Protein 9CX8 (pdb70)

Foldseek 3Di:
DVQVVVCVVVVHPDDDDDDADPQDDPQAFGWDQDPVGIKTKHWDFAQCQVQQVVLQQVLVVVVVVLVLAAEWHWDDWAADVNGHIMTMTHDDRWAADDPQQLVVLQSLLCQQCDQVPDDPHDQWWFAPGWYADVPHIWHRPTDNDQLVCCVVTQVVVLVVLCCVPPVDPLSVVLCVLLSVVSVVLCPPHDFGWGKAQDQVASVQKTADPVHIYGHPGRIITHGSLLRCLNCPPRDRRPPSNNVSNCVSVPQDPSSVLVSLVSNLSVLSVCCSVPNDVSVVSNSVSSVVNND/DVQVVCCVVVVHPDDFDFADDADDLFWGKDWDQDPVGIKIKTWHFDQCQLVQVVLQQVLQVVQVVLVLAAEWHWDDWAADVNGTIMTITHDDDWGFDDPQLLVLLQSLLCQQCCCVPHPHPDQWWFADGWHAPRPRIWHRPTDNDQLVCCLPTQVVVLVVLCCVPVVDPLSVVLSVLVNVVSVVLCVPDDFGWGKAQDQVASNQKTADPVHIYGGPGRIITHGSLLNCLNCPPVDRRDPSSNVSNCVSVPQDPSSVLVSLVSNLSVLSSCCSSPHDVSVVSNSVSSVVSSD

B-factor: mean 30.64, std 12.66, range [12.82, 116.52]

Structure (mmCIF, N/CA/C/O backbone):
data_9CX8
#
_entry.id   9CX8
#
_cell.length_a   52.351
_cell.length_b   111.528
_cell.length_c   132.600
_cell.angle_alpha   90.00
_cell.angle_beta   90.00
_cell.angle_gamma   90.00
#
_symmetry.space_group_name_H-M   'P 21 21 21'
#
loop_
_entity.id
_entity.type
_entity.pdbx_description
1 polymer Fructosamine-3-kinase
2 non-polymer 'SULFATE ION'
3 non-polymer 1,2-ETHANEDIOL
4 water water
#
loop_
_atom_site.group_PDB
_atom_site.id
_atom_site.type_symbol
_atom_site.label_atom_id
_atom_site.label_alt_id
_atom_site.label_comp_id
_atom_site.label_asym_id
_atom_site.label_entity_id
_atom_site.label_seq_id
_atom_site.pdbx_PDB_ins_code
_atom_site.Cartn_x
_atom_site.Cartn_y
_atom_site.Cartn_z
_atom_site.occupancy
_atom_site.B_iso_or_equiv
_atom_site.auth_seq_id
_atom_site.auth_comp_id
_atom_site.auth_asym_id
_atom_site.auth_atom_id
_atom_site.pdbx_PDB_model_num
ATOM 1 N N . ALA A 1 1 ? -5.257 53.304 90.164 1.00 58.04 0 ALA A N 1
ATOM 2 C CA . ALA A 1 1 ? -4.253 52.475 89.522 1.00 56.24 0 ALA A CA 1
ATOM 3 C C . ALA A 1 1 ? -3.675 53.051 88.236 1.00 55.08 0 ALA A C 1
ATOM 4 O O . ALA A 1 1 ? -4.377 53.252 87.241 1.00 39.78 0 ALA A O 1
ATOM 6 N N . MET A 1 2 ? -2.366 53.284 88.227 1.00 51.69 1 MET A N 1
ATOM 7 C CA . MET A 1 2 ? -1.795 53.963 87.069 1.00 49.91 1 MET A CA 1
ATOM 8 C C . MET A 1 2 ? -1.825 53.054 85.822 1.00 38.49 1 MET A C 1
ATOM 9 O O . MET A 1 2 ? -2.058 53.533 84.699 1.00 44.53 1 MET A O 1
ATOM 14 N N . GLU A 1 3 ? -1.687 51.737 85.996 1.00 38.52 2 GLU A N 1
ATOM 15 C CA . GLU A 1 3 ? -1.825 50.807 84.868 1.00 33.56 2 GLU A CA 1
ATOM 16 C C . GLU A 1 3 ? -3.243 50.788 84.297 1.00 40.48 2 GLU A C 1
ATOM 17 O O . GLU A 1 3 ? -3.437 50.581 83.090 1.00 33.65 2 GLU A O 1
ATOM 23 N N . GLN A 1 4 ? -4.257 50.936 85.157 1.00 40.06 3 GLN A N 1
ATOM 24 C CA . GLN A 1 4 ? -5.623 51.038 84.661 1.00 39.74 3 GLN A CA 1
ATOM 25 C C . GLN A 1 4 ? -5.814 52.335 83.873 1.00 29.91 3 GLN A C 1
ATOM 26 O O . GLN A 1 4 ? -6.466 52.341 82.821 1.00 32.65 3 GLN A O 1
ATOM 32 N N . LEU A 1 5 ? -5.261 53.439 84.366 1.00 30.62 4 LEU A N 1
ATOM 33 C CA . LEU A 1 5 ? -5.309 54.681 83.613 1.00 35.17 4 LEU A CA 1
ATOM 34 C C . LEU A 1 5 ? -4.637 54.550 82.246 1.00 32.85 4 LEU A C 1
ATOM 35 O O . LEU A 1 5 ? -5.183 55.004 81.228 1.00 29.71 4 LEU A O 1
ATOM 40 N N . LEU A 1 6 ? -3.459 53.931 82.200 1.00 30.88 5 LEU A N 1
ATOM 41 C CA . LEU A 1 6 ? -2.789 53.779 80.911 1.00 27.24 5 LEU A CA 1
ATOM 42 C C . LEU A 1 6 ? -3.618 52.897 79.988 1.00 27.94 5 LEU A C 1
ATOM 43 O O . LEU A 1 6 ? -3.756 53.190 78.799 1.00 29.82 5 LEU A O 1
ATOM 48 N N . ARG A 1 7 ? -4.171 51.783 80.517 1.00 27.01 6 ARG A N 1
ATOM 49 C CA . ARG A 1 7 ? -4.985 50.925 79.635 1.00 32.79 6 ARG A CA 1
ATOM 50 C C . ARG A 1 7 ? -6.176 51.694 79.067 1.00 34.18 6 ARG A C 1
ATOM 51 O O . ARG A 1 7 ? -6.498 51.581 77.878 1.00 33.69 6 ARG A O 1
ATOM 59 N N . ALA A 1 8 ? -6.817 52.519 79.897 1.00 28.47 7 ALA A N 1
ATOM 60 C CA . ALA A 1 8 ? -7.960 53.296 79.423 1.00 27.06 7 ALA A CA 1
ATOM 61 C C . ALA A 1 8 ? -7.531 54.344 78.398 1.00 34.92 7 ALA A C 1
ATOM 62 O O . ALA A 1 8 ? -8.164 54.507 77.341 1.00 29.97 7 ALA A O 1
ATOM 64 N N . GLU A 1 9 ? -6.460 55.095 78.710 1.00 28.73 8 GLU A N 1
ATOM 65 C CA . GLU A 1 9 ? -6.074 56.196 77.815 1.00 31.05 8 GLU A CA 1
ATOM 66 C C . GLU A 1 9 ? -5.515 55.669 76.497 1.00 30.53 8 GLU A C 1
ATOM 67 O O . GLU A 1 9 ? -5.703 56.303 75.446 1.00 37.07 8 GLU A O 1
ATOM 73 N N . LEU A 1 10 ? -4.870 54.512 76.517 1.00 31.30 9 LEU A N 1
ATOM 74 C CA . LEU A 1 10 ? -4.317 53.934 75.308 1.00 31.01 9 LEU A CA 1
ATOM 75 C C . LEU A 1 10 ? -5.271 52.947 74.670 1.00 48.36 9 LEU A C 1
ATOM 76 O O . LEU A 1 10 ? -4.931 52.369 73.626 1.00 43.86 9 LEU A O 1
ATOM 81 N N . ARG A 1 11 ? -6.423 52.713 75.298 1.00 36.01 10 ARG A N 1
ATOM 82 C CA . ARG A 1 11 ? -7.403 51.726 74.829 1.00 41.53 10 ARG A CA 1
ATOM 83 C C . ARG A 1 11 ? -6.735 50.391 74.523 1.00 43.84 10 ARG A C 1
ATOM 84 O O . ARG A 1 11 ? -6.700 49.926 73.383 1.00 56.22 10 ARG A O 1
ATOM 92 N N . THR A 1 12 ? -6.183 49.780 75.563 1.00 43.93 11 THR A N 1
ATOM 93 C CA . THR A 1 12 ? -5.545 48.494 75.386 1.00 43.73 11 THR A CA 1
ATOM 94 C C . THR A 1 12 ? -5.925 47.552 76.506 1.00 43.39 11 THR A C 1
ATOM 95 O O . THR A 1 12 ? -6.064 47.955 77.671 1.00 40.88 11 THR A O 1
ATOM 99 N N . ALA A 1 13 ? -6.089 46.277 76.142 1.00 48.79 12 ALA A N 1
ATOM 100 C CA . ALA A 1 13 ? -6.369 45.257 77.140 1.00 45.54 12 ALA A CA 1
ATOM 101 C C . ALA A 1 13 ? -5.095 44.815 77.853 1.00 55.02 12 ALA A C 1
ATOM 102 O O . ALA A 1 13 ? -5.084 44.659 79.079 1.00 61.95 12 ALA A O 1
ATOM 104 N N . THR A 1 14 ? -4.006 44.643 77.114 1.00 48.74 13 THR A N 1
ATOM 105 C CA . THR A 1 14 ? -2.729 44.238 77.679 1.00 56.98 13 THR A CA 1
ATOM 106 C C . THR A 1 14 ? -1.853 45.459 77.966 1.00 44.81 13 THR A C 1
ATOM 107 O O . THR A 1 14 ? -1.883 46.466 77.253 1.00 45.16 13 THR A O 1
ATOM 111 N N . LEU A 1 15 ? -1.085 45.351 79.037 1.00 45.69 14 LEU A N 1
ATOM 112 C CA . LEU A 1 15 ? -0.128 46.364 79.440 1.00 36.00 14 LEU A CA 1
ATOM 113 C C . LEU A 1 15 ? 0.952 45.617 80.216 1.00 44.35 14 LEU A C 1
ATOM 114 O O . LEU A 1 15 ? 0.999 45.628 81.454 1.00 47.17 14 LEU A O 1
ATOM 119 N N . ARG A 1 16 ? 1.831 44.967 79.464 1.00 37.27 15 ARG A N 1
ATOM 120 C CA . ARG A 1 16 ? 2.833 44.078 80.028 1.00 43.49 15 ARG A CA 1
ATOM 121 C C . ARG A 1 16 ? 4.147 44.829 80.091 1.00 37.11 15 ARG A C 1
ATOM 122 O O . ARG A 1 16 ? 4.773 45.062 79.050 1.00 35.47 15 ARG A O 1
ATOM 130 N N . ALA A 1 17 ? 4.570 45.165 81.305 1.00 35.86 16 ALA A N 1
ATOM 131 C CA . ALA A 1 17 ? 5.846 45.831 81.521 1.00 40.54 16 ALA A CA 1
ATOM 132 C C . ALA A 1 17 ? 6.999 44.927 81.099 1.00 50.11 16 ALA A C 1
ATOM 133 O O . ALA A 1 17 ? 7.002 43.724 81.380 1.00 46.48 16 ALA A O 1
ATOM 135 N N . PHE A 1 18 ? 7.995 45.513 80.437 1.00 31.54 17 PHE A N 1
ATOM 136 C CA . PHE A 1 18 ? 9.167 44.759 80.019 1.00 33.34 17 PHE A CA 1
ATOM 137 C C . PHE A 1 18 ? 10.371 45.683 79.977 1.00 47.73 17 PHE A C 1
ATOM 138 O O . PHE A 1 18 ? 10.236 46.908 80.069 1.00 34.54 17 PHE A O 1
ATOM 146 N N . GLY A 1 19 ? 11.561 45.078 79.875 1.00 35.92 18 GLY A N 1
ATOM 147 C CA . GLY A 1 19 ? 12.753 45.790 79.446 1.00 51.81 18 GLY A CA 1
ATOM 148 C C . GLY A 1 19 ? 13.669 46.259 80.577 1.00 47.90 18 GLY A C 1
ATOM 149 O O . GLY A 1 19 ? 13.303 46.325 81.755 1.00 44.14 18 GLY A O 1
ATOM 150 N N . GLY A 1 20 ? 14.892 46.645 80.151 1.00 61.12 19 GLY A N 1
ATOM 151 C CA . GLY A 1 20 ? 15.994 46.979 81.035 1.00 63.11 19 GLY A CA 1
ATOM 152 C C . GLY A 1 20 ? 15.910 48.399 81.555 1.00 66.42 19 GLY A C 1
ATOM 153 O O . GLY A 1 20 ? 15.063 49.212 81.138 1.00 65.80 19 GLY A O 1
ATOM 154 N N . PRO A 1 21 ? 16.817 48.728 82.486 1.00 62.60 20 PRO A N 1
ATOM 155 C CA . PRO A 1 21 ? 16.653 49.979 83.247 1.00 54.95 20 PRO A CA 1
ATOM 156 C C . PRO A 1 21 ? 16.971 51.246 82.458 1.00 60.99 20 PRO A C 1
ATOM 157 O O . PRO A 1 21 ? 16.441 52.308 82.805 1.00 54.38 20 PRO A O 1
ATOM 161 N N . GLY A 1 22 ? 17.822 51.182 81.429 1.00 43.72 21 GLY A N 1
ATOM 162 C CA . GLY A 1 22 ? 18.255 52.393 80.756 1.00 35.34 21 GLY A CA 1
ATOM 163 C C . GLY A 1 22 ? 19.504 53.015 81.359 1.00 44.15 21 GLY A C 1
ATOM 164 O O . GLY A 1 22 ? 20.196 52.458 82.223 1.00 34.97 21 GLY A O 1
ATOM 165 N N . ALA A 1 23 ? 19.774 54.242 80.892 1.00 31.59 22 ALA A N 1
ATOM 166 C CA . ALA A 1 23 ? 21.016 54.931 81.204 1.00 35.16 22 ALA A CA 1
ATOM 167 C C . ALA A 1 23 ? 21.102 55.373 82.664 1.00 30.20 22 ALA A C 1
ATOM 168 O O . ALA A 1 23 ? 22.205 55.564 83.167 1.00 33.28 22 ALA A O 1
ATOM 170 N N . GLY A 1 24 ? 19.975 55.560 83.338 1.00 28.99 23 GLY A N 1
ATOM 171 C CA . GLY A 1 24 ? 19.971 55.836 84.755 1.00 34.79 23 GLY A CA 1
ATOM 172 C C . GLY A 1 24 ? 19.960 57.314 85.073 1.00 38.32 23 GLY A C 1
ATOM 173 O O . GLY A 1 24 ? 19.439 58.140 84.312 1.00 29.86 23 GLY A O 1
ATOM 174 N N . CYS A 1 25 ? 20.590 57.646 86.190 1.00 31.85 24 CYS A N 1
ATOM 175 C CA . CYS A 1 25 ? 20.517 58.958 86.813 1.00 34.68 24 CYS A CA 1
ATOM 176 C C . CYS A 1 25 ? 21.909 59.568 86.775 1.00 37.35 24 CYS A C 1
ATOM 177 O O . CYS A 1 25 ? 22.845 59.030 87.379 1.00 31.22 24 CYS A O 1
ATOM 180 N N . ILE A 1 26 ? 22.026 60.692 86.060 1.00 34.51 25 ILE A N 1
ATOM 181 C CA . ILE A 1 26 ? 23.309 61.330 85.765 1.00 32.49 25 ILE A CA 1
ATOM 182 C C . ILE A 1 26 ? 24.072 61.631 87.051 1.00 39.90 25 ILE A C 1
ATOM 183 O O . ILE A 1 26 ? 25.292 61.444 87.127 1.00 42.99 25 ILE A O 1
ATOM 188 N N . SER A 1 27 ? 23.362 62.052 88.094 1.00 34.55 26 SER A N 1
ATOM 189 C CA . SER A 1 27 ? 24.021 62.451 89.325 1.00 32.16 26 SER A CA 1
ATOM 190 C C . SER A 1 27 ? 24.415 61.263 90.193 1.00 32.49 26 SER A C 1
ATOM 191 O O . SER A 1 27 ? 25.140 61.442 91.181 1.00 39.77 26 SER A O 1
ATOM 194 N N . GLU A 1 28 ? 23.965 60.062 89.870 1.00 32.96 27 GLU A N 1
ATOM 195 C CA . GLU A 1 28 ? 24.274 58.921 90.733 1.00 33.52 27 GLU A CA 1
ATOM 196 C C . GLU A 1 28 ? 25.437 58.090 90.228 1.00 39.73 27 GLU A C 1
ATOM 197 O O . GLU A 1 28 ? 26.160 57.510 91.036 1.00 33.19 27 GLU A O 1
ATOM 203 N N . GLY A 1 29 ? 25.635 58.019 88.931 1.00 30.64 28 GLY A N 1
ATOM 204 C CA . GLY A 1 29 ? 26.654 57.161 88.382 1.00 29.47 28 GLY A CA 1
ATOM 205 C C . GLY A 1 29 ? 26.105 56.421 87.187 1.00 33.27 28 GLY A C 1
ATOM 206 O O . GLY A 1 29 ? 24.988 56.672 86.733 1.00 34.98 28 GLY A O 1
ATOM 207 N N . ARG A 1 30 ? 26.901 55.493 86.648 1.00 27.74 29 ARG A N 1
ATOM 208 C CA . ARG A 1 30 ? 26.554 54.832 85.381 1.00 28.07 29 ARG A CA 1
ATOM 209 C C . ARG A 1 30 ? 26.922 53.364 85.434 1.00 26.82 29 ARG A C 1
ATOM 210 O O . ARG A 1 30 ? 27.966 53.013 85.986 1.00 27.88 29 ARG A O 1
ATOM 218 N N . ALA A 1 31 ? 26.046 52.515 84.898 1.00 29.59 30 ALA A N 1
ATOM 219 C CA . ALA A 1 31 ? 26.275 51.083 84.791 1.00 26.35 30 ALA A CA 1
ATOM 220 C C . ALA A 1 31 ? 26.892 50.730 83.455 1.00 23.65 30 ALA A C 1
ATOM 221 O O . ALA A 1 31 ? 26.564 51.328 82.415 1.00 28.05 30 ALA A O 1
ATOM 223 N N . TYR A 1 32 ? 27.735 49.699 83.481 1.00 24.92 31 TYR A N 1
ATOM 224 C CA . TYR A 1 32 ? 28.414 49.200 82.290 1.00 25.52 31 TYR A CA 1
ATOM 225 C C . TYR A 1 32 ? 28.387 47.692 82.279 1.00 26.38 31 TYR A C 1
ATOM 226 O O . TYR A 1 32 ? 28.654 47.060 83.301 1.00 26.58 31 TYR A O 1
ATOM 235 N N . ASP A 1 33 ? 28.165 47.112 81.101 1.00 26.44 32 ASP A N 1
ATOM 236 C CA . ASP A 1 33 ? 28.468 45.698 80.902 1.00 30.93 32 ASP A CA 1
ATOM 237 C C . ASP A 1 33 ? 29.976 45.494 80.697 1.00 29.20 32 ASP A C 1
ATOM 238 O O . ASP A 1 33 ? 30.631 46.307 80.032 1.00 28.43 32 ASP A O 1
ATOM 243 N N . THR A 1 34 ? 30.519 44.417 81.284 1.00 31.32 33 THR A N 1
ATOM 244 C CA . THR A 1 34 ? 31.940 44.085 81.166 1.00 33.03 33 THR A CA 1
ATOM 245 C C . THR A 1 34 ? 32.058 42.582 80.928 1.00 40.42 33 THR A C 1
ATOM 246 O O . THR A 1 34 ? 31.064 41.847 80.986 1.00 38.39 33 THR A O 1
ATOM 250 N N . ASP A 1 35 ? 33.304 42.112 80.743 1.00 38.02 34 ASP A N 1
ATOM 251 C CA . ASP A 1 35 ? 33.552 40.679 80.501 1.00 42.92 34 ASP A CA 1
ATOM 252 C C . ASP A 1 35 ? 33.069 39.801 81.658 1.00 45.27 34 ASP A C 1
ATOM 253 O O . ASP A 1 35 ? 32.730 38.629 81.449 1.00 54.76 34 ASP A O 1
ATOM 258 N N . ALA A 1 36 ? 33.058 40.333 82.883 1.00 44.21 35 ALA A N 1
ATOM 259 C CA . ALA A 1 36 ? 32.803 39.564 84.108 1.00 37.61 35 ALA A CA 1
ATOM 260 C C . ALA A 1 36 ? 31.444 39.847 84.737 1.00 46.21 35 ALA A C 1
ATOM 261 O O . ALA A 1 36 ? 31.164 39.330 85.826 1.00 56.55 35 ALA A O 1
ATOM 263 N N . GLY A 1 37 ? 30.605 40.652 84.095 1.00 36.79 36 GLY A N 1
ATOM 264 C CA . GLY A 1 37 ? 29.295 41.011 84.610 1.00 38.46 36 GLY A CA 1
ATOM 265 C C . GLY A 1 37 ? 29.146 42.523 84.672 1.00 33.77 36 GLY A C 1
ATOM 266 O O . GLY A 1 37 ? 30.081 43.274 84.394 1.00 33.53 36 GLY A O 1
ATOM 267 N N . PRO A 1 38 ? 27.964 42.999 84.994 1.00 36.27 37 PRO A N 1
ATOM 268 C CA . PRO A 1 38 ? 27.756 44.452 85.050 1.00 32.75 37 PRO A CA 1
ATOM 269 C C . PRO A 1 38 ? 28.343 45.094 86.299 1.00 30.19 37 PRO A C 1
ATOM 270 O O . PRO A 1 38 ? 28.386 44.505 87.393 1.00 28.52 37 PRO A O 1
ATOM 274 N N . VAL A 1 39 ? 28.749 46.353 86.139 1.00 25.93 38 VAL A N 1
ATOM 275 C CA . VAL A 1 39 ? 29.337 47.124 87.232 1.00 24.29 38 VAL A CA 1
ATOM 276 C C . VAL A 1 39 ? 28.630 48.468 87.261 1.00 25.22 38 VAL A C 1
ATOM 277 O O . VAL A 1 39 ? 28.075 48.929 86.264 1.00 28.02 38 VAL A O 1
ATOM 281 N N . PHE A 1 40 ? 28.702 49.118 88.391 1.00 24.57 39 PHE A N 1
ATOM 282 C CA . PHE A 1 40 ? 28.205 50.483 88.537 1.00 25.70 39 PHE A CA 1
ATOM 283 C C . PHE A 1 40 ? 29.357 51.362 88.967 1.00 24.39 39 PHE A C 1
ATOM 284 O O . PHE A 1 40 ? 30.110 50.994 89.872 1.00 23.14 39 PHE A O 1
ATOM 292 N N . VAL A 1 41 ? 29.500 52.538 88.350 1.00 22.69 40 VAL A N 1
ATOM 293 C CA . VAL A 1 41 ? 30.629 53.408 88.618 1.00 18.87 40 VAL A CA 1
ATOM 294 C C . VAL A 1 41 ? 30.119 54.751 89.104 1.00 27.27 40 VAL A C 1
ATOM 295 O O . VAL A 1 41 ? 29.328 55.404 88.405 1.00 25.15 40 VAL A O 1
ATOM 299 N N . LYS A 1 42 ? 30.629 55.204 90.243 1.00 23.87 41 LYS A N 1
ATOM 300 C CA . LYS A 1 42 ? 30.369 56.532 90.733 1.00 25.31 41 LYS A CA 1
ATOM 301 C C . LYS A 1 42 ? 31.623 57.351 90.535 1.00 27.56 41 LYS A C 1
ATOM 302 O O . LYS A 1 42 ? 32.715 56.844 90.751 1.00 24.93 41 LYS A O 1
ATOM 308 N N . VAL A 1 43 ? 31.459 58.618 90.186 1.00 27.90 42 VAL A N 1
ATOM 309 C CA . VAL A 1 43 ? 32.594 59.506 89.948 1.00 24.20 42 VAL A CA 1
ATOM 310 C C . VAL A 1 43 ? 32.414 60.745 90.807 1.00 31.29 42 VAL A C 1
ATOM 311 O O . VAL A 1 43 ? 31.318 61.321 90.834 1.00 32.19 42 VAL A O 1
ATOM 315 N N . ASN A 1 44 ? 33.472 61.170 91.490 1.00 25.36 43 ASN A N 1
ATOM 316 C CA . ASN A 1 44 ? 33.437 62.401 92.270 1.00 31.77 43 ASN A CA 1
ATOM 317 C C . ASN A 1 44 ? 34.775 63.092 92.061 1.00 34.63 43 ASN A C 1
ATOM 318 O O . ASN A 1 44 ? 35.805 62.561 92.465 1.00 29.19 43 ASN A O 1
ATOM 323 N N . ARG A 1 45 ? 34.786 64.251 91.377 1.00 34.21 44 ARG A N 1
ATOM 324 C CA . ARG A 1 45 ? 36.061 64.902 91.063 1.00 32.48 44 ARG A CA 1
ATOM 325 C C . ARG A 1 45 ? 36.573 65.811 92.184 1.00 37.75 44 ARG A C 1
ATOM 326 O O . ARG A 1 45 ? 37.597 66.472 92.012 1.00 35.66 44 ARG A O 1
ATOM 334 N N . ARG A 1 46 ? 35.939 65.800 93.346 1.00 36.70 45 ARG A N 1
ATOM 335 C CA . ARG A 1 46 ? 36.431 66.558 94.481 1.00 35.01 45 ARG A CA 1
ATOM 336 C C . ARG A 1 46 ? 37.571 65.850 95.201 1.00 32.99 45 ARG A C 1
ATOM 337 O O . ARG A 1 46 ? 37.686 64.621 95.198 1.00 35.89 45 ARG A O 1
ATOM 345 N N . THR A 1 47 ? 38.401 66.641 95.879 1.00 36.50 46 THR A N 1
ATOM 346 C CA . THR A 1 47 ? 39.600 66.084 96.499 1.00 45.62 46 THR A CA 1
ATOM 347 C C . THR A 1 47 ? 39.284 65.078 97.623 1.00 46.04 46 THR A C 1
ATOM 348 O O . THR A 1 47 ? 40.057 64.140 97.843 1.00 36.18 46 THR A O 1
ATOM 352 N N . GLN A 1 48 ? 38.162 65.222 98.327 1.00 37.66 47 GLN A N 1
ATOM 353 C CA . GLN A 1 48 ? 37.809 64.262 99.376 1.00 42.28 47 GLN A CA 1
ATOM 354 C C . GLN A 1 48 ? 37.059 63.022 98.840 1.00 42.84 47 GLN A C 1
ATOM 355 O O . GLN A 1 48 ? 36.574 62.192 99.635 1.00 34.18 47 GLN A O 1
ATOM 357 N N . ALA A 1 49 ? 36.993 62.851 97.515 1.00 29.55 48 ALA A N 1
ATOM 358 C CA . ALA A 1 49 ? 36.226 61.752 96.947 1.00 26.41 48 ALA A CA 1
ATOM 359 C C . ALA A 1 49 ? 36.761 60.385 97.401 1.00 32.90 48 ALA A C 1
ATOM 360 O O . ALA A 1 49 ? 35.975 59.473 97.688 1.00 28.85 48 ALA A O 1
ATOM 362 N N . ARG A 1 50 ? 38.088 60.200 97.442 1.00 29.00 49 ARG A N 1
ATOM 363 C CA . ARG A 1 50 ? 38.590 58.905 97.894 1.00 25.61 49 ARG A CA 1
ATOM 364 C C . ARG A 1 50 ? 38.093 58.600 99.298 1.00 25.69 49 ARG A C 1
ATOM 365 O O . ARG A 1 50 ? 37.623 57.483 99.554 1.00 29.09 49 ARG A O 1
ATOM 373 N N . GLN A 1 51 ? 38.121 59.607 100.188 1.00 32.81 50 GLN A N 1
ATOM 374 C CA . GLN A 1 51 ? 37.668 59.415 101.568 1.00 33.33 50 GLN A CA 1
ATOM 375 C C . GLN A 1 51 ? 36.191 59.043 101.610 1.00 33.93 50 GLN A C 1
ATOM 376 O O . GLN A 1 51 ? 35.805 58.133 102.367 1.00 30.13 50 GLN A O 1
ATOM 382 N N . MET A 1 52 ? 35.358 59.722 100.795 1.00 26.94 51 MET A N 1
ATOM 383 C CA . MET A 1 52 ? 33.957 59.327 100.662 1.00 30.05 51 MET A CA 1
ATOM 384 C C . MET A 1 52 ? 33.834 57.869 100.287 1.00 27.63 51 MET A C 1
ATOM 385 O O . MET A 1 52 ? 33.092 57.120 100.913 1.00 26.76 51 MET A O 1
ATOM 390 N N . PHE A 1 53 ? 34.515 57.459 99.208 1.00 25.17 52 PHE A N 1
ATOM 391 C CA . PHE A 1 53 ? 34.218 56.137 98.697 1.00 20.99 52 PHE A CA 1
ATOM 392 C C . PHE A 1 53 ? 34.778 55.052 99.600 1.00 23.42 52 PHE A C 1
ATOM 393 O O . PHE A 1 53 ? 34.208 53.950 99.664 1.00 22.42 52 PHE A O 1
ATOM 401 N N . GLU A 1 54 ? 35.913 55.330 100.238 1.00 22.12 53 GLU A N 1
ATOM 402 C CA . GLU A 1 54 ? 36.471 54.384 101.190 1.00 24.29 53 GLU A CA 1
ATOM 403 C C . GLU A 1 54 ? 35.495 54.192 102.347 1.00 24.47 53 GLU A C 1
ATOM 404 O O . GLU A 1 54 ? 35.354 53.072 102.853 1.00 25.75 53 GLU A O 1
ATOM 410 N N . GLY A 1 55 ? 34.771 55.267 102.721 1.00 22.50 54 GLY A N 1
ATOM 411 C CA . GLY A 1 55 ? 33.738 55.090 103.755 1.00 25.18 54 GLY A CA 1
ATOM 412 C C . GLY A 1 55 ? 32.629 54.175 103.289 1.00 25.82 54 GLY A C 1
ATOM 413 O O . GLY A 1 55 ? 32.141 53.302 104.048 1.00 25.06 54 GLY A O 1
ATOM 414 N N . GLU A 1 56 ? 32.244 54.311 102.015 1.00 23.89 55 GLU A N 1
ATOM 415 C CA . GLU A 1 56 ? 31.218 53.432 101.487 1.00 21.32 55 GLU A CA 1
ATOM 416 C C . GLU A 1 56 ? 31.739 52.010 101.386 1.00 25.66 55 GLU A C 1
ATOM 417 O O . GLU A 1 56 ? 30.995 51.058 101.656 1.00 22.42 55 GLU A O 1
ATOM 423 N N . VAL A 1 57 ? 33.005 51.833 100.975 1.00 20.91 56 VAL A N 1
ATOM 424 C CA . VAL A 1 57 ? 33.576 50.492 100.983 1.00 20.87 56 VAL A CA 1
ATOM 425 C C . VAL A 1 57 ? 33.507 49.900 102.393 1.00 19.45 56 VAL A C 1
ATOM 426 O O . VAL A 1 57 ? 33.078 48.734 102.567 1.00 23.40 56 VAL A O 1
ATOM 430 N N . ALA A 1 58 ? 33.933 50.690 103.390 1.00 23.53 57 ALA A N 1
ATOM 431 C CA . ALA A 1 58 ? 33.950 50.198 104.774 1.00 22.85 57 ALA A CA 1
ATOM 432 C C . ALA A 1 58 ? 32.532 49.811 105.197 1.00 25.68 57 ALA A C 1
ATOM 433 O O . ALA A 1 58 ? 32.300 48.749 105.829 1.00 23.28 57 ALA A O 1
ATOM 435 N N . SER A 1 59 ? 31.570 50.633 104.809 1.00 20.32 58 SER A N 1
ATOM 436 C CA . SER A 1 59 ? 30.164 50.335 105.133 1.00 21.70 58 SER A CA 1
ATOM 437 C C . SER A 1 59 ? 29.701 49.058 104.450 1.00 22.54 58 SER A C 1
ATOM 438 O O . SER A 1 59 ? 29.153 48.143 105.095 1.00 21.65 58 SER A O 1
ATOM 441 N N . LEU A 1 60 ? 29.966 48.915 103.119 1.00 18.95 59 LEU A N 1
ATOM 442 C CA . LEU A 1 60 ? 29.518 47.709 102.436 1.00 18.48 59 LEU A CA 1
ATOM 443 C C . LEU A 1 60 ? 30.188 46.470 103.023 1.00 21.24 59 LEU A C 1
ATOM 444 O O . LEU A 1 60 ? 29.542 45.422 103.200 1.00 21.55 59 LEU A O 1
ATOM 449 N N . GLU A 1 61 ? 31.456 46.605 103.436 1.00 22.68 60 GLU A N 1
ATOM 450 C CA . GLU A 1 61 ? 32.149 45.425 103.945 1.00 21.48 60 GLU A CA 1
ATOM 451 C C . GLU A 1 61 ? 31.567 45.019 105.293 1.00 22.70 60 GLU A C 1
ATOM 452 O O . GLU A 1 61 ? 31.420 43.812 105.590 1.00 24.04 60 GLU A O 1
ATOM 458 N N . ALA A 1 62 ? 31.262 46.022 106.114 1.00 23.69 61 ALA A N 1
ATOM 459 C CA . ALA A 1 62 ? 30.696 45.732 107.427 1.00 23.75 61 ALA A CA 1
ATOM 460 C C . ALA A 1 62 ? 29.360 45.031 107.279 1.00 27.11 61 ALA A C 1
ATOM 461 O O . ALA A 1 62 ? 29.076 44.017 107.961 1.00 22.01 61 ALA A O 1
ATOM 463 N N . LEU A 1 63 ? 28.531 45.525 106.353 1.00 22.37 62 LEU A N 1
ATOM 464 C CA . LEU A 1 63 ? 27.259 44.852 106.145 1.00 18.66 62 LEU A CA 1
ATOM 465 C C . LEU A 1 63 ? 27.473 43.449 105.578 1.00 19.94 62 LEU A C 1
ATOM 466 O O . LEU A 1 63 ? 26.785 42.486 105.970 1.00 22.19 62 LEU A O 1
ATOM 471 N N . ARG A 1 64 ? 28.413 43.307 104.602 1.00 19.98 63 ARG A N 1
ATOM 472 C CA . ARG A 1 64 ? 28.611 42.000 104.002 1.00 22.62 63 ARG A CA 1
ATOM 473 C C . ARG A 1 64 ? 29.068 41.009 105.047 1.00 21.71 63 ARG A C 1
ATOM 474 O O . ARG A 1 64 ? 28.732 39.807 104.952 1.00 25.05 63 ARG A O 1
ATOM 482 N N . SER A 1 65 ? 29.823 41.498 106.027 1.00 21.66 64 SER A N 1
ATOM 483 C CA . SER A 1 65 ? 30.408 40.571 107.008 1.00 24.77 64 SER A CA 1
ATOM 484 C C . SER A 1 65 ? 29.344 39.892 107.836 1.00 31.32 64 SER A C 1
ATOM 485 O O . SER A 1 65 ? 29.609 38.826 108.421 1.00 26.38 64 SER A O 1
ATOM 488 N N . THR A 1 66 ? 28.175 40.532 107.979 1.00 24.69 65 THR A N 1
ATOM 489 C CA . THR A 1 66 ? 27.148 39.905 108.800 1.00 20.31 65 THR A CA 1
ATOM 490 C C . THR A 1 66 ? 26.498 38.730 108.091 1.00 23.97 65 THR A C 1
ATOM 491 O O . THR A 1 66 ? 25.883 37.860 108.740 1.00 26.86 65 THR A O 1
ATOM 495 N N . GLY A 1 67 ? 26.621 38.651 106.761 1.00 21.93 66 GLY A N 1
ATOM 496 C CA . GLY A 1 67 ? 25.908 37.671 105.978 1.00 21.09 66 GLY A CA 1
ATOM 497 C C . GLY A 1 67 ? 24.388 37.773 105.984 1.00 22.21 66 GLY A C 1
ATOM 498 O O . GLY A 1 67 ? 23.714 36.858 105.501 1.00 24.18 66 GLY A O 1
ATOM 499 N N . LEU A 1 68 ? 23.820 38.878 106.524 1.00 20.73 67 LEU A N 1
ATOM 500 C CA . LEU A 1 68 ? 22.368 38.947 106.705 1.00 18.01 67 LEU A CA 1
ATOM 501 C C . LEU A 1 68 ? 21.621 39.679 105.614 1.00 19.89 67 LEU A C 1
ATOM 502 O O . LEU A 1 68 ? 20.395 39.517 105.501 1.00 20.86 67 LEU A O 1
ATOM 507 N N . VAL A 1 69 ? 22.316 40.550 104.850 1.00 21.04 68 VAL A N 1
ATOM 508 C CA . VAL A 1 69 ? 21.654 41.388 103.860 1.00 20.62 68 VAL A CA 1
ATOM 509 C C . VAL A 1 69 ? 22.504 41.373 102.599 1.00 21.94 68 VAL A C 1
ATOM 510 O O . VAL A 1 69 ? 23.735 41.274 102.668 1.00 27.58 68 VAL A O 1
ATOM 514 N N . ARG A 1 70 ? 21.854 41.509 101.463 1.00 21.37 69 ARG A N 1
ATOM 515 C CA . ARG A 1 70 ? 22.563 41.486 100.174 1.00 22.92 69 ARG A CA 1
ATOM 516 C C . ARG A 1 70 ? 22.890 42.917 99.753 1.00 24.38 69 ARG A C 1
ATOM 517 O O . ARG A 1 70 ? 21.983 43.757 99.701 1.00 21.29 69 ARG A O 1
ATOM 525 N N . VAL A 1 71 ? 24.180 43.203 99.552 1.00 21.44 70 VAL A N 1
ATOM 526 C CA . VAL A 1 71 ? 24.634 44.527 99.132 1.00 19.80 70 VAL A CA 1
ATOM 527 C C . VAL A 1 71 ? 25.578 44.308 97.962 1.00 20.20 70 VAL A C 1
ATOM 528 O O . VAL A 1 71 ? 26.193 43.240 97.830 1.00 25.11 70 VAL A O 1
ATOM 532 N N . PRO A 1 72 ? 25.736 45.301 97.117 1.00 22.66 71 PRO A N 1
ATOM 533 C CA . PRO A 1 72 ? 26.723 45.136 96.023 1.00 23.63 71 PRO A CA 1
ATOM 534 C C . PRO A 1 72 ? 28.151 44.999 96.561 1.00 24.84 71 PRO A C 1
ATOM 535 O O . PRO A 1 72 ? 28.552 45.625 97.543 1.00 24.79 71 PRO A O 1
ATOM 539 N N . ARG A 1 73 ? 28.912 44.129 95.915 1.00 24.59 72 ARG A N 1
ATOM 540 C CA . ARG A 1 73 ? 30.308 43.939 96.280 1.00 25.65 72 ARG A CA 1
ATOM 541 C C . ARG A 1 73 ? 31.148 45.116 95.816 1.00 28.75 72 ARG A C 1
ATOM 542 O O . ARG A 1 73 ? 31.129 45.438 94.625 1.00 26.84 72 ARG A O 1
ATOM 550 N N . PRO A 1 74 ? 31.909 45.761 96.690 1.00 24.43 73 PRO A N 1
ATOM 551 C CA . PRO A 1 74 ? 32.832 46.798 96.207 1.00 24.97 73 PRO A CA 1
ATOM 552 C C . PRO A 1 74 ? 33.985 46.160 95.418 1.00 27.83 73 PRO A C 1
ATOM 553 O O . PRO A 1 74 ? 34.464 45.070 95.762 1.00 25.91 73 PRO A O 1
ATOM 557 N N . MET A 1 75 ? 34.401 46.823 94.333 1.00 25.33 74 MET A N 1
ATOM 558 C CA . MET A 1 75 ? 35.441 46.258 93.457 1.00 21.93 74 MET A CA 1
ATOM 559 C C . MET A 1 75 ? 36.682 47.130 93.458 1.00 29.96 74 MET A C 1
ATOM 560 O O . MET A 1 75 ? 37.776 46.618 93.705 1.00 30.04 74 MET A O 1
ATOM 565 N N . LYS A 1 76 ? 36.561 48.416 93.148 1.00 25.43 75 LYS A N 1
ATOM 566 C CA . LYS A 1 76 ? 37.785 49.239 93.121 1.00 27.93 75 LYS A CA 1
ATOM 567 C C . LYS A 1 76 ? 37.507 50.699 93.366 1.00 24.82 75 LYS A C 1
ATOM 568 O O . LYS A 1 76 ? 36.495 51.225 92.931 1.00 25.50 75 LYS A O 1
ATOM 574 N N . VAL A 1 77 ? 38.453 51.369 94.018 1.00 22.87 76 VAL A N 1
ATOM 575 C CA . VAL A 1 77 ? 38.456 52.821 94.095 1.00 23.58 76 VAL A CA 1
ATOM 576 C C . VAL A 1 77 ? 39.659 53.283 93.292 1.00 30.60 76 VAL A C 1
ATOM 577 O O . VAL A 1 77 ? 40.770 52.820 93.543 1.00 26.50 76 VAL A O 1
ATOM 581 N N . ILE A 1 78 ? 39.434 54.191 92.342 1.00 24.90 77 ILE A N 1
ATOM 582 C CA . ILE A 1 78 ? 40.420 54.599 91.333 1.00 27.52 77 ILE A CA 1
ATOM 583 C C . ILE A 1 78 ? 40.698 56.082 91.494 1.00 30.71 77 ILE A C 1
ATOM 584 O O . ILE A 1 78 ? 39.765 56.888 91.491 1.00 29.18 77 ILE A O 1
ATOM 589 N N . ASP A 1 79 ? 41.971 56.464 91.603 1.00 26.53 78 ASP A N 1
ATOM 590 C CA . ASP A 1 79 ? 42.249 57.903 91.698 1.00 28.86 78 ASP A CA 1
ATOM 591 C C . ASP A 1 79 ? 42.288 58.526 90.301 1.00 30.11 78 ASP A C 1
ATOM 592 O O . ASP A 1 79 ? 42.842 57.938 89.377 1.00 31.70 78 ASP A O 1
ATOM 597 N N . LEU A 1 80 ? 41.664 59.678 90.152 1.00 30.66 79 LEU A N 1
ATOM 598 C CA . LEU A 1 80 ? 41.516 60.202 88.779 1.00 32.00 79 LEU A CA 1
ATOM 599 C C . LEU A 1 80 ? 42.510 61.311 88.480 1.00 34.32 79 LEU A C 1
ATOM 600 O O . LEU A 1 80 ? 42.723 62.178 89.306 1.00 36.50 79 LEU A O 1
ATOM 605 N N . PRO A 1 81 ? 43.082 61.328 87.271 1.00 33.22 80 PRO A N 1
ATOM 606 C CA . PRO A 1 81 ? 43.828 62.515 86.827 1.00 39.39 80 PRO A CA 1
ATOM 607 C C . PRO A 1 81 ? 42.922 63.737 86.895 1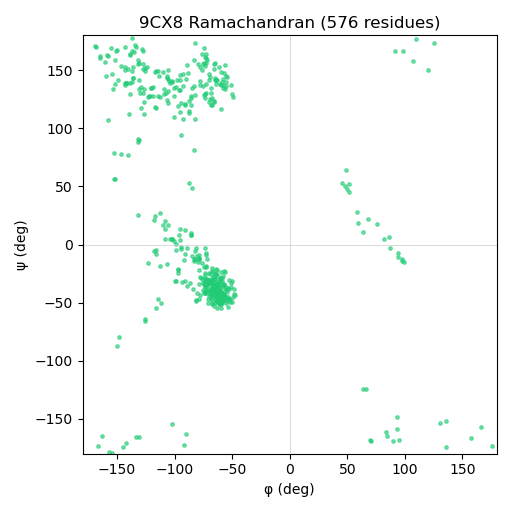.00 38.34 80 PRO A C 1
ATOM 608 O O . PRO A 1 81 ? 41.761 63.699 86.473 1.00 40.26 80 PRO A O 1
ATOM 612 N N . GLY A 1 82 ? 43.454 64.813 87.447 1.00 44.48 81 GLY A N 1
ATOM 613 C CA . GLY A 1 82 ? 42.704 66.032 87.598 1.00 41.44 81 GLY A CA 1
ATOM 614 C C . GLY A 1 82 ? 42.039 66.168 88.934 1.00 47.09 81 GLY A C 1
ATOM 615 O O . GLY A 1 82 ? 41.530 67.251 89.250 1.00 53.17 81 GLY A O 1
ATOM 616 N N . GLY A 1 83 ? 42.017 65.098 89.727 1.00 44.74 82 GLY A N 1
ATOM 617 C CA . GLY A 1 83 ? 41.419 65.172 91.036 1.00 37.13 82 GLY A CA 1
ATOM 618 C C . GLY A 1 83 ? 40.258 64.215 91.246 1.00 36.00 82 GLY A C 1
ATOM 619 O O . GLY A 1 83 ? 39.502 63.876 90.317 1.00 32.69 82 GLY A O 1
ATOM 620 N N . GLY A 1 84 ? 40.089 63.803 92.504 1.00 33.78 83 GLY A N 1
ATOM 621 C CA . GLY A 1 84 ? 38.942 62.982 92.815 1.00 32.84 83 GLY A CA 1
ATOM 622 C C . GLY A 1 84 ? 39.183 61.514 92.518 1.00 31.24 83 GLY A C 1
ATOM 623 O O . GLY A 1 84 ? 40.327 61.033 92.399 1.00 29.98 83 GLY A O 1
ATOM 624 N N . ALA A 1 85 ? 38.071 60.785 92.409 1.00 28.52 84 ALA A N 1
ATOM 625 C CA . ALA A 1 85 ? 38.150 59.334 92.340 1.00 21.94 84 ALA A CA 1
ATOM 626 C C . ALA A 1 85 ? 36.890 58.813 91.703 1.00 26.67 84 ALA A C 1
ATOM 627 O O . ALA A 1 85 ? 35.874 59.510 91.598 1.00 28.89 84 ALA A O 1
ATOM 629 N N . ALA A 1 86 ? 36.987 57.588 91.249 1.00 24.50 85 ALA A N 1
ATOM 630 C CA . ALA A 1 86 ? 35.855 56.782 90.844 1.00 22.71 85 ALA A CA 1
ATOM 631 C C . ALA A 1 86 ? 35.746 55.556 91.756 1.00 31.64 85 ALA A C 1
ATOM 632 O O . ALA A 1 86 ? 36.749 55.015 92.225 1.00 28.19 85 ALA A O 1
ATOM 634 N N . PHE A 1 87 ? 34.530 55.076 91.960 1.00 28.64 86 PHE A N 1
ATOM 635 C CA . PHE A 1 87 ? 34.306 53.874 92.757 1.00 23.45 86 PHE A CA 1
ATOM 636 C C . PHE A 1 87 ? 33.479 52.906 91.924 1.00 22.26 86 PHE A C 1
ATOM 637 O O . PHE A 1 87 ? 32.385 53.271 91.452 1.00 22.54 86 PHE A O 1
ATOM 645 N N . VAL A 1 88 ? 34.017 51.706 91.713 1.00 21.58 87 VAL A N 1
ATOM 646 C CA . VAL A 1 88 ? 33.377 50.652 90.937 1.00 16.72 87 VAL A CA 1
ATOM 647 C C . VAL A 1 88 ? 32.855 49.581 91.887 1.00 24.74 87 VAL A C 1
ATOM 648 O O . VAL A 1 88 ? 33.592 49.119 92.773 1.00 24.17 87 VAL A O 1
ATOM 652 N N . MET A 1 89 ? 31.605 49.180 91.674 1.00 22.14 88 MET A N 1
ATOM 653 C CA . MET A 1 89 ? 31.024 48.098 92.471 1.00 23.60 88 MET A CA 1
ATOM 654 C C . MET A 1 89 ? 30.206 47.189 91.571 1.00 29.32 88 MET A C 1
ATOM 655 O O . MET A 1 89 ? 29.844 47.535 90.447 1.00 25.23 88 MET A O 1
ATOM 660 N N . GLU A 1 90 ? 29.916 45.990 92.066 1.00 23.95 89 GLU A N 1
ATOM 661 C CA . GLU A 1 90 ? 29.028 45.097 91.330 1.00 26.37 89 GLU A CA 1
ATOM 662 C C . GLU A 1 90 ? 27.677 45.758 91.085 1.00 30.32 89 GLU A C 1
ATOM 663 O O . GLU A 1 90 ? 27.196 46.539 91.913 1.00 29.65 89 GLU A O 1
ATOM 669 N N . HIS A 1 91 ? 27.089 45.513 89.907 1.00 25.76 90 HIS A N 1
ATOM 670 C CA . HIS A 1 91 ? 25.758 46.024 89.610 1.00 24.77 90 HIS A CA 1
ATOM 671 C C . HIS A 1 91 ? 24.774 44.859 89.590 1.00 31.27 90 HIS A C 1
ATOM 672 O O . HIS A 1 91 ? 25.044 43.828 88.982 1.00 32.71 90 HIS A O 1
ATOM 679 N N . LEU A 1 92 ? 23.677 44.993 90.310 1.00 35.96 91 LEU A N 1
ATOM 680 C CA . LEU A 1 92 ? 22.654 43.958 90.322 1.00 40.08 91 LEU A CA 1
ATOM 681 C C . LEU A 1 92 ? 21.504 44.387 89.428 1.00 36.77 91 LEU A C 1
ATOM 682 O O . LEU A 1 92 ? 21.152 45.559 89.421 1.00 36.67 91 LEU A O 1
ATOM 687 N N . LYS A 1 93 ? 20.922 43.447 88.675 1.00 44.88 92 LYS A N 1
ATOM 688 C CA . LYS A 1 93 ? 19.624 43.682 88.032 1.00 44.07 92 LYS A CA 1
ATOM 689 C C . LYS A 1 93 ? 18.573 43.787 89.117 1.00 33.69 92 LYS A C 1
ATOM 690 O O . LYS A 1 93 ? 18.423 42.851 89.904 1.00 45.06 92 LYS A O 1
ATOM 692 N N . MET A 1 94 ? 17.885 44.907 89.205 1.00 32.15 93 MET A N 1
ATOM 693 C CA . MET A 1 94 ? 17.060 45.202 90.378 1.00 42.01 93 MET A CA 1
ATOM 694 C C . MET A 1 94 ? 15.751 45.875 89.984 1.00 38.03 93 MET A C 1
ATOM 695 O O . MET A 1 94 ? 15.704 46.666 89.036 1.00 38.68 93 MET A O 1
ATOM 700 N N . LYS A 1 95 ? 14.722 45.652 90.799 1.00 32.44 94 LYS A N 1
ATOM 701 C CA . LYS A 1 95 ? 13.413 46.295 90.673 1.00 36.93 94 LYS A CA 1
ATOM 702 C C . LYS A 1 95 ? 13.028 46.895 92.025 1.00 42.85 94 LYS A C 1
ATOM 703 O O . LYS A 1 95 ? 13.658 46.610 93.048 1.00 37.78 94 LYS A O 1
ATOM 705 N N . SER A 1 96 ? 11.981 47.726 92.033 1.00 35.20 95 SER A N 1
ATOM 706 C CA . SER A 1 96 ? 11.509 48.344 93.264 1.00 33.64 95 SER A CA 1
ATOM 707 C C . SER A 1 96 ? 11.187 47.296 94.319 1.00 31.44 95 SER A C 1
ATOM 708 O O . SER A 1 96 ? 10.712 46.201 94.017 1.00 34.48 95 SER A O 1
ATOM 711 N N . LEU A 1 97 ? 11.446 47.651 95.579 1.00 30.29 96 LEU A N 1
ATOM 712 C CA . LEU A 1 97 ? 11.081 46.748 96.658 1.00 31.65 96 LEU A CA 1
ATOM 713 C C . LEU A 1 97 ? 9.563 46.626 96.732 1.00 28.70 96 LEU A C 1
ATOM 714 O O . LEU A 1 97 ? 8.851 47.627 96.895 1.00 32.96 96 LEU A O 1
ATOM 719 N N . SER A 1 98 ? 9.082 45.401 96.610 1.00 29.22 97 SER A N 1
ATOM 720 C CA . SER A 1 98 ? 7.660 45.113 96.726 1.00 32.92 97 SER A CA 1
ATOM 721 C C . SER A 1 98 ? 7.473 43.724 97.313 1.00 35.76 97 SER A C 1
ATOM 722 O O . SER A 1 98 ? 7.238 43.570 98.522 1.00 32.45 97 SER A O 1
ATOM 725 N N . SER A 1 99 ? 7.608 42.685 96.491 1.00 31.51 98 SER A N 1
ATOM 726 C CA . SER A 1 99 ? 7.341 41.359 97.019 1.00 31.22 98 SER A CA 1
ATOM 727 C C . SER A 1 99 ? 8.317 40.966 98.118 1.00 34.08 98 SER A C 1
ATOM 728 O O . SER A 1 99 ? 7.981 40.104 98.953 1.00 33.15 98 SER A O 1
ATOM 731 N N . GLN A 1 100 ? 9.532 41.545 98.129 1.00 29.30 99 GLN A N 1
ATOM 732 C CA . GLN A 1 100 ? 10.537 41.145 99.116 1.00 28.30 99 GLN A CA 1
ATOM 733 C C . GLN A 1 100 ? 10.554 42.033 100.348 1.00 25.23 99 GLN A C 1
ATOM 734 O O . GLN A 1 100 ? 11.473 41.881 101.178 1.00 22.42 99 GLN A O 1
ATOM 740 N N . ALA A 1 101 ? 9.531 42.869 100.526 1.00 25.18 100 ALA A N 1
ATOM 741 C CA . ALA A 1 101 ? 9.545 43.842 101.634 1.00 28.54 100 ALA A CA 1
ATOM 742 C C . ALA A 1 101 ? 9.530 43.160 102.999 1.00 28.38 100 ALA A C 1
ATOM 743 O O . ALA A 1 101 ? 10.281 43.555 103.899 1.00 24.66 100 ALA A O 1
ATOM 745 N N . SER A 1 102 ? 8.643 42.187 103.210 1.00 24.52 101 SER A N 1
ATOM 746 C CA . SER A 1 102 ? 8.617 41.528 104.517 1.00 22.57 101 SER A CA 1
ATOM 747 C C . SER A 1 102 ? 9.940 40.821 104.791 1.00 23.20 101 SER A C 1
ATOM 748 O O . SER A 1 102 ? 10.468 40.897 105.905 1.00 25.29 101 SER A O 1
ATOM 751 N N . LYS A 1 103 ? 10.540 40.192 103.767 1.00 27.04 102 LYS A N 1
ATOM 752 C CA . LYS A 1 103 ? 11.843 39.572 103.957 1.00 24.63 102 LYS A CA 1
ATOM 753 C C . LYS A 1 103 ? 12.903 40.613 104.351 1.00 23.75 102 LYS A C 1
ATOM 754 O O . LYS A 1 103 ? 13.727 40.383 105.261 1.00 23.78 102 LYS A O 1
ATOM 760 N N . LEU A 1 104 ? 12.912 41.752 103.672 1.00 21.42 103 LEU A N 1
ATOM 761 C CA . LEU A 1 104 ? 13.894 42.764 104.072 1.00 18.71 103 LEU A CA 1
ATOM 762 C C . LEU A 1 104 ? 13.622 43.263 105.497 1.00 20.89 103 LEU A C 1
ATOM 763 O O . LEU A 1 104 ? 14.565 43.573 106.227 1.00 19.33 103 LEU A O 1
ATOM 768 N N . GLY A 1 105 ? 12.356 43.365 105.913 1.00 21.53 104 GLY A N 1
ATOM 769 C CA . GLY A 1 105 ? 12.109 43.752 107.321 1.00 20.95 104 GLY A CA 1
ATOM 770 C C . GLY A 1 105 ? 12.739 42.792 108.315 1.00 21.56 104 GLY A C 1
ATOM 771 O O . GLY A 1 105 ? 13.327 43.201 109.349 1.00 18.73 104 GLY A O 1
ATOM 772 N N . GLU A 1 106 ? 12.612 41.478 108.039 1.00 20.64 105 GLU A N 1
ATOM 773 C CA . GLU A 1 106 ? 13.310 40.473 108.840 1.00 24.68 105 GLU A CA 1
ATOM 774 C C . GLU A 1 106 ? 14.816 40.668 108.802 1.00 19.80 105 GLU A C 1
ATOM 775 O O . GLU A 1 106 ? 15.507 40.524 109.821 1.00 22.77 105 GLU A O 1
ATOM 781 N N . GLN A 1 107 ? 15.373 40.903 107.608 1.00 20.61 106 GLN A N 1
ATOM 782 C CA . GLN A 1 107 ? 16.834 40.991 107.528 1.00 18.39 106 GLN A CA 1
ATOM 783 C C . GLN A 1 107 ? 17.347 42.228 108.261 1.00 20.19 106 GLN A C 1
ATOM 784 O O . GLN A 1 107 ? 18.383 42.171 108.916 1.00 19.82 106 GLN A O 1
ATOM 790 N N . MET A 1 108 ? 16.637 43.338 108.158 1.00 19.00 107 MET A N 1
ATOM 791 C CA . MET A 1 108 ? 17.057 44.576 108.815 1.00 18.88 107 MET A CA 1
ATOM 792 C C . MET A 1 108 ? 16.975 44.429 110.337 1.00 17.31 107 MET A C 1
ATOM 793 O O . MET A 1 108 ? 17.863 44.915 111.061 1.00 17.74 107 MET A O 1
ATOM 798 N N . ALA A 1 109 ? 15.938 43.760 110.846 1.00 18.35 108 ALA A N 1
ATOM 799 C CA . ALA A 1 109 ? 15.928 43.501 112.291 1.00 18.06 108 ALA A CA 1
ATOM 800 C C . ALA A 1 109 ? 17.086 42.588 112.713 1.00 17.29 108 ALA A C 1
ATOM 801 O O . ALA A 1 109 ? 17.754 42.826 113.743 1.00 18.87 108 ALA A O 1
ATOM 803 N N . ASP A 1 110 ? 17.342 41.519 111.951 1.00 17.09 109 ASP A N 1
ATOM 804 C CA . ASP A 1 110 ? 18.483 40.678 112.289 1.00 18.59 109 ASP A CA 1
ATOM 805 C C . ASP A 1 110 ? 19.779 41.484 112.274 1.00 17.17 109 ASP A C 1
ATOM 806 O O . ASP A 1 110 ? 20.638 41.321 113.149 1.00 18.33 109 ASP A O 1
ATOM 811 N N . LEU A 1 111 ? 19.944 42.363 111.276 1.00 17.95 110 LEU A N 1
ATOM 812 C CA . LEU A 1 111 ? 21.139 43.203 111.209 1.00 16.51 110 LEU A CA 1
ATOM 813 C C . LEU A 1 111 ? 21.285 44.046 112.448 1.00 18.37 110 LEU A C 1
ATOM 814 O O . LEU A 1 111 ? 22.381 44.161 113.025 1.00 17.33 110 LEU A O 1
ATOM 819 N N . HIS A 1 112 ? 20.186 44.645 112.887 1.00 16.23 111 HIS A N 1
ATOM 820 C CA . HIS A 1 112 ? 20.264 45.487 114.074 1.00 15.92 111 HIS A CA 1
ATOM 821 C C . HIS A 1 112 ? 20.529 44.665 115.334 1.00 19.02 111 HIS A C 1
ATOM 822 O O . HIS A 1 112 ? 21.154 45.182 116.281 1.00 20.39 111 HIS A O 1
ATOM 829 N N . LEU A 1 113 ? 20.064 43.408 115.358 1.00 19.52 112 LEU A N 1
ATOM 830 C CA . LEU A 1 113 ? 20.388 42.557 116.515 1.00 19.77 112 LEU A CA 1
ATOM 831 C C . LEU A 1 113 ? 21.763 41.893 116.433 1.00 20.86 112 LEU A C 1
ATOM 832 O O . LEU A 1 113 ? 22.272 41.417 117.454 1.00 22.56 112 LEU A O 1
ATOM 837 N N . TYR A 1 114 ? 22.403 41.884 115.265 1.00 20.12 113 TYR A N 1
ATOM 838 C CA . TYR A 1 114 ? 23.652 41.141 115.078 1.00 19.19 113 TYR A CA 1
ATOM 839 C C . TYR A 1 114 ? 24.729 41.474 116.106 1.00 22.99 113 TYR A C 1
ATOM 840 O O . TYR A 1 114 ? 25.390 40.583 116.676 1.00 23.94 113 TYR A O 1
ATOM 849 N N . ASN A 1 115 ? 24.947 42.760 116.353 1.00 20.50 114 ASN A N 1
ATOM 850 C CA . ASN A 1 115 ? 26.045 43.156 117.225 1.00 23.06 114 ASN A CA 1
ATOM 851 C C . ASN A 1 115 ? 25.843 42.629 118.626 1.00 30.10 114 ASN A C 1
ATOM 852 O O . ASN A 1 115 ? 26.714 41.949 119.178 1.00 27.82 114 ASN A O 1
ATOM 857 N N . GLN A 1 116 ? 24.687 42.952 119.199 1.00 27.44 115 GLN A N 1
ATOM 858 C CA . GLN A 1 116 ? 24.338 42.555 120.568 1.00 34.77 115 GLN A CA 1
ATOM 859 C C . GLN A 1 116 ? 24.454 41.043 120.749 1.00 33.33 115 GLN A C 1
ATOM 860 O O . GLN A 1 116 ? 24.877 40.554 121.802 1.00 37.46 115 GLN A O 1
ATOM 866 N N . LYS A 1 117 ? 24.015 40.292 119.755 1.00 31.25 116 LYS A N 1
ATOM 867 C CA . LYS A 1 117 ? 23.812 38.861 119.877 1.00 33.80 116 LYS A CA 1
ATOM 868 C C . LYS A 1 117 ? 25.018 38.047 119.469 1.00 39.47 116 LYS A C 1
ATOM 869 O O . LYS A 1 117 ? 25.062 36.843 119.761 1.00 36.78 116 LYS A O 1
ATOM 875 N N . GLY A 1 118 ? 25.995 38.650 118.819 1.00 44.27 117 GLY A N 1
ATOM 876 C CA . GLY A 1 118 ? 27.134 37.920 118.294 1.00 45.25 117 GLY A CA 1
ATOM 877 C C . GLY A 1 118 ? 28.301 37.801 119.261 1.00 55.44 117 GLY A C 1
ATOM 878 O O . GLY A 1 118 ? 28.186 38.037 120.473 1.00 48.99 117 GLY A O 1
ATOM 879 N N . SER A 1 119 ? 29.459 37.464 118.676 1.00 49.50 118 SER A N 1
ATOM 880 C CA . SER A 1 119 ? 30.648 36.987 119.375 1.00 53.76 118 SER A CA 1
ATOM 881 C C . SER A 1 119 ? 31.693 38.062 119.653 1.00 68.39 118 SER A C 1
ATOM 882 O O . SER A 1 119 ? 32.523 37.871 120.558 1.00 62.23 118 SER A O 1
ATOM 885 N N . SER A 1 120 ? 31.688 39.175 118.902 1.00 53.92 119 SER A N 1
ATOM 886 C CA . SER A 1 120 ? 32.681 40.250 119.049 1.00 51.94 119 SER A CA 1
ATOM 887 C C . SER A 1 120 ? 31.921 41.575 119.127 1.00 51.78 119 SER A C 1
ATOM 888 O O . SER A 1 120 ? 31.665 42.253 118.125 1.00 51.78 119 SER A O 1
ATOM 891 N N . TYR A 1 121 ? 31.574 41.951 120.341 1.00 48.86 120 TYR A N 1
ATOM 892 C CA . TYR A 1 121 ? 30.559 42.963 120.575 1.00 36.70 120 TYR A CA 1
ATOM 893 C C . TYR A 1 121 ? 31.168 44.358 120.533 1.00 41.25 120 TYR A C 1
ATOM 894 O O . TYR A 1 121 ? 32.178 44.625 121.189 1.00 40.04 120 TYR A O 1
ATOM 903 N N . VAL A 1 122 ? 30.603 45.232 119.704 1.00 29.87 121 VAL A N 1
ATOM 904 C CA . VAL A 1 122 ? 31.003 46.640 119.692 1.00 24.98 121 VAL A CA 1
ATOM 905 C C . VAL A 1 122 ? 30.200 47.353 120.757 1.00 26.97 121 VAL A C 1
ATOM 906 O O . VAL A 1 122 ? 28.965 47.419 120.662 1.00 25.30 121 VAL A O 1
ATOM 910 N N . ASP A 1 123 ? 30.879 47.957 121.752 1.00 24.55 122 ASP A N 1
ATOM 911 C CA . ASP A 1 123 ? 30.131 48.472 122.892 1.00 21.88 122 ASP A CA 1
ATOM 912 C C . ASP A 1 123 ? 30.065 49.980 122.941 1.00 23.79 122 ASP A C 1
ATOM 913 O O . ASP A 1 123 ? 29.758 50.556 123.986 1.00 27.53 122 ASP A O 1
ATOM 918 N N . LYS A 1 124 ? 30.302 50.650 121.814 1.00 23.55 123 LYS A N 1
ATOM 919 C CA . LYS A 1 124 ? 30.142 52.067 121.727 1.00 22.58 123 LYS A CA 1
ATOM 920 C C . LYS A 1 124 ? 29.391 52.387 120.421 1.00 17.42 123 LYS A C 1
ATOM 921 O O . LYS A 1 124 ? 29.309 51.545 119.509 1.00 21.95 123 LYS A O 1
ATOM 927 N N . PHE A 1 125 ? 28.936 53.605 120.376 1.00 19.17 124 PHE A N 1
ATOM 928 C CA . PHE A 1 125 ? 28.262 54.168 119.199 1.00 19.38 124 PHE A CA 1
ATOM 929 C C . PHE A 1 125 ? 29.291 54.914 118.373 1.00 23.62 124 PHE A C 1
ATOM 930 O O . PHE A 1 125 ? 30.153 55.603 118.913 1.00 22.35 124 PHE A O 1
ATOM 938 N N . GLY A 1 126 ? 29.168 54.796 117.062 1.00 19.55 125 GLY A N 1
ATOM 939 C CA . GLY A 1 126 ? 30.183 55.393 116.187 1.00 21.82 125 GLY A CA 1
ATOM 940 C C . GLY A 1 126 ? 30.668 54.385 115.164 1.00 22.55 125 GLY A C 1
ATOM 941 O O . GLY A 1 126 ? 29.954 53.441 114.806 1.00 21.44 125 GLY A O 1
ATOM 942 N N . PHE A 1 127 ? 31.912 54.549 114.665 1.00 20.96 126 PHE A N 1
ATOM 943 C CA . PHE A 1 127 ? 32.385 53.687 113.607 1.00 20.29 126 PHE A CA 1
ATOM 944 C C . PHE A 1 127 ? 33.902 53.849 113.510 1.00 25.87 126 PHE A C 1
ATOM 945 O O . PHE A 1 127 ? 34.442 54.860 113.943 1.00 25.41 126 PHE A O 1
ATOM 953 N N . HIS A 1 128 ? 34.553 52.862 112.896 1.00 24.81 127 HIS A N 1
ATOM 954 C CA . HIS A 1 128 ? 36.018 52.865 112.841 1.00 30.44 127 HIS A CA 1
ATOM 955 C C . HIS A 1 128 ? 36.581 53.802 111.785 1.00 37.91 127 HIS A C 1
ATOM 956 O O . HIS A 1 128 ? 37.808 54.007 111.756 1.00 34.12 127 HIS A O 1
ATOM 963 N N . THR A 1 129 ? 35.740 54.364 110.916 1.00 30.26 128 THR A N 1
ATOM 964 C CA . THR A 1 129 ? 36.235 55.293 109.907 1.00 29.67 128 THR A CA 1
ATOM 965 C C . THR A 1 129 ? 35.143 56.309 109.587 1.00 32.72 128 THR A C 1
ATOM 966 O O . THR A 1 129 ? 33.975 56.151 109.966 1.00 29.18 128 THR A O 1
ATOM 970 N N . VAL A 1 130 ? 35.541 57.367 108.885 1.00 27.92 129 VAL A N 1
ATOM 971 C CA . VAL A 1 130 ? 34.588 58.374 108.417 1.00 27.65 129 VAL A CA 1
ATOM 972 C C . VAL A 1 130 ? 33.671 57.805 107.346 1.00 27.87 129 VAL A C 1
ATOM 973 O O . VAL A 1 130 ? 34.122 57.138 106.411 1.00 26.21 129 VAL A O 1
ATOM 977 N N . THR A 1 131 ? 32.364 58.074 107.470 1.00 26.97 130 THR A N 1
ATOM 978 C CA . THR A 1 131 ? 31.421 57.748 106.395 1.00 27.30 130 THR A CA 1
ATOM 979 C C . THR A 1 131 ? 30.724 59.052 106.061 1.00 38.45 130 THR A C 1
ATOM 980 O O . THR A 1 131 ? 30.707 59.973 106.877 1.00 36.42 130 THR A O 1
ATOM 984 N N . CYS A 1 132 ? 30.254 59.188 104.817 1.00 26.86 131 CYS A N 1
ATOM 985 C CA . CYS A 1 132 ? 29.596 60.426 104.416 1.00 28.72 131 CYS A CA 1
ATOM 986 C C . CYS A 1 132 ? 28.091 60.206 104.368 1.00 32.85 131 CYS A C 1
ATOM 987 O O . CYS A 1 132 ? 27.626 59.152 103.942 1.00 35.64 131 CYS A O 1
ATOM 990 N N . CYS A 1 133 ? 27.329 61.194 104.843 1.00 34.73 132 CYS A N 1
ATOM 991 C CA A CYS A 1 133 ? 25.892 61.221 104.625 0.39 36.16 132 CYS A CA 1
ATOM 992 C CA B CYS A 1 133 ? 25.888 61.233 104.630 0.61 36.16 132 CYS A CA 1
ATOM 993 C C . CYS A 1 133 ? 25.680 62.155 103.444 1.00 36.17 132 CYS A C 1
ATOM 994 O O . CYS A 1 133 ? 25.860 63.369 103.572 1.00 31.38 132 CYS A O 1
ATOM 999 N N . GLY A 1 134 ? 25.358 61.562 102.297 1.00 34.15 133 GLY A N 1
ATOM 1000 C CA . GLY A 1 134 ? 25.354 62.303 101.045 1.00 33.78 133 GLY A CA 1
ATOM 1001 C C . GLY A 1 134 ? 26.772 62.745 100.794 1.00 31.24 133 GLY A C 1
ATOM 1002 O O . GLY A 1 134 ? 27.717 61.947 100.815 1.00 33.14 133 GLY A O 1
ATOM 1003 N N . PHE A 1 135 ? 26.935 64.050 100.627 1.00 30.93 134 PHE A N 1
ATOM 1004 C CA . PHE A 1 135 ? 28.225 64.669 100.367 1.00 32.95 134 PHE A CA 1
ATOM 1005 C C . PHE A 1 135 ? 28.970 65.096 101.623 1.00 38.60 134 PHE A C 1
ATOM 1006 O O . PHE A 1 135 ? 30.143 65.463 101.500 1.00 41.40 134 PHE A O 1
ATOM 1014 N N . ILE A 1 136 ? 28.363 65.046 102.812 1.00 29.74 135 ILE A N 1
ATOM 1015 C CA . ILE A 1 136 ? 28.914 65.680 104.018 1.00 31.54 135 ILE A CA 1
ATOM 1016 C C . ILE A 1 136 ? 29.669 64.635 104.845 1.00 34.36 135 ILE A C 1
ATOM 1017 O O . ILE A 1 136 ? 29.051 63.668 105.302 1.00 31.78 135 ILE A O 1
ATOM 1022 N N . PRO A 1 137 ? 30.969 64.796 105.089 1.00 33.81 136 PRO A N 1
ATOM 1023 C CA . PRO A 1 137 ? 31.683 63.809 105.917 1.00 38.53 136 PRO A CA 1
ATOM 1024 C C . PRO A 1 137 ? 31.226 63.903 107.361 1.00 36.16 136 PRO A C 1
ATOM 1025 O O . PRO A 1 137 ? 30.916 64.983 107.865 1.00 32.02 136 PRO A O 1
ATOM 1029 N N . GLN A 1 138 ? 31.160 62.759 108.013 1.00 32.26 137 GLN A N 1
ATOM 1030 C CA . GLN A 1 138 ? 30.684 62.721 109.385 1.00 31.91 137 GLN A CA 1
ATOM 1031 C C . GLN A 1 138 ? 31.789 62.302 110.328 1.00 29.43 137 GLN A C 1
ATOM 1032 O O . GLN A 1 138 ? 32.673 61.513 109.973 1.00 34.62 137 GLN A O 1
ATOM 1038 N N . VAL A 1 139 ? 31.696 62.821 111.540 1.00 29.86 138 VAL A N 1
ATOM 1039 C CA . VAL A 1 139 ? 32.504 62.326 112.641 1.00 31.77 138 VAL A CA 1
ATOM 1040 C C . VAL A 1 139 ? 31.821 61.087 113.219 1.00 26.69 138 VAL A C 1
ATOM 1041 O O . VAL A 1 139 ? 30.621 61.124 113.525 1.00 25.37 138 VAL A O 1
ATOM 1045 N N . ASN A 1 140 ? 32.589 59.990 113.346 1.00 24.57 139 ASN A N 1
ATOM 1046 C CA . ASN A 1 140 ? 32.107 58.718 113.875 1.00 23.13 139 ASN A CA 1
ATOM 1047 C C . ASN A 1 140 ? 32.851 58.334 115.141 1.00 25.13 139 ASN A C 1
ATOM 1048 O O . ASN A 1 140 ? 32.878 57.155 115.502 1.00 25.08 139 ASN A O 1
ATOM 1053 N N . GLU A 1 141 ? 33.460 59.331 115.789 1.00 28.15 140 GLU A N 1
ATOM 1054 C CA . GLU A 1 141 ? 34.220 59.131 117.018 1.00 31.77 140 GLU A CA 1
ATOM 1055 C C . GLU A 1 141 ? 33.404 58.321 118.025 1.00 26.54 140 GLU A C 1
ATOM 1056 O O . GLU A 1 141 ? 32.287 58.716 118.390 1.00 28.26 140 GLU A O 1
ATOM 1062 N N . TRP A 1 142 ? 34.005 57.247 118.516 1.00 27.72 141 TRP A N 1
ATOM 1063 C CA . TRP A 1 142 ? 33.308 56.339 119.446 1.00 27.08 141 TRP A CA 1
ATOM 1064 C C . TRP A 1 142 ? 32.867 57.043 120.723 1.00 32.55 141 TRP A C 1
ATOM 1065 O O . TRP A 1 142 ? 33.624 57.820 121.328 1.00 32.47 141 TRP A O 1
ATOM 1076 N N . GLN A 1 143 ? 31.631 56.727 121.177 1.00 27.52 142 GLN A N 1
ATOM 1077 C CA . GLN A 1 143 ? 31.068 57.369 122.350 1.00 24.33 142 GLN A CA 1
ATOM 1078 C C . GLN A 1 143 ? 30.264 56.314 123.097 1.00 31.52 142 GLN A C 1
ATOM 1079 O O . GLN A 1 143 ? 29.546 55.511 122.483 1.00 23.28 142 GLN A O 1
ATOM 1085 N N . ASP A 1 144 ? 30.362 56.317 124.436 1.00 25.02 143 ASP A N 1
ATOM 1086 C CA . ASP A 1 144 ? 29.624 55.318 125.208 1.00 24.53 143 ASP A CA 1
ATOM 1087 C C . ASP A 1 144 ? 28.130 55.568 125.179 1.00 27.10 143 ASP A C 1
ATOM 1088 O O . ASP A 1 144 ? 27.344 54.630 125.347 1.00 28.87 143 ASP A O 1
ATOM 1093 N N . ASP A 1 145 ? 27.727 56.838 125.116 1.00 23.10 144 ASP A N 1
ATOM 1094 C CA . ASP A 1 145 ? 26.341 57.243 125.317 1.00 25.35 144 ASP A CA 1
ATOM 1095 C C . ASP A 1 145 ? 25.706 57.609 123.969 1.00 27.15 144 ASP A C 1
ATOM 1096 O O . ASP A 1 145 ? 26.158 58.562 123.334 1.00 22.64 144 ASP A O 1
ATOM 1101 N N . TRP A 1 146 ? 24.615 56.942 123.580 1.00 23.14 145 TRP A N 1
ATOM 1102 C CA . TRP A 1 146 ? 24.000 57.289 122.289 1.00 20.14 145 TRP A CA 1
ATOM 1103 C C . TRP A 1 146 ? 23.462 58.713 122.217 1.00 21.73 145 TRP A C 1
ATOM 1104 O O . TRP A 1 146 ? 23.698 59.383 121.193 1.00 23.11 145 TRP A O 1
ATOM 1115 N N . PRO A 1 147 ? 22.691 59.219 123.167 1.00 20.41 146 PRO A N 1
ATOM 1116 C CA . PRO A 1 147 ? 22.199 60.583 123.029 1.00 21.63 146 PRO A CA 1
ATOM 1117 C C . PRO A 1 147 ? 23.340 61.580 122.887 1.00 24.29 146 PRO A C 1
ATOM 1118 O O . PRO A 1 147 ? 23.174 62.572 122.163 1.00 25.30 146 PRO A O 1
ATOM 1122 N N . THR A 1 148 ? 24.464 61.332 123.559 1.00 24.28 147 THR A N 1
ATOM 1123 C CA . THR A 1 148 ? 25.626 62.187 123.377 1.00 24.18 147 THR A CA 1
ATOM 1124 C C . THR A 1 148 ? 26.152 62.076 121.957 1.00 26.15 147 THR A C 1
ATOM 1125 O O . THR A 1 148 ? 26.422 63.110 121.305 1.00 26.43 147 THR A O 1
ATOM 1129 N N . PHE A 1 149 ? 26.352 60.842 121.482 1.00 21.95 148 PHE A N 1
ATOM 1130 C CA . PHE A 1 149 ? 26.824 60.664 120.110 1.00 24.08 148 PHE A CA 1
ATOM 1131 C C . PHE A 1 149 ? 25.920 61.386 119.130 1.00 25.80 148 PHE A C 1
ATOM 1132 O O . PHE A 1 149 ? 26.385 62.123 118.244 1.00 23.62 148 PHE A O 1
ATOM 1140 N N . PHE A 1 150 ? 24.604 61.183 119.265 1.00 20.89 149 PHE A N 1
ATOM 1141 C CA . PHE A 1 150 ? 23.693 61.678 118.249 1.00 21.66 149 PHE A CA 1
ATOM 1142 C C . PHE A 1 150 ? 23.566 63.187 118.343 1.00 25.80 149 PHE A C 1
ATOM 1143 O O . PHE A 1 150 ? 23.554 63.895 117.315 1.00 22.71 149 PHE A O 1
ATOM 1151 N N . ALA A 1 151 ? 23.493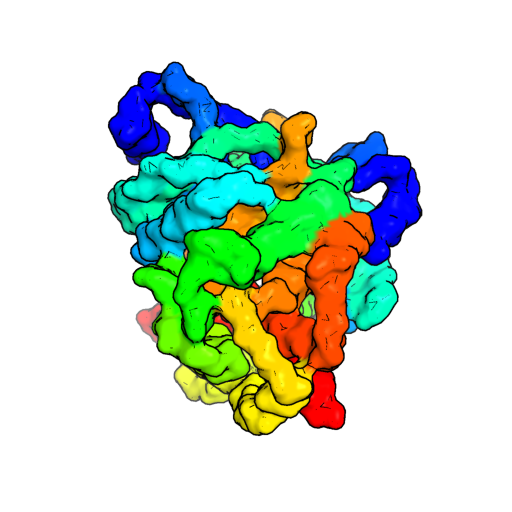 63.719 119.568 1.00 22.01 150 ALA A N 1
ATOM 1152 C CA . ALA A 1 151 ? 23.412 65.177 119.672 1.00 27.29 150 ALA A CA 1
ATOM 1153 C C . ALA A 1 151 ? 24.668 65.840 119.126 1.00 26.81 150 ALA A C 1
ATOM 1154 O O . ALA A 1 151 ? 24.579 66.898 118.462 1.00 32.45 150 ALA A O 1
ATOM 1156 N N . ARG A 1 152 ? 25.840 65.296 119.444 1.00 25.16 151 ARG A N 1
ATOM 1157 C CA . ARG A 1 152 ? 27.096 65.980 119.111 1.00 28.99 151 ARG A CA 1
ATOM 1158 C C . ARG A 1 152 ? 27.518 65.749 117.661 1.00 30.86 151 ARG A C 1
ATOM 1159 O O . ARG A 1 152 ? 27.849 66.713 116.936 1.00 33.33 151 ARG A O 1
ATOM 1161 N N . HIS A 1 153 ? 27.492 64.509 117.195 1.00 25.33 152 HIS A N 1
ATOM 1162 C CA . HIS A 1 153 ? 28.087 64.177 115.896 1.00 22.74 152 HIS A CA 1
ATOM 1163 C C . HIS A 1 153 ? 27.068 63.971 114.800 1.00 25.78 152 HIS A C 1
ATOM 1164 O O . HIS A 1 153 ? 27.463 63.654 113.671 1.00 25.11 152 HIS A O 1
ATOM 1171 N N . ARG A 1 154 ? 25.808 64.192 115.088 1.00 22.58 153 ARG A N 1
ATOM 1172 C CA . ARG A 1 154 ? 24.787 64.209 114.043 1.00 23.51 153 ARG A CA 1
ATOM 1173 C C . ARG A 1 154 ? 24.013 65.523 114.108 1.00 27.35 153 ARG A C 1
ATOM 1174 O O . ARG A 1 154 ? 24.115 66.357 113.185 1.00 23.91 153 ARG A O 1
ATOM 1182 N N . LEU A 1 155 ? 23.275 65.805 115.180 1.00 21.70 154 LEU A N 1
ATOM 1183 C CA . LEU A 1 155 ? 22.451 67.013 115.149 1.00 23.01 154 LEU A CA 1
ATOM 1184 C C . LEU A 1 155 ? 23.309 68.283 115.229 1.00 30.04 154 LEU A C 1
ATOM 1185 O O . LEU A 1 155 ? 23.135 69.208 114.417 1.00 25.39 154 LEU A O 1
ATOM 1190 N N . GLN A 1 156 ? 24.222 68.365 116.209 1.00 28.06 155 GLN A N 1
ATOM 1191 C CA . GLN A 1 156 ? 25.021 69.598 116.332 1.00 31.02 155 GLN A CA 1
ATOM 1192 C C . GLN A 1 156 ? 25.854 69.846 115.071 1.00 27.88 155 GLN A C 1
ATOM 1193 O O . GLN A 1 156 ? 25.958 70.993 114.605 1.00 28.19 155 GLN A O 1
ATOM 1199 N N . ALA A 1 157 ? 26.436 68.789 114.490 1.00 27.41 156 ALA A N 1
ATOM 1200 C CA . ALA A 1 157 ? 27.203 68.961 113.253 1.00 25.90 156 ALA A CA 1
ATOM 1201 C C . ALA A 1 157 ? 26.358 69.594 112.155 1.00 30.01 156 ALA A C 1
ATOM 1202 O O . ALA A 1 157 ? 26.801 70.541 111.456 1.00 27.29 156 ALA A O 1
ATOM 1204 N N . GLN A 1 158 ? 25.127 69.094 111.983 1.00 24.50 157 GLN A N 1
ATOM 1205 C CA . GLN A 1 158 ? 24.280 69.675 110.953 1.00 24.64 157 GLN A CA 1
ATOM 1206 C C . GLN A 1 158 ? 23.935 71.112 111.303 1.00 27.67 157 GLN A C 1
ATOM 1207 O O . GLN A 1 158 ? 23.896 71.987 110.439 1.00 25.68 157 GLN A O 1
ATOM 1213 N N . LEU A 1 159 ? 23.653 71.376 112.586 1.00 22.34 158 LEU A N 1
ATOM 1214 C CA . LEU A 1 159 ? 23.253 72.735 112.967 1.00 23.94 158 LEU A CA 1
ATOM 1215 C C . LEU A 1 159 ? 24.420 73.720 112.877 1.00 22.87 158 LEU A C 1
ATOM 1216 O O . LEU A 1 159 ? 24.198 74.909 112.608 1.00 26.88 158 LEU A O 1
ATOM 1221 N N . ASP A 1 160 ? 25.647 73.263 113.104 1.00 25.58 159 ASP A N 1
ATOM 1222 C CA . ASP A 1 160 ? 26.809 74.135 112.925 1.00 30.38 159 ASP A CA 1
ATOM 1223 C C . ASP A 1 160 ? 26.952 74.514 111.450 1.00 30.67 159 ASP A C 1
ATOM 1224 O O . ASP A 1 160 ? 27.287 75.661 111.126 1.00 30.66 159 ASP A O 1
ATOM 1229 N N . LEU A 1 161 ? 26.770 73.543 110.550 1.00 27.53 160 LEU A N 1
ATOM 1230 C CA . LEU A 1 161 ? 26.777 73.892 109.120 1.00 27.84 160 LEU A CA 1
ATOM 1231 C C . LEU A 1 161 ? 25.694 74.903 108.790 1.00 28.39 160 LEU A C 1
ATOM 1232 O O . LEU A 1 161 ? 25.931 75.832 107.997 1.00 29.92 160 LEU A O 1
ATOM 1237 N N . ILE A 1 162 ? 24.473 74.713 109.316 1.00 22.54 161 ILE A N 1
ATOM 1238 C CA . ILE A 1 162 ? 23.411 75.682 109.061 1.00 23.19 161 ILE A CA 1
ATOM 1239 C C . ILE A 1 162 ? 23.786 77.056 109.618 1.00 31.16 161 ILE A C 1
ATOM 1240 O O . ILE A 1 162 ? 23.478 78.094 109.012 1.00 30.71 161 ILE A O 1
ATOM 1245 N N . GLU A 1 163 ? 24.432 77.097 110.780 1.00 26.12 162 GLU A N 1
ATOM 1246 C CA . GLU A 1 163 ? 24.809 78.409 111.317 1.00 27.73 162 GLU A CA 1
ATOM 1247 C C . GLU A 1 163 ? 25.891 79.063 110.447 1.00 30.71 162 GLU A C 1
ATOM 1248 O O . GLU A 1 163 ? 25.836 80.279 110.166 1.00 34.64 162 GLU A O 1
ATOM 1254 N N . LYS A 1 164 ? 26.851 78.273 109.992 1.00 27.42 163 LYS A N 1
ATOM 1255 C CA . LYS A 1 164 ? 27.898 78.804 109.120 1.00 33.46 163 LYS A CA 1
ATOM 1256 C C . LYS A 1 164 ? 27.314 79.325 107.815 1.00 44.36 163 LYS A C 1
ATOM 1257 O O . LYS A 1 164 ? 27.687 80.410 107.346 1.00 35.77 163 LYS A O 1
ATOM 1263 N N . ASP A 1 165 ? 26.386 78.575 107.221 1.00 31.16 164 ASP A N 1
ATOM 1264 C CA . ASP A 1 165 ? 25.987 78.843 105.845 1.00 31.54 164 ASP A CA 1
ATOM 1265 C C . ASP A 1 165 ? 24.735 79.688 105.720 1.00 39.06 164 ASP A C 1
ATOM 1266 O O . ASP A 1 165 ? 24.562 80.349 104.689 1.00 40.67 164 ASP A O 1
ATOM 1271 N N . TYR A 1 166 ? 23.867 79.699 106.727 1.00 29.75 165 TYR A N 1
ATOM 1272 C CA . TYR A 1 166 ? 22.626 80.448 106.708 1.00 32.48 165 TYR A CA 1
ATOM 1273 C C . TYR A 1 166 ? 22.481 81.423 107.849 1.00 37.45 165 TYR A C 1
ATOM 1274 O O . TYR A 1 166 ? 21.571 82.249 107.798 1.00 39.88 165 TYR A O 1
ATOM 1283 N N . ALA A 1 167 ? 23.286 81.312 108.913 1.00 34.41 166 ALA A N 1
ATOM 1284 C CA . ALA A 1 167 ? 23.149 82.209 110.057 1.00 43.20 166 ALA A CA 1
ATOM 1285 C C . ALA A 1 167 ? 21.693 82.284 110.526 1.00 41.84 166 ALA A C 1
ATOM 1286 O O . ALA A 1 167 ? 21.133 83.365 110.707 1.00 39.84 166 ALA A O 1
ATOM 1288 N N . ASP A 1 168 ? 21.036 81.125 110.684 1.00 36.56 167 ASP A N 1
ATOM 1289 C CA . ASP A 1 168 ? 19.589 81.114 110.913 1.00 32.70 167 ASP A CA 1
ATOM 1290 C C . ASP A 1 168 ? 19.284 81.246 112.412 1.00 37.82 167 ASP A C 1
ATOM 1291 O O . ASP A 1 168 ? 19.546 80.321 113.202 1.00 39.03 167 ASP A O 1
ATOM 1296 N N . ARG A 1 169 ? 18.683 82.382 112.792 1.00 40.52 168 ARG A N 1
ATOM 1297 C CA . ARG A 1 169 ? 18.398 82.677 114.195 1.00 38.08 168 ARG A CA 1
ATOM 1298 C C . ARG A 1 169 ? 17.453 81.646 114.811 1.00 39.65 168 ARG A C 1
ATOM 1299 O O . ARG A 1 169 ? 17.675 81.174 115.936 1.00 36.63 168 ARG A O 1
ATOM 1303 N N . GLU A 1 170 ? 16.379 81.301 114.105 1.00 33.33 169 GLU A N 1
ATOM 1304 C CA . GLU A 1 170 ? 15.410 80.419 114.733 1.00 40.28 169 GLU A CA 1
ATOM 1305 C C . GLU A 1 170 ? 15.991 79.023 114.983 1.00 40.88 169 GLU A C 1
ATOM 1306 O O . GLU A 1 170 ? 15.731 78.433 116.041 1.00 34.26 169 GLU A O 1
ATOM 1312 N N . ALA A 1 171 ? 16.790 78.482 114.046 1.00 35.64 170 ALA A N 1
ATOM 1313 C CA . ALA A 1 171 ? 17.404 77.167 114.304 1.00 27.85 170 ALA A CA 1
ATOM 1314 C C . ALA A 1 171 ? 18.330 77.230 115.515 1.00 34.48 170 ALA A C 1
ATOM 1315 O O . ALA A 1 171 ? 18.310 76.335 116.375 1.00 34.61 170 ALA A O 1
ATOM 1317 N N . ARG A 1 172 ? 19.131 78.290 115.609 1.00 32.32 171 ARG A N 1
ATOM 1318 C CA . ARG A 1 172 ? 20.039 78.471 116.736 1.00 31.45 171 ARG A CA 1
ATOM 1319 C C . ARG A 1 172 ? 19.290 78.514 118.068 1.00 36.77 171 ARG A C 1
ATOM 1320 O O . ARG A 1 172 ? 19.639 77.799 119.016 1.00 37.85 171 ARG A O 1
ATOM 1328 N N . GLU A 1 173 ? 18.235 79.321 118.149 1.00 39.75 172 GLU A N 1
ATOM 1329 C CA . GLU A 1 173 ? 17.495 79.436 119.410 1.00 43.31 172 GLU A CA 1
ATOM 1330 C C . GLU A 1 173 ? 16.734 78.151 119.741 1.00 42.23 172 GLU A C 1
ATOM 1331 O O . GLU A 1 173 ? 16.686 77.710 120.913 1.00 40.37 172 GLU A O 1
ATOM 1337 N N . LEU A 1 174 ? 16.097 77.551 118.731 1.00 34.08 173 LEU A N 1
ATOM 1338 C CA . LEU A 1 174 ? 15.354 76.325 118.996 1.00 36.15 173 LEU A CA 1
ATOM 1339 C C . LEU A 1 174 ? 16.291 75.212 119.421 1.00 37.13 173 LEU A C 1
ATOM 1340 O O . LEU A 1 174 ? 15.931 74.394 120.278 1.00 33.51 173 LEU A O 1
ATOM 1345 N N . TRP A 1 175 ? 17.499 75.153 118.839 1.00 30.06 174 TRP A N 1
ATOM 1346 C CA . TRP A 1 175 ? 18.456 74.130 119.269 1.00 35.89 174 TRP A CA 1
ATOM 1347 C C . TRP A 1 175 ? 18.920 74.366 120.697 1.00 44.00 174 TRP A C 1
ATOM 1348 O O . TRP A 1 175 ? 19.125 73.400 121.451 1.00 37.04 174 TRP A O 1
ATOM 1359 N N . SER A 1 176 ? 19.116 75.632 121.089 1.00 35.15 175 SER A N 1
ATOM 1360 C CA . SER A 1 176 ? 19.530 75.841 122.479 1.00 41.63 175 SER A CA 1
ATOM 1361 C C . SER A 1 176 ? 18.460 75.325 123.438 1.00 37.88 175 SER A C 1
ATOM 1362 O O . SER A 1 176 ? 18.784 74.732 124.470 1.00 51.32 175 SER A O 1
ATOM 1365 N N . ARG A 1 177 ? 17.184 75.465 123.076 1.00 37.86 176 ARG A N 1
ATOM 1366 C CA . ARG A 1 177 ? 16.127 74.916 123.938 1.00 35.70 176 ARG A CA 1
ATOM 1367 C C . ARG A 1 177 ? 16.036 73.379 123.861 1.00 48.30 176 ARG A C 1
ATOM 1368 O O . ARG A 1 177 ? 15.828 72.711 124.885 1.00 40.80 176 ARG A O 1
ATOM 1376 N N . LEU A 1 178 ? 16.153 72.792 122.655 1.00 37.09 177 LEU A N 1
ATOM 1377 C CA . LEU A 1 178 ? 15.880 71.359 122.473 1.00 38.24 177 LEU A CA 1
ATOM 1378 C C . LEU A 1 178 ? 16.969 70.472 123.068 1.00 34.83 177 LEU A C 1
ATOM 1379 O O . LEU A 1 178 ? 16.696 69.350 123.555 1.00 31.09 177 LEU A O 1
ATOM 1384 N N . GLN A 1 179 ? 18.216 70.912 122.915 1.00 29.47 178 GLN A N 1
ATOM 1385 C CA . GLN A 1 179 ? 19.371 70.139 123.306 1.00 32.70 178 GLN A CA 1
ATOM 1386 C C . GLN A 1 179 ? 19.223 69.567 124.691 1.00 42.82 178 GLN A C 1
ATOM 1387 O O . GLN A 1 179 ? 19.572 68.401 124.931 1.00 40.54 178 GLN A O 1
ATOM 1393 N N . VAL A 1 180 ? 18.726 70.387 125.621 1.00 38.66 179 VAL A N 1
ATOM 1394 C CA . VAL A 1 180 ? 18.643 69.961 127.010 1.00 42.94 179 VAL A CA 1
ATOM 1395 C C . VAL A 1 180 ? 17.536 68.950 127.236 1.00 41.76 179 VAL A C 1
ATOM 1396 O O . VAL A 1 180 ? 17.642 68.170 128.185 1.00 39.38 179 VAL A O 1
ATOM 1400 N N . LYS A 1 181 ? 16.485 68.921 126.396 1.00 33.09 180 LYS A N 1
ATOM 1401 C CA . LYS A 1 181 ? 15.379 67.981 126.541 1.00 32.45 180 LYS A CA 1
ATOM 1402 C C . LYS A 1 181 ? 15.648 66.611 125.930 1.00 33.78 180 LYS A C 1
ATOM 1403 O O . LYS A 1 181 ? 14.833 65.698 126.148 1.00 32.19 180 LYS A O 1
ATOM 1409 N N . ILE A 1 182 ? 16.710 66.471 125.118 1.00 29.22 181 ILE A N 1
ATOM 1410 C CA . ILE A 1 182 ? 16.942 65.180 124.453 1.00 26.68 181 ILE A CA 1
ATOM 1411 C C . ILE A 1 182 ? 17.029 63.999 125.428 1.00 31.05 181 ILE A C 1
ATOM 1412 O O . ILE A 1 182 ? 16.395 62.967 125.165 1.00 25.85 181 ILE A O 1
ATOM 1417 N N . PRO A 1 183 ? 17.756 64.077 126.547 1.00 34.19 182 PRO A N 1
ATOM 1418 C CA . PRO A 1 183 ? 17.784 62.908 127.460 1.00 28.68 182 PRO A CA 1
ATOM 1419 C C . PRO A 1 183 ? 16.417 62.447 127.975 1.00 29.17 182 PRO A C 1
ATOM 1420 O O . PRO A 1 183 ? 16.301 61.251 128.298 1.00 33.18 182 PRO A O 1
ATOM 1424 N N . ASP A 1 184 ? 15.374 63.289 127.992 1.00 27.02 183 ASP A N 1
ATOM 1425 C CA . ASP A 1 184 ? 14.059 62.832 128.448 1.00 28.15 183 ASP A CA 1
ATOM 1426 C C . ASP A 1 184 ? 13.509 61.742 127.520 1.00 28.37 183 ASP A C 1
ATOM 1427 O O . ASP A 1 184 ? 12.589 60.990 127.889 1.00 28.92 183 ASP A O 1
ATOM 1432 N N . LEU A 1 185 ? 13.946 61.731 126.252 1.00 24.72 184 LEU A N 1
ATOM 1433 C CA . LEU A 1 185 ? 13.412 60.723 125.352 1.00 21.01 184 LEU A CA 1
ATOM 1434 C C . LEU A 1 185 ? 14.119 59.385 125.480 1.00 19.31 184 LEU A C 1
ATOM 1435 O O . LEU A 1 185 ? 13.689 58.440 124.817 1.00 24.69 184 LEU A O 1
ATOM 1440 N N . PHE A 1 186 ? 15.175 59.284 126.261 1.00 18.58 185 PHE A N 1
ATOM 1441 C CA . PHE A 1 186 ? 15.919 58.031 126.379 1.00 18.24 185 PHE A CA 1
ATOM 1442 C C . PHE A 1 186 ? 15.907 57.464 127.785 1.00 21.14 185 PHE A C 1
ATOM 1443 O O . PHE A 1 186 ? 16.485 56.375 128.007 1.00 22.77 185 PHE A O 1
ATOM 1451 N N . CYS A 1 187 ? 15.357 58.188 128.749 1.00 22.84 186 CYS A N 1
ATOM 1452 C CA . CYS A 1 187 ? 15.533 57.679 130.105 1.00 20.65 186 CYS A CA 1
ATOM 1453 C C . CYS A 1 187 ? 14.702 56.399 130.317 1.00 18.57 186 CYS A C 1
ATOM 1454 O O . CYS A 1 187 ? 13.628 56.195 129.725 1.00 22.04 186 CYS A O 1
ATOM 1457 N N . GLY A 1 188 ? 15.253 55.517 131.135 1.00 20.97 187 GLY A N 1
ATOM 1458 C CA . GLY A 1 188 ? 14.588 54.268 131.474 1.00 18.38 187 GLY A CA 1
ATOM 1459 C C . GLY A 1 188 ? 14.611 53.210 130.401 1.00 20.70 187 GLY A C 1
ATOM 1460 O O . GLY A 1 188 ? 13.859 52.236 130.508 1.00 19.56 187 GLY A O 1
ATOM 1461 N N . LEU A 1 189 ? 15.512 53.320 129.408 1.00 18.38 188 LEU A N 1
ATOM 1462 C CA . LEU A 1 189 ? 15.604 52.391 128.277 1.00 17.40 188 LEU A CA 1
ATOM 1463 C C . LEU A 1 189 ? 17.047 51.933 128.080 1.00 19.83 188 LEU A C 1
ATOM 1464 O O . LEU A 1 189 ? 17.993 52.722 128.216 1.00 22.98 188 LEU A O 1
ATOM 1469 N N . GLU A 1 190 ? 17.218 50.671 127.739 1.00 18.17 189 GLU A N 1
ATOM 1470 C CA . GLU A 1 190 ? 18.526 50.134 127.413 1.00 19.68 189 GLU A CA 1
ATOM 1471 C C . GLU A 1 190 ? 18.755 50.373 125.919 1.00 21.36 189 GLU A C 1
ATOM 1472 O O . GLU A 1 190 ? 17.961 49.921 125.093 1.00 23.45 189 GLU A O 1
ATOM 1478 N N . ILE A 1 191 ? 19.852 51.061 125.579 1.00 18.67 190 ILE A N 1
ATOM 1479 C CA . ILE A 1 191 ? 20.200 51.291 124.163 1.00 20.45 190 ILE A CA 1
ATOM 1480 C C . ILE A 1 191 ? 21.532 50.632 123.832 1.00 19.03 190 ILE A C 1
ATOM 1481 O O . ILE A 1 191 ? 22.553 50.922 124.475 1.00 22.49 190 ILE A O 1
ATOM 1486 N N . VAL A 1 192 ? 21.500 49.667 122.901 1.00 22.07 191 VAL A N 1
ATOM 1487 C CA . VAL A 1 192 ? 22.609 48.779 122.570 1.00 25.30 191 VAL A CA 1
ATOM 1488 C C . VAL A 1 192 ? 23.076 49.220 121.185 1.00 23.16 191 VAL A C 1
ATOM 1489 O O . VAL A 1 192 ? 22.220 49.448 120.308 1.00 23.71 191 VAL A O 1
ATOM 1493 N N . PRO A 1 193 ? 24.373 49.371 120.957 1.00 19.43 192 PRO A N 1
ATOM 1494 C CA . PRO A 1 193 ? 24.824 49.705 119.605 1.00 20.50 192 PRO A CA 1
ATOM 1495 C C . PRO A 1 193 ? 24.381 48.658 118.598 1.00 19.86 192 PRO A C 1
ATOM 1496 O O . PRO A 1 193 ? 24.536 47.431 118.792 1.00 20.32 192 PRO A O 1
ATOM 1500 N N . ALA A 1 194 ? 23.854 49.160 117.457 1.00 18.39 193 ALA A N 1
ATOM 1501 C CA . ALA A 1 194 ? 23.300 48.362 116.385 1.00 16.72 193 ALA A CA 1
ATOM 1502 C C . ALA A 1 194 ? 23.996 48.817 115.091 1.00 16.97 193 ALA A C 1
ATOM 1503 O O . ALA A 1 194 ? 24.068 50.019 114.860 1.00 17.86 193 ALA A O 1
ATOM 1505 N N . LEU A 1 195 ? 24.493 47.867 114.310 1.00 17.13 194 LEU A N 1
ATOM 1506 C CA . LEU A 1 195 ? 25.082 48.211 113.003 1.00 19.73 194 LEU A CA 1
ATOM 1507 C C . LEU A 1 195 ? 23.956 48.661 112.092 1.00 17.72 194 LEU A C 1
ATOM 1508 O O . LEU A 1 195 ? 23.006 47.883 111.842 1.00 17.31 194 LEU A O 1
ATOM 1513 N N . LEU A 1 196 ? 24.098 49.870 111.530 1.00 15.94 195 LEU A N 1
ATOM 1514 C CA . LEU A 1 196 ? 23.054 50.422 110.672 1.00 16.40 195 LEU A CA 1
ATOM 1515 C C . LEU A 1 196 ? 23.545 50.543 109.228 1.00 18.79 195 LEU A C 1
ATOM 1516 O O . LEU A 1 196 ? 24.738 50.782 108.973 1.00 19.92 195 LEU A O 1
ATOM 1521 N N . HIS A 1 197 ? 22.610 50.323 108.296 1.00 16.45 196 HIS A N 1
ATOM 1522 C CA . HIS A 1 197 ? 22.892 50.757 106.913 1.00 17.16 196 HIS A CA 1
ATOM 1523 C C . HIS A 1 197 ? 23.182 52.267 106.874 1.00 18.97 196 HIS A C 1
ATOM 1524 O O . HIS A 1 197 ? 24.165 52.718 106.273 1.00 20.72 196 HIS A O 1
ATOM 1531 N N . GLY A 1 198 ? 22.387 53.068 107.594 1.00 16.75 197 GLY A N 1
ATOM 1532 C CA . GLY A 1 198 ? 22.683 54.479 107.813 1.00 19.17 197 GLY A CA 1
ATOM 1533 C C . GLY A 1 198 ? 21.925 55.429 106.894 1.00 20.48 197 GLY A C 1
ATOM 1534 O O . GLY A 1 198 ? 21.932 56.640 107.152 1.00 21.98 197 GLY A O 1
ATOM 1535 N N . ASP A 1 199 ? 21.338 54.921 105.814 1.00 17.66 198 ASP A N 1
ATOM 1536 C CA . ASP A 1 199 ? 20.648 55.795 104.862 1.00 17.94 198 ASP A CA 1
ATOM 1537 C C . ASP A 1 199 ? 19.561 55.004 104.160 1.00 20.66 198 ASP A C 1
ATOM 1538 O O . ASP A 1 199 ? 19.491 54.960 102.919 1.00 22.79 198 ASP A O 1
ATOM 1543 N N . LEU A 1 200 ? 18.656 54.423 104.934 1.00 17.01 199 LEU A N 1
ATOM 1544 C CA . LEU A 1 200 ? 17.738 53.426 104.364 1.00 16.71 199 LEU A CA 1
ATOM 1545 C C . LEU A 1 200 ? 16.486 54.096 103.778 1.00 21.76 199 LEU A C 1
ATOM 1546 O O . LEU A 1 200 ? 15.367 53.775 104.141 1.00 21.21 199 LEU A O 1
ATOM 1551 N N . TRP A 1 201 ? 16.717 55.079 102.897 1.00 20.35 200 TRP A N 1
ATOM 1552 C CA . TRP A 1 201 ? 15.662 55.670 102.065 1.00 25.02 200 TRP A CA 1
ATOM 1553 C C . TRP A 1 201 ? 15.132 54.619 101.083 1.00 23.32 200 TRP A C 1
ATOM 1554 O O . TRP A 1 201 ? 15.854 53.705 100.680 1.00 22.68 200 TRP A O 1
ATOM 1565 N N . SER A 1 202 ? 13.841 54.740 100.696 1.00 24.33 201 SER A N 1
ATOM 1566 C CA . SER A 1 202 ? 13.304 53.777 99.749 1.00 24.49 201 SER A CA 1
ATOM 1567 C C . SER A 1 202 ? 14.099 53.743 98.442 1.00 22.02 201 SER A C 1
ATOM 1568 O O . SER A 1 202 ? 14.155 52.697 97.779 1.00 25.33 201 SER A O 1
ATOM 1571 N N . GLY A 1 203 ? 14.745 54.848 98.063 1.00 22.93 202 GLY A N 1
ATOM 1572 C CA . GLY A 1 203 ? 15.568 54.851 96.884 1.00 24.39 202 GLY A CA 1
ATOM 1573 C C . GLY A 1 203 ? 16.886 54.124 97.021 1.00 26.02 202 GLY A C 1
ATOM 1574 O O . GLY A 1 203 ? 17.637 54.072 96.048 1.00 22.98 202 GLY A O 1
ATOM 1575 N N . ASN A 1 204 ? 17.209 53.604 98.222 1.00 21.83 203 ASN A N 1
ATOM 1576 C CA . ASN A 1 204 ? 18.420 52.816 98.420 1.00 23.84 203 ASN A CA 1
ATOM 1577 C C . ASN A 1 204 ? 18.141 51.341 98.663 1.00 21.33 203 ASN A C 1
ATOM 1578 O O . ASN A 1 204 ? 19.021 50.618 99.128 1.00 22.66 203 ASN A O 1
ATOM 1583 N N . VAL A 1 205 ? 16.941 50.851 98.348 1.00 22.24 204 VAL A N 1
ATOM 1584 C CA . VAL A 1 205 ? 16.603 49.457 98.544 1.00 19.72 204 VAL A CA 1
ATOM 1585 C C . VAL A 1 205 ? 15.864 49.019 97.291 1.00 23.86 204 VAL A C 1
ATOM 1586 O O . VAL A 1 205 ? 15.270 49.837 96.573 1.00 23.78 204 VAL A O 1
ATOM 1590 N N . ALA A 1 206 ? 15.956 47.736 97.002 1.00 23.50 205 ALA A N 1
ATOM 1591 C CA . ALA A 1 206 ? 15.340 47.190 95.806 1.00 28.75 205 ALA A CA 1
ATOM 1592 C C . ALA A 1 206 ? 15.259 45.678 95.968 1.00 27.42 205 ALA A C 1
ATOM 1593 O O . ALA A 1 206 ? 15.437 45.146 97.066 1.00 26.07 205 ALA A O 1
ATOM 1595 N N . GLU A 1 207 ? 15.010 44.959 94.864 1.00 25.65 206 GLU A N 1
ATOM 1596 C CA . GLU A 1 207 ? 14.937 43.509 94.973 1.00 21.40 206 GLU A CA 1
ATOM 1597 C C . GLU A 1 207 ? 15.172 42.889 93.611 1.00 31.48 206 GLU A C 1
ATOM 1598 O O . GLU A 1 207 ? 15.148 43.573 92.585 1.00 29.72 206 GLU A O 1
ATOM 1604 N N . ASP A 1 208 ? 15.486 41.601 93.636 1.00 31.33 207 ASP A N 1
ATOM 1605 C CA . ASP A 1 208 ? 15.570 40.819 92.396 1.00 32.62 207 ASP A CA 1
ATOM 1606 C C . ASP A 1 208 ? 14.806 39.521 92.638 1.00 42.80 207 ASP A C 1
ATOM 1607 O O . ASP A 1 208 ? 14.016 39.390 93.584 1.00 37.90 207 ASP A O 1
ATOM 1612 N N . ASP A 1 209 ? 15.013 38.540 91.751 1.00 44.65 208 ASP A N 1
ATOM 1613 C CA . ASP A 1 209 ? 14.337 37.257 91.914 1.00 52.21 208 ASP A CA 1
ATOM 1614 C C . ASP A 1 209 ? 14.793 36.503 93.160 1.00 50.09 208 ASP A C 1
ATOM 1615 O O . ASP A 1 209 ? 14.022 35.704 93.699 1.00 55.48 208 ASP A O 1
ATOM 1620 N N . VAL A 1 210 ? 16.021 36.735 93.625 1.00 47.05 209 VAL A N 1
ATOM 1621 C CA . VAL A 1 210 ? 16.540 36.031 94.798 1.00 45.18 209 VAL A CA 1
ATOM 1622 C C . VAL A 1 210 ? 16.001 36.641 96.102 1.00 43.77 209 VAL A C 1
ATOM 1623 O O . VAL A 1 210 ? 15.552 35.930 97.008 1.00 41.12 209 VAL A O 1
ATOM 1627 N N . GLY A 1 211 ? 16.029 37.963 96.234 1.00 37.96 210 GLY A N 1
ATOM 1628 C CA . GLY A 1 211 ? 15.642 38.565 97.494 1.00 28.70 210 GLY A CA 1
ATOM 1629 C C . GLY A 1 211 ? 15.850 40.054 97.434 1.00 31.77 210 GLY A C 1
ATOM 1630 O O . GLY A 1 211 ? 16.231 40.607 96.411 1.00 28.03 210 GLY A O 1
ATOM 1631 N N . PRO A 1 212 ? 15.659 40.734 98.565 1.00 26.07 211 PRO A N 1
ATOM 1632 C CA . PRO A 1 212 ? 15.909 42.185 98.600 1.00 26.90 211 PRO A CA 1
ATOM 1633 C C . PRO A 1 212 ? 17.392 42.501 98.580 1.00 26.20 211 PRO A C 1
ATOM 1634 O O . PRO A 1 212 ? 18.249 41.686 98.937 1.00 24.08 211 PRO A O 1
ATOM 1638 N N . ILE A 1 213 ? 17.680 43.754 98.225 1.00 24.02 212 ILE A N 1
ATOM 1639 C CA . ILE A 1 213 ? 19.034 44.285 98.076 1.00 19.72 212 ILE A CA 1
ATOM 1640 C C . ILE A 1 213 ? 19.033 45.685 98.683 1.00 22.21 212 ILE A C 1
ATOM 1641 O O . ILE A 1 213 ? 18.055 46.419 98.509 1.00 24.16 212 ILE A O 1
ATOM 1646 N N . ILE A 1 214 ? 20.077 46.049 99.412 1.00 20.35 213 ILE A N 1
ATOM 1647 C CA . ILE A 1 214 ? 20.231 47.417 99.911 1.00 19.46 213 ILE A CA 1
ATOM 1648 C C . ILE A 1 214 ? 21.584 47.954 99.483 1.00 19.67 213 ILE A C 1
ATOM 1649 O O . ILE A 1 214 ? 22.525 47.186 99.268 1.00 21.35 213 ILE A O 1
ATOM 1654 N N . TYR A 1 215 ? 21.666 49.267 99.274 1.00 21.59 214 TYR A N 1
ATOM 1655 C CA . TYR A 1 215 ? 22.902 49.867 98.736 1.00 20.80 214 TYR A CA 1
ATOM 1656 C C . TYR A 1 215 ? 23.021 51.324 99.148 1.00 20.10 214 TYR A C 1
ATOM 1657 O O . TYR A 1 215 ? 22.180 51.872 99.881 1.00 20.67 214 TYR A O 1
ATOM 1666 N N . ASP A 1 216 ? 24.122 51.971 98.692 1.00 20.73 215 ASP A N 1
ATOM 1667 C CA . ASP A 1 216 ? 24.493 53.312 99.129 1.00 21.84 215 ASP A CA 1
ATOM 1668 C C . ASP A 1 216 ? 24.456 53.464 100.661 1.00 21.19 215 ASP A C 1
ATOM 1669 O O . ASP A 1 216 ? 23.890 54.421 101.175 1.00 20.66 215 ASP A O 1
ATOM 1674 N N . PRO A 1 217 ? 25.095 52.565 101.403 1.00 21.22 216 PRO A N 1
ATOM 1675 C CA . PRO A 1 217 ? 25.106 52.728 102.874 1.00 20.40 216 PRO A CA 1
ATOM 1676 C C . PRO A 1 217 ? 25.999 53.872 103.340 1.00 23.35 216 PRO A C 1
ATOM 1677 O O . PRO A 1 217 ? 26.951 54.316 102.663 1.00 23.64 216 PRO A O 1
ATOM 1681 N N . ALA A 1 218 ? 25.728 54.323 104.587 1.00 19.28 217 ALA A N 1
ATOM 1682 C CA . ALA A 1 218 ? 26.607 55.262 105.293 1.00 22.11 217 ALA A CA 1
ATOM 1683 C C . ALA A 1 218 ? 26.590 54.754 106.747 1.00 20.66 217 ALA A C 1
ATOM 1684 O O . ALA A 1 218 ? 25.953 55.338 107.624 1.00 19.99 217 ALA A O 1
ATOM 1686 N N . SER A 1 219 ? 27.349 53.668 106.979 1.00 20.17 218 SER A N 1
ATOM 1687 C CA . SER A 1 219 ? 27.087 52.873 108.194 1.00 17.59 218 SER A CA 1
ATOM 1688 C C . SER A 1 219 ? 27.759 53.449 109.435 1.00 23.98 218 SER A C 1
ATOM 1689 O O . SER A 1 219 ? 28.725 54.211 109.393 1.00 21.14 218 SER A O 1
ATOM 1692 N N . PHE A 1 220 ? 27.203 53.056 110.582 1.00 19.10 219 PHE A N 1
ATOM 1693 C CA . PHE A 1 220 ? 27.790 53.309 111.893 1.00 17.97 219 PHE A CA 1
ATOM 1694 C C . PHE A 1 220 ? 26.988 52.457 112.858 1.00 17.37 219 PHE A C 1
ATOM 1695 O O . PHE A 1 220 ? 25.923 51.930 112.509 1.00 17.74 219 PHE A O 1
ATOM 1703 N N . TYR A 1 221 ? 27.475 52.395 114.084 1.00 21.39 220 TYR A N 1
ATOM 1704 C CA . TYR A 1 221 ? 26.749 51.767 115.187 1.00 19.48 220 TYR A CA 1
ATOM 1705 C C . TYR A 1 221 ? 25.915 52.828 115.884 1.00 16.14 220 TYR A C 1
ATOM 1706 O O . TYR A 1 221 ? 26.455 53.798 116.453 1.00 20.02 220 TYR A O 1
ATOM 1715 N N . GLY A 1 222 ? 24.570 52.605 115.921 1.00 17.27 221 GLY A N 1
ATOM 1716 C CA . GLY A 1 222 ? 23.655 53.615 116.379 1.00 18.49 221 GLY A CA 1
ATOM 1717 C C . GLY A 1 222 ? 22.500 52.953 117.112 1.00 17.65 221 GLY A C 1
ATOM 1718 O O . GLY A 1 222 ? 22.548 51.735 117.366 1.00 18.25 221 GLY A O 1
ATOM 1719 N N . HIS A 1 223 ? 21.534 53.755 117.482 1.00 18.10 222 HIS A N 1
ATOM 1720 C CA . HIS A 1 223 ? 20.275 53.190 117.998 1.00 17.34 222 HIS A CA 1
ATOM 1721 C C . HIS A 1 223 ? 19.527 52.607 116.815 1.00 20.91 222 HIS A C 1
ATOM 1722 O O . HIS A 1 223 ? 19.357 53.299 115.792 1.00 18.30 222 HIS A O 1
ATOM 1729 N N . SER A 1 224 ? 19.079 51.348 116.952 1.00 16.72 223 SER A N 1
ATOM 1730 C CA . SER A 1 224 ? 18.388 50.690 115.863 1.00 17.56 223 SER A CA 1
ATOM 1731 C C . SER A 1 224 ? 17.286 51.580 115.271 1.00 18.81 223 SER A C 1
ATOM 1732 O O . SER A 1 224 ? 17.084 51.607 114.043 1.00 17.93 223 SER A O 1
ATOM 1735 N N . GLU A 1 225 ? 16.513 52.251 116.142 1.00 16.93 224 GLU A N 1
ATOM 1736 C CA . GLU A 1 225 ? 15.340 53.015 115.636 1.00 17.47 224 GLU A CA 1
ATOM 1737 C C . GLU A 1 225 ? 15.727 54.099 114.620 1.00 16.50 224 GLU A C 1
ATOM 1738 O O . GLU A 1 225 ? 14.896 54.549 113.835 1.00 20.04 224 GLU A O 1
ATOM 1744 N N . PHE A 1 226 ? 16.933 54.629 114.744 1.00 15.42 225 PHE A N 1
ATOM 1745 C CA . PHE A 1 226 ? 17.319 55.704 113.821 1.00 18.41 225 PHE A CA 1
ATOM 1746 C C . PHE A 1 226 ? 17.215 55.243 112.372 1.00 19.30 225 PHE A C 1
ATOM 1747 O O . PHE A 1 226 ? 16.829 56.024 111.473 1.00 18.38 225 PHE A O 1
ATOM 1755 N N . GLU A 1 227 ? 17.525 53.969 112.122 1.00 17.96 226 GLU A N 1
ATOM 1756 C CA . GLU A 1 227 ? 17.465 53.461 110.734 1.00 18.97 226 GLU A CA 1
ATOM 1757 C C . GLU A 1 227 ? 16.127 53.737 110.088 1.00 19.30 226 GLU A C 1
ATOM 1758 O O . GLU A 1 227 ? 16.027 54.010 108.885 1.00 19.78 226 GLU A O 1
ATOM 1764 N N . LEU A 1 228 ? 15.053 53.606 110.891 1.00 21.02 227 LEU A N 1
ATOM 1765 C CA . LEU A 1 228 ? 13.730 53.601 110.285 1.00 23.27 227 LEU A CA 1
ATOM 1766 C C . LEU A 1 228 ? 13.201 54.989 110.014 1.00 20.50 227 LEU A C 1
ATOM 1767 O O . LEU A 1 228 ? 12.196 55.120 109.307 1.00 23.15 227 LEU A O 1
ATOM 1772 N N . ALA A 1 229 ? 13.846 56.017 110.575 1.00 19.99 228 ALA A N 1
ATOM 1773 C CA . ALA A 1 229 ? 13.284 57.367 110.435 1.00 24.68 228 ALA A CA 1
ATOM 1774 C C . ALA A 1 229 ? 13.181 57.802 108.968 1.00 20.86 228 ALA A C 1
ATOM 1775 O O . ALA A 1 229 ? 12.105 58.207 108.489 1.00 23.43 228 ALA A O 1
ATOM 1777 N N . ILE A 1 230 ? 14.287 57.688 108.218 1.00 20.27 229 ILE A N 1
ATOM 1778 C CA . ILE A 1 230 ? 14.247 58.133 106.831 1.00 19.76 229 ILE A CA 1
ATOM 1779 C C . ILE A 1 230 ? 13.326 57.236 106.027 1.00 23.00 229 ILE A C 1
ATOM 1780 O O . ILE A 1 230 ? 12.622 57.718 105.120 1.00 23.46 229 ILE A O 1
ATOM 1785 N N . ALA A 1 231 ? 13.217 55.960 106.413 1.00 19.91 230 ALA A N 1
ATOM 1786 C CA . ALA A 1 231 ? 12.348 55.014 105.687 1.00 26.21 230 ALA A CA 1
ATOM 1787 C C . ALA A 1 231 ? 10.901 55.448 105.808 1.00 24.88 230 ALA A C 1
ATOM 1788 O O . ALA A 1 231 ? 10.147 55.510 104.811 1.00 25.54 230 ALA A O 1
ATOM 1790 N N . LEU A 1 232 ? 10.524 55.872 107.017 1.00 23.57 231 LEU A N 1
ATOM 1791 C CA . LEU A 1 232 ? 9.141 56.291 107.250 1.00 23.27 231 LEU A CA 1
ATOM 1792 C C . LEU A 1 232 ? 8.902 57.650 106.645 1.00 27.89 231 LEU A C 1
ATOM 1793 O O . LEU A 1 232 ? 7.865 57.879 106.003 1.00 31.76 231 LEU A O 1
ATOM 1798 N N . MET A 1 233 ? 9.881 58.536 106.761 1.00 23.83 232 MET A N 1
ATOM 1799 C CA . MET A 1 233 ? 9.516 59.935 106.507 1.00 26.46 232 MET A CA 1
ATOM 1800 C C . MET A 1 233 ? 9.403 60.215 105.026 1.00 27.92 232 MET A C 1
ATOM 1801 O O . MET A 1 233 ? 8.635 61.099 104.613 1.00 31.11 232 MET A O 1
ATOM 1806 N N . PHE A 1 234 ? 10.129 59.484 104.199 1.00 24.17 233 PHE A N 1
ATOM 1807 C CA . PHE A 1 234 ? 9.976 59.725 102.769 1.00 25.66 233 PHE A CA 1
ATOM 1808 C C . PHE A 1 234 ? 9.128 58.689 102.066 1.00 27.59 233 PHE A C 1
ATOM 1809 O O . PHE A 1 234 ? 8.967 58.792 100.853 1.00 30.40 233 PHE A O 1
ATOM 1817 N N . GLY A 1 235 ? 8.529 57.747 102.793 1.00 29.24 234 GLY A N 1
ATOM 1818 C CA . GLY A 1 235 ? 7.658 56.733 102.215 1.00 29.52 234 GLY A CA 1
ATOM 1819 C C . GLY A 1 235 ? 8.367 55.695 101.368 1.00 36.49 234 GLY A C 1
ATOM 1820 O O . GLY A 1 235 ? 9.589 55.564 101.345 1.00 28.18 234 GLY A O 1
ATOM 1821 N N . GLY A 1 236 ? 7.555 54.922 100.656 1.00 29.17 235 GLY A N 1
ATOM 1822 C CA . GLY A 1 236 ? 8.091 54.021 99.671 1.00 27.86 235 GLY A CA 1
ATOM 1823 C C . GLY A 1 236 ? 8.262 52.601 100.128 1.00 28.75 235 GLY A C 1
ATOM 1824 O O . GLY A 1 236 ? 8.513 51.741 99.281 1.00 32.49 235 GLY A O 1
ATOM 1825 N N . PHE A 1 237 ? 8.184 52.316 101.479 1.00 28.30 236 PHE A N 1
ATOM 1826 C CA . PHE A 1 237 ? 8.280 50.938 101.942 1.00 24.99 236 PHE A CA 1
ATOM 1827 C C . PHE A 1 237 ? 6.883 50.379 102.121 1.00 32.21 236 PHE A C 1
ATOM 1828 O O . PHE A 1 237 ? 6.055 51.023 102.804 1.00 30.93 236 PHE A O 1
ATOM 1836 N N . PRO A 1 238 ? 6.620 49.177 101.609 1.00 28.01 237 PRO A N 1
ATOM 1837 C CA . PRO A 1 238 ? 5.342 48.512 101.930 1.00 34.28 237 PRO A CA 1
ATOM 1838 C C . PRO A 1 238 ? 5.165 48.358 103.433 1.00 36.01 237 PRO A C 1
ATOM 1839 O O . PRO A 1 238 ? 6.131 48.193 104.184 1.00 30.83 237 PRO A O 1
ATOM 1843 N N . ARG A 1 239 ? 3.908 48.423 103.886 1.00 31.02 238 ARG A N 1
ATOM 1844 C CA . ARG A 1 239 ? 3.622 48.160 105.298 1.00 28.89 238 ARG A CA 1
ATOM 1845 C C . ARG A 1 239 ? 4.236 46.852 105.806 1.00 30.66 238 ARG A C 1
ATOM 1846 O O . ARG A 1 239 ? 4.690 46.786 106.960 1.00 29.69 238 ARG A O 1
ATOM 1849 N N . SER A 1 240 ? 4.272 45.801 104.971 1.00 26.75 239 SER A N 1
ATOM 1850 C CA . SER A 1 240 ? 4.770 44.510 105.461 1.00 27.51 239 SER A CA 1
ATOM 1851 C C . SER A 1 240 ? 6.259 44.563 105.864 1.00 25.44 239 SER A C 1
ATOM 1852 O O . SER A 1 240 ? 6.716 43.701 106.621 1.00 24.95 239 SER A O 1
ATOM 1855 N N . PHE A 1 241 ? 7.008 45.551 105.348 1.00 29.87 240 PHE A N 1
ATOM 1856 C CA . PHE A 1 241 ? 8.388 45.738 105.805 1.00 26.13 240 PHE A CA 1
ATOM 1857 C C . PHE A 1 241 ? 8.421 46.059 107.300 1.00 20.58 240 PHE A C 1
ATOM 1858 O O . PHE A 1 241 ? 9.148 45.423 108.075 1.00 23.10 240 PHE A O 1
ATOM 1866 N N . PHE A 1 242 ? 7.626 47.046 107.715 1.00 22.69 241 PHE A N 1
ATOM 1867 C CA . PHE A 1 242 ? 7.619 47.462 109.107 1.00 22.72 241 PHE A CA 1
ATOM 1868 C C . PHE A 1 242 ? 6.964 46.408 109.995 1.00 24.77 241 PHE A C 1
ATOM 1869 O O . PHE A 1 242 ? 7.395 46.185 111.145 1.00 25.73 241 PHE A O 1
ATOM 1877 N N . THR A 1 243 ? 5.946 45.696 109.470 1.00 26.31 242 THR A N 1
ATOM 1878 C CA . THR A 1 243 ? 5.336 44.617 110.243 1.00 27.79 242 THR A CA 1
ATOM 1879 C C . THR A 1 243 ? 6.324 43.510 110.561 1.00 25.09 242 THR A C 1
ATOM 1880 O O . THR A 1 243 ? 6.408 43.033 111.701 1.00 25.26 242 THR A O 1
ATOM 1884 N N . ALA A 1 244 ? 7.101 43.089 109.555 1.00 23.51 243 ALA A N 1
ATOM 1885 C CA . ALA A 1 244 ? 8.092 42.056 109.782 1.00 25.05 243 ALA A CA 1
ATOM 1886 C C . ALA A 1 244 ? 9.189 42.543 110.715 1.00 21.57 243 ALA A C 1
ATOM 1887 O O . ALA A 1 244 ? 9.686 41.788 111.555 1.00 24.42 243 ALA A O 1
ATOM 1889 N N . TYR A 1 245 ? 9.624 43.783 110.520 1.00 21.42 244 TYR A N 1
ATOM 1890 C CA . TYR A 1 245 ? 10.692 44.294 111.352 1.00 19.03 244 TYR A CA 1
ATOM 1891 C C . TYR A 1 245 ? 10.265 44.310 112.825 1.00 18.19 244 TYR A C 1
ATOM 1892 O O . TYR A 1 245 ? 10.997 43.849 113.689 1.00 19.50 244 TYR A O 1
ATOM 1901 N N . HIS A 1 246 ? 9.097 44.871 113.114 1.00 21.02 245 HIS A N 1
ATOM 1902 C CA . HIS A 1 246 ? 8.684 45.062 114.499 1.00 23.76 245 HIS A CA 1
ATOM 1903 C C . HIS A 1 246 ? 8.154 43.790 115.145 1.00 24.77 245 HIS A C 1
ATOM 1904 O O . HIS A 1 246 ? 8.047 43.736 116.397 1.00 24.73 245 HIS A O 1
ATOM 1911 N N . ARG A 1 247 ? 7.882 42.719 114.358 1.00 26.33 246 ARG A N 1
ATOM 1912 C CA . ARG A 1 247 ? 7.739 41.409 115.011 1.00 27.27 246 ARG A CA 1
ATOM 1913 C C . ARG A 1 247 ? 9.012 40.987 115.732 1.00 28.22 246 ARG A C 1
ATOM 1914 O O . ARG A 1 247 ? 8.961 40.246 116.727 1.00 28.27 246 ARG A O 1
ATOM 1922 N N . LYS A 1 248 ? 10.186 41.387 115.210 1.00 22.08 247 LYS A N 1
ATOM 1923 C CA . LYS A 1 248 ? 11.434 41.042 115.840 1.00 18.38 247 LYS A CA 1
ATOM 1924 C C . LYS A 1 248 ? 11.973 42.083 116.797 1.00 22.07 247 LYS A C 1
ATOM 1925 O O . LYS A 1 248 ? 12.669 41.724 117.753 1.00 25.83 247 LYS A O 1
ATOM 1931 N N . ILE A 1 249 ? 11.723 43.362 116.529 1.00 20.24 248 ILE A N 1
ATOM 1932 C CA . ILE A 1 249 ? 12.175 44.433 117.420 1.00 18.63 248 ILE A CA 1
ATOM 1933 C C . ILE A 1 249 ? 10.966 45.325 117.632 1.00 19.28 248 ILE A C 1
ATOM 1934 O O . ILE A 1 249 ? 10.755 46.324 116.905 1.00 19.68 248 ILE A O 1
ATOM 1939 N N . PRO A 1 250 ? 10.140 45.013 118.626 1.00 22.44 249 PRO A N 1
ATOM 1940 C CA . PRO A 1 250 ? 8.937 45.836 118.844 1.00 22.56 249 PRO A CA 1
ATOM 1941 C C . PRO A 1 250 ? 9.290 47.279 119.175 1.00 21.49 249 PRO A C 1
ATOM 1942 O O . PRO A 1 250 ? 10.382 47.564 119.678 1.00 22.40 249 PRO A O 1
ATOM 1946 N N . LYS A 1 251 ? 8.363 48.195 118.830 1.00 19.37 250 LYS A N 1
ATOM 1947 C CA . LYS A 1 251 ? 8.545 49.609 119.171 1.00 20.85 250 LYS A CA 1
ATOM 1948 C C . LYS A 1 251 ? 8.657 49.795 120.677 1.00 23.04 250 LYS A C 1
ATOM 1949 O O . LYS A 1 251 ? 7.709 49.539 121.424 1.00 24.21 250 LYS A O 1
ATOM 1955 N N . ALA A 1 252 ? 9.807 50.268 121.128 1.00 18.96 251 ALA A N 1
ATOM 1956 C CA . ALA A 1 252 ? 9.974 50.524 122.551 1.00 18.11 251 ALA A CA 1
ATOM 1957 C C . ALA A 1 252 ? 9.170 51.741 122.975 1.00 19.53 251 ALA A C 1
ATOM 1958 O O . ALA A 1 252 ? 8.811 52.615 122.174 1.00 21.57 251 ALA A O 1
ATOM 1960 N N . PRO A 1 253 ? 8.876 51.838 124.265 1.00 18.40 252 PRO A N 1
ATOM 1961 C CA . PRO A 1 253 ? 8.208 53.047 124.757 1.00 20.55 252 PRO A CA 1
ATOM 1962 C 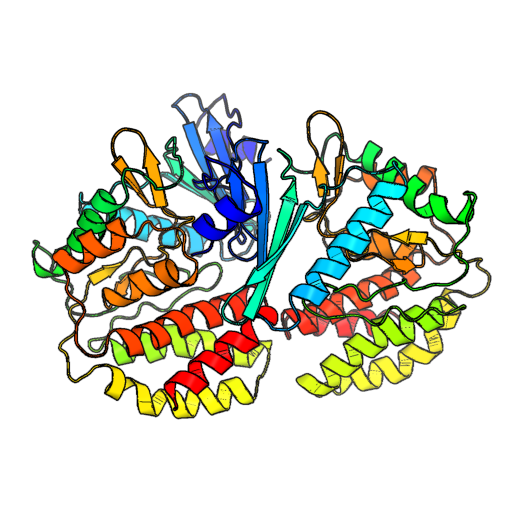C . PRO A 1 253 ? 8.923 54.325 124.325 1.00 19.33 252 PRO A C 1
ATOM 1963 O O . PRO A 1 253 ? 10.144 54.443 124.454 1.00 21.14 252 PRO A O 1
ATOM 1967 N N . GLY A 1 254 ? 8.130 55.325 123.901 1.00 22.16 253 GLY A N 1
ATOM 1968 C CA . GLY A 1 254 ? 8.714 56.587 123.448 1.00 23.90 253 GLY A CA 1
ATOM 1969 C C . GLY A 1 254 ? 9.114 56.572 121.989 1.00 23.92 253 GLY A C 1
ATOM 1970 O O . GLY A 1 254 ? 9.722 57.549 121.547 1.00 21.39 253 GLY A O 1
ATOM 1971 N N . PHE A 1 255 ? 8.771 55.492 121.247 1.00 20.53 254 PHE A N 1
ATOM 1972 C CA . PHE A 1 255 ? 9.226 55.354 119.870 1.00 18.05 254 PHE A CA 1
ATOM 1973 C C . PHE A 1 255 ? 8.810 56.560 119.025 1.00 22.61 254 PHE A C 1
ATOM 1974 O O . PHE A 1 255 ? 9.627 57.087 118.246 1.00 20.36 254 PHE A O 1
ATOM 1982 N N . ASP A 1 256 ? 7.562 57.015 119.141 1.00 22.97 255 ASP A N 1
ATOM 1983 C CA . ASP A 1 256 ? 7.128 58.068 118.186 1.00 23.54 255 ASP A CA 1
ATOM 1984 C C . ASP A 1 256 ? 7.787 59.423 118.466 1.00 22.46 255 ASP A C 1
ATOM 1985 O O . ASP A 1 256 ? 8.063 60.203 117.537 1.00 25.08 255 ASP A O 1
ATOM 1990 N N . GLN A 1 257 ? 8.113 59.718 119.725 1.00 24.31 256 GLN A N 1
ATOM 1991 C CA . GLN A 1 257 ? 8.823 60.974 119.978 1.00 26.23 256 GLN A CA 1
ATOM 1992 C C . GLN A 1 257 ? 10.290 60.893 119.542 1.00 27.99 256 GLN A C 1
ATOM 1993 O O . GLN A 1 257 ? 10.837 61.846 118.952 1.00 26.23 256 GLN A O 1
ATOM 1999 N N . ARG A 1 258 ? 10.965 59.758 119.817 1.00 19.25 257 ARG A N 1
ATOM 2000 C CA . ARG A 1 258 ? 12.309 59.607 119.258 1.00 18.54 257 ARG A CA 1
ATOM 2001 C C . ARG A 1 258 ? 12.261 59.687 117.733 1.00 20.61 257 ARG A C 1
ATOM 2002 O O . ARG A 1 258 ? 13.207 60.167 117.108 1.00 24.10 257 ARG A O 1
ATOM 2010 N N . LEU A 1 259 ? 11.201 59.137 117.117 1.00 18.19 258 LEU A N 1
ATOM 2011 C CA . LEU A 1 259 ? 11.087 59.191 115.660 1.00 21.50 258 LEU A CA 1
ATOM 2012 C C . LEU A 1 259 ? 11.218 60.631 115.175 1.00 23.69 258 LEU A C 1
ATOM 2013 O O . LEU A 1 259 ? 11.929 60.895 114.193 1.00 22.34 258 LEU A O 1
ATOM 2018 N N . LEU A 1 260 ? 10.540 61.568 115.843 1.00 22.63 259 LEU A N 1
ATOM 2019 C CA . LEU A 1 260 ? 10.694 62.999 115.475 1.00 28.44 259 LEU A CA 1
ATOM 2020 C C . LEU A 1 260 ? 12.142 63.466 115.555 1.00 25.76 259 LEU A C 1
ATOM 2021 O O . LEU A 1 260 ? 12.630 64.227 114.688 1.00 24.06 259 LEU A O 1
ATOM 2026 N N . LEU A 1 261 ? 12.843 63.076 116.624 1.00 21.97 260 LEU A N 1
ATOM 2027 C CA . LEU A 1 261 ? 14.217 63.523 116.756 1.00 19.67 260 LEU A CA 1
ATOM 2028 C C . LEU A 1 261 ? 15.066 62.988 115.618 1.00 21.87 260 LEU A C 1
ATOM 2029 O O . LEU A 1 261 ? 15.982 63.658 115.093 1.00 22.43 260 LEU A O 1
ATOM 2034 N N . TYR A 1 262 ? 14.786 61.747 115.228 1.00 20.93 261 TYR A N 1
ATOM 2035 C CA . TYR A 1 262 ? 15.572 61.165 114.171 1.00 20.12 261 TYR A CA 1
ATOM 2036 C C . TYR A 1 262 ? 15.182 61.758 112.824 1.00 24.81 261 TYR A C 1
ATOM 2037 O O . TYR A 1 262 ? 16.056 61.913 111.950 1.00 21.74 261 TYR A O 1
ATOM 2046 N N . GLN A 1 263 ? 13.901 62.088 112.650 1.00 20.36 262 GLN A N 1
ATOM 2047 C CA . GLN A 1 263 ? 13.493 62.728 111.393 1.00 21.68 262 GLN A CA 1
ATOM 2048 C C . GLN A 1 263 ? 14.090 64.123 111.299 1.00 20.92 262 GLN A C 1
ATOM 2049 O O . GLN A 1 263 ? 14.499 64.547 110.184 1.00 22.03 262 GLN A O 1
ATOM 2055 N N . LEU A 1 264 ? 14.262 64.797 112.448 1.00 21.86 263 LEU A N 1
ATOM 2056 C CA . LEU A 1 264 ? 14.914 66.114 112.478 1.00 21.38 263 LEU A CA 1
ATOM 2057 C C . LEU A 1 264 ? 16.300 66.052 111.868 1.00 25.80 263 LEU A C 1
ATOM 2058 O O . LEU A 1 264 ? 16.697 66.941 111.073 1.00 22.46 263 LEU A O 1
ATOM 2063 N N . PHE A 1 265 ? 17.078 65.041 112.249 1.00 21.11 264 PHE A N 1
ATOM 2064 C CA . PHE A 1 265 ? 18.400 64.925 111.626 1.00 21.69 264 PHE A CA 1
ATOM 2065 C C . PHE A 1 265 ? 18.294 64.932 110.093 1.00 21.50 264 PHE A C 1
ATOM 2066 O O . PHE A 1 265 ? 19.098 65.566 109.389 1.00 23.47 264 PHE A O 1
ATOM 2074 N N . ASN A 1 266 ? 17.371 64.131 109.559 1.00 19.24 265 ASN A N 1
ATOM 2075 C CA . ASN A 1 266 ? 17.265 63.989 108.109 1.00 20.45 265 ASN A CA 1
ATOM 2076 C C . ASN A 1 266 ? 16.804 65.310 107.472 1.00 23.39 265 ASN A C 1
ATOM 2077 O O . ASN A 1 266 ? 17.316 65.722 106.399 1.00 21.61 265 ASN A O 1
ATOM 2082 N N . TYR A 1 267 ? 15.892 66.034 108.135 1.00 21.65 266 TYR A N 1
ATOM 2083 C CA . TYR A 1 267 ? 15.499 67.345 107.595 1.00 21.05 266 TYR A CA 1
ATOM 2084 C C . TYR A 1 267 ? 16.661 68.329 107.611 1.00 22.03 266 TYR A C 1
ATOM 2085 O O . TYR A 1 267 ? 16.845 69.112 106.650 1.00 23.67 266 TYR A O 1
ATOM 2094 N N . LEU A 1 268 ? 17.447 68.345 108.682 1.00 20.47 267 LEU A N 1
ATOM 2095 C CA . LEU A 1 268 ? 18.594 69.236 108.744 1.00 19.18 267 LEU A CA 1
ATOM 2096 C C . LEU A 1 268 ? 19.583 68.896 107.654 1.00 21.18 267 LEU A C 1
ATOM 2097 O O . LEU A 1 268 ? 20.160 69.796 107.028 1.00 22.67 267 LEU A O 1
ATOM 2102 N N . ASN A 1 269 ? 19.823 67.592 107.443 1.00 18.32 268 ASN A N 1
ATOM 2103 C CA . ASN A 1 269 ? 20.744 67.149 106.391 1.00 19.94 268 ASN A CA 1
ATOM 2104 C C . ASN A 1 269 ? 20.237 67.574 105.010 1.00 21.95 268 ASN A C 1
ATOM 2105 O O . ASN A 1 269 ? 21.033 67.953 104.130 1.00 23.55 268 ASN A O 1
ATOM 2110 N N . HIS A 1 270 ? 18.924 67.550 104.813 1.00 19.77 269 HIS A N 1
ATOM 2111 C CA . HIS A 1 270 ? 18.357 67.966 103.534 1.00 21.26 269 HIS A CA 1
ATOM 2112 C C . HIS A 1 270 ? 18.436 69.477 103.382 1.00 24.66 269 HIS A C 1
ATOM 2113 O O . HIS A 1 270 ? 18.621 69.964 102.265 1.00 25.11 269 HIS A O 1
ATOM 2120 N N . TRP A 1 271 ? 18.248 70.224 104.466 1.00 21.19 270 TRP A N 1
ATOM 2121 C CA . TRP A 1 271 ? 18.487 71.683 104.409 1.00 19.43 270 TRP A CA 1
ATOM 2122 C C . TRP A 1 271 ? 19.945 71.984 104.035 1.00 22.40 270 TRP A C 1
ATOM 2123 O O . TRP A 1 271 ? 20.209 72.802 103.141 1.00 26.12 270 TRP A O 1
ATOM 2134 N N . ASN A 1 272 ? 20.908 71.293 104.637 1.00 20.68 271 ASN A N 1
ATOM 2135 C CA . ASN A 1 272 ? 22.293 71.549 104.244 1.00 20.84 271 ASN A CA 1
ATOM 2136 C C . ASN A 1 272 ? 22.589 71.089 102.799 1.00 28.24 271 ASN A C 1
ATOM 2137 O O . ASN A 1 272 ? 23.414 71.708 102.096 1.00 26.96 271 ASN A O 1
ATOM 2142 N N . HIS A 1 273 ? 21.971 70.006 102.334 1.00 22.06 272 HIS A N 1
ATOM 2143 C CA . HIS A 1 273 ? 22.245 69.583 100.946 1.00 21.12 272 HIS A CA 1
ATOM 2144 C C . HIS A 1 273 ? 21.483 70.426 99.909 1.00 24.50 272 HIS A C 1
ATOM 2145 O O . HIS A 1 273 ? 22.065 70.814 98.872 1.00 24.87 272 HIS A O 1
ATOM 2152 N N . PHE A 1 274 ? 20.203 70.722 100.147 1.00 21.28 273 PHE A N 1
ATOM 2153 C CA . PHE A 1 274 ? 19.272 71.221 99.128 1.00 25.05 273 PHE A CA 1
ATOM 2154 C C . PHE A 1 274 ? 18.761 72.625 99.396 1.00 27.59 273 PHE A C 1
ATOM 2155 O O . PHE A 1 274 ? 18.080 73.194 98.526 1.00 32.13 273 PHE A O 1
ATOM 2163 N N . GLY A 1 275 ? 19.053 73.198 100.553 1.00 24.07 274 GLY A N 1
ATOM 2164 C CA . GLY A 1 275 ? 18.643 74.557 100.837 1.00 23.69 274 GLY A CA 1
ATOM 2165 C C . GLY A 1 275 ? 17.319 74.728 101.560 1.00 31.04 274 GLY A C 1
ATOM 2166 O O . GLY A 1 275 ? 16.752 73.827 102.207 1.00 25.60 274 GLY A O 1
ATOM 2167 N N . ARG A 1 276 ? 16.787 75.941 101.394 1.00 24.97 275 ARG A N 1
ATOM 2168 C CA . ARG A 1 276 ? 15.781 76.452 102.315 1.00 29.42 275 ARG A CA 1
ATOM 2169 C C . ARG A 1 276 ? 14.424 75.796 102.181 1.00 25.52 275 ARG A C 1
ATOM 2170 O O . ARG A 1 276 ? 13.588 76.006 103.075 1.00 30.03 275 ARG A O 1
ATOM 2178 N N . GLU A 1 277 ? 14.166 75.018 101.128 1.00 24.99 276 GLU A N 1
ATOM 2179 C CA . GLU A 1 277 ? 12.938 74.240 101.068 1.00 27.83 276 GLU A CA 1
ATOM 2180 C C . GLU A 1 277 ? 12.803 73.399 102.338 1.00 27.72 276 GLU A C 1
ATOM 2181 O O . GLU A 1 277 ? 11.682 73.131 102.791 1.00 30.94 276 GLU A O 1
ATOM 2187 N N . TYR A 1 278 ? 13.928 73.003 102.925 1.00 26.27 277 TYR A N 1
ATOM 2188 C CA . TYR A 1 278 ? 13.893 72.162 104.133 1.00 26.39 277 TYR A CA 1
ATOM 2189 C C . TYR A 1 278 ? 14.008 72.914 105.444 1.00 30.35 277 TYR A C 1
ATOM 2190 O O . TYR A 1 278 ? 14.009 72.264 106.508 1.00 26.99 277 TYR A O 1
ATOM 2199 N N . ARG A 1 279 ? 13.968 74.258 105.428 1.00 25.17 278 ARG A N 1
ATOM 2200 C CA . ARG A 1 279 ? 14.008 75.010 106.692 1.00 26.51 278 ARG A CA 1
ATOM 2201 C C . ARG A 1 279 ? 12.711 74.823 107.463 1.00 25.00 278 ARG A C 1
ATOM 2202 O O . ARG A 1 279 ? 12.721 74.551 108.671 1.00 30.40 278 ARG A O 1
ATOM 2210 N N . SER A 1 280 ? 11.573 74.915 106.755 1.00 25.32 279 SER A N 1
ATOM 2211 C CA . SER A 1 280 ? 10.283 74.825 107.445 1.00 29.00 279 SER A CA 1
ATOM 2212 C C . SER A 1 280 ? 10.074 73.473 108.165 1.00 28.60 279 SER A C 1
ATOM 2213 O O . SER A 1 280 ? 9.679 73.495 109.343 1.00 27.93 279 SER A O 1
ATOM 2216 N N . PRO A 1 281 ? 10.334 72.298 107.555 1.00 29.32 280 PRO A N 1
ATOM 2217 C CA . PRO A 1 281 ? 10.206 71.035 108.334 1.00 24.78 280 PRO A CA 1
ATOM 2218 C C . PRO A 1 281 ? 11.209 70.963 109.449 1.00 24.86 280 PRO A C 1
ATOM 2219 O O . PRO A 1 281 ? 10.896 70.406 110.522 1.00 29.46 280 PRO A O 1
ATOM 2223 N N . SER A 1 282 ? 12.445 71.444 109.237 1.00 25.40 281 SER A N 1
ATOM 2224 C CA . SER A 1 282 ? 13.442 71.395 110.309 1.00 23.40 281 SER A CA 1
ATOM 2225 C C . SER A 1 282 ? 12.976 72.170 111.523 1.00 30.55 281 SER A C 1
ATOM 2226 O O . SER A 1 282 ? 12.904 71.638 112.644 1.00 27.78 281 SER A O 1
ATOM 2229 N N . LEU A 1 283 ? 12.621 73.437 111.315 1.00 30.06 282 LEU A N 1
ATOM 2230 C CA . LEU A 1 283 ? 12.167 74.236 112.453 1.00 30.65 282 LEU A CA 1
ATOM 2231 C C . LEU A 1 283 ? 10.878 73.666 113.023 1.00 29.37 282 LEU A C 1
ATOM 2232 O O . LEU A 1 283 ? 10.723 73.581 114.248 1.00 33.77 282 LEU A O 1
ATOM 2237 N N . GLY A 1 284 ? 9.981 73.207 112.153 1.00 29.33 283 GLY A N 1
ATOM 2238 C CA . GLY A 1 284 ? 8.704 72.707 112.629 1.00 29.61 283 GLY A CA 1
ATOM 2239 C C . GLY A 1 284 ? 8.916 71.480 113.483 1.00 38.18 283 GLY A C 1
ATOM 2240 O O . GLY A 1 284 ? 8.318 71.333 114.559 1.00 36.52 283 GLY A O 1
ATOM 2241 N N . THR A 1 285 ? 9.866 70.645 113.081 1.00 29.34 284 THR A N 1
ATOM 2242 C CA . THR A 1 285 ? 10.089 69.449 113.884 1.00 31.24 284 THR A CA 1
ATOM 2243 C C . THR A 1 285 ? 10.672 69.812 115.231 1.00 33.63 284 THR A C 1
ATOM 2244 O O . THR A 1 285 ? 10.261 69.243 116.266 1.00 34.63 284 THR A O 1
ATOM 2248 N N . MET A 1 286 ? 11.562 70.810 115.272 1.00 31.65 285 MET A N 1
ATOM 2249 C CA . MET A 1 286 ? 12.094 71.222 116.565 1.00 27.75 285 MET A CA 1
ATOM 2250 C C . MET A 1 286 ? 10.964 71.756 117.429 1.00 35.76 285 MET A C 1
ATOM 2251 O O . MET A 1 286 ? 10.847 71.410 118.612 1.00 35.98 285 MET A O 1
ATOM 2256 N N . ARG A 1 287 ? 10.063 72.521 116.817 1.00 33.55 286 ARG A N 1
ATOM 2257 C CA . ARG A 1 287 ? 8.970 73.084 117.597 1.00 32.75 286 ARG A CA 1
ATOM 2258 C C . ARG A 1 287 ? 8.089 71.967 118.143 1.00 32.75 286 ARG A C 1
ATOM 2259 O O . ARG A 1 287 ? 7.664 72.031 119.303 1.00 38.66 286 ARG A O 1
ATOM 2267 N N . ARG A 1 288 ? 7.862 70.902 117.354 1.00 32.70 287 ARG A N 1
ATOM 2268 C CA A ARG A 1 288 ? 7.015 69.807 117.823 0.45 35.83 287 ARG A CA 1
ATOM 2269 C CA B ARG A 1 288 ? 7.011 69.815 117.841 0.55 35.79 287 ARG A CA 1
ATOM 2270 C C . ARG A 1 288 ? 7.643 69.099 119.012 1.00 44.27 287 ARG A C 1
ATOM 2271 O O . ARG A 1 288 ? 6.920 68.633 119.913 1.00 39.28 287 ARG A O 1
ATOM 2286 N N . LEU A 1 289 ? 8.979 69.004 119.012 1.00 33.36 288 LEU A N 1
ATOM 2287 C CA . LEU A 1 289 ? 9.691 68.357 120.095 1.00 38.99 288 LEU A CA 1
ATOM 2288 C C . LEU A 1 289 ? 9.676 69.205 121.356 1.00 42.45 288 LEU A C 1
ATOM 2289 O O . LEU A 1 289 ? 9.937 68.685 122.442 1.00 36.99 288 LEU A O 1
ATOM 2294 N N . LEU A 1 290 ? 9.417 70.498 121.240 1.00 34.84 289 LEU A N 1
ATOM 2295 C CA . LEU A 1 290 ? 9.469 71.393 122.396 1.00 39.17 289 LEU A CA 1
ATOM 2296 C C . LEU A 1 290 ? 8.091 71.666 122.984 1.00 43.46 289 LEU A C 1
ATOM 2297 O O . LEU A 1 290 ? 7.991 72.331 124.020 1.00 51.66 289 LEU A O 1
ATOM 2302 N N . LYS A 1 291 ? 7.038 71.165 122.350 1.00 45.92 290 LYS A N 1
ATOM 2303 C CA . LYS A 1 291 ? 5.671 71.467 122.739 1.00 47.56 290 LYS A CA 1
ATOM 2304 C C . LYS A 1 291 ? 4.728 70.610 121.913 1.00 48.98 290 LYS A C 1
ATOM 2305 O O . LYS A 1 291 ? 4.312 71.008 120.820 1.00 56.74 290 LYS A O 1
ATOM 2307 N N . ALA B 1 1 ? 39.637 58.755 78.216 1.00 37.21 0 ALA B N 1
ATOM 2308 C CA . ALA B 1 1 ? 38.891 59.240 79.363 1.00 37.89 0 ALA B CA 1
ATOM 2309 C C . ALA B 1 1 ? 38.438 58.100 80.264 1.00 38.21 0 ALA B C 1
ATOM 2310 O O . ALA B 1 1 ? 39.116 57.072 80.398 1.00 33.18 0 ALA B O 1
ATOM 2312 N N . MET B 1 2 ? 37.254 58.251 80.857 1.00 32.89 1 MET B N 1
ATOM 2313 C CA . MET B 1 2 ? 36.852 57.326 81.902 1.00 33.29 1 MET B CA 1
ATOM 2314 C C . MET B 1 2 ? 36.757 55.884 81.399 1.00 24.45 1 MET B C 1
ATOM 2315 O O . MET B 1 2 ? 37.112 54.949 82.132 1.00 30.31 1 MET B O 1
ATOM 2320 N N . GLU B 1 3 ? 36.187 55.663 80.197 1.00 23.09 2 GLU B N 1
ATOM 2321 C CA . GLU B 1 3 ? 35.982 54.310 79.713 1.00 25.59 2 GLU B CA 1
ATOM 2322 C C . GLU B 1 3 ? 37.300 53.580 79.500 1.00 29.13 2 GLU B C 1
ATOM 2323 O O . GLU B 1 3 ? 37.410 52.392 79.828 1.00 27.20 2 GLU B O 1
ATOM 2329 N N . GLN B 1 4 ? 38.317 54.258 78.922 1.00 26.31 3 GLN B N 1
ATOM 2330 C CA . GLN B 1 4 ? 39.610 53.584 78.788 1.00 25.85 3 GLN B CA 1
ATOM 2331 C C . GLN B 1 4 ? 40.210 53.269 80.161 1.00 28.94 3 GLN B C 1
ATOM 2332 O O . GLN B 1 4 ? 40.772 52.183 80.370 1.00 27.51 3 GLN B O 1
ATOM 2338 N N . LEU B 1 5 ? 40.026 54.161 81.130 1.00 26.38 4 LEU B N 1
ATOM 2339 C CA . LEU B 1 5 ? 40.567 53.868 82.454 1.00 24.93 4 LEU B CA 1
ATOM 2340 C C . LEU B 1 5 ? 39.868 52.672 83.077 1.00 27.52 4 LEU B C 1
ATOM 2341 O O . LEU B 1 5 ? 40.503 51.841 83.721 1.00 26.13 4 LEU B O 1
ATOM 2346 N N . LEU B 1 6 ? 38.538 52.578 82.912 1.00 24.96 5 LEU B N 1
ATOM 2347 C CA . LEU B 1 6 ? 37.806 51.433 83.468 1.00 25.85 5 LEU B CA 1
ATOM 2348 C C . LEU B 1 6 ? 38.227 50.152 82.801 1.00 26.45 5 LEU B C 1
ATOM 2349 O O . LEU B 1 6 ? 38.386 49.117 83.457 1.00 28.04 5 LEU B O 1
ATOM 2354 N N . ARG B 1 7 ? 38.408 50.187 81.477 1.00 25.99 6 ARG B N 1
ATOM 2355 C CA . ARG B 1 7 ? 38.838 48.980 80.805 1.00 21.92 6 ARG B CA 1
ATOM 2356 C C . ARG B 1 7 ? 40.151 48.483 81.375 1.00 25.04 6 ARG B C 1
ATOM 2357 O O . ARG B 1 7 ? 40.357 47.277 81.547 1.00 32.77 6 ARG B O 1
ATOM 2365 N N . ALA B 1 8 ? 41.072 49.400 81.618 1.00 27.74 7 ALA B N 1
ATOM 2366 C CA . ALA B 1 8 ? 42.368 48.985 82.132 1.00 23.85 7 ALA B CA 1
ATOM 2367 C C . ALA B 1 8 ? 42.258 48.525 83.577 1.00 29.74 7 ALA B C 1
ATOM 2368 O O . ALA B 1 8 ? 42.863 47.520 83.971 1.00 29.33 7 ALA B O 1
ATOM 2370 N N . GLU B 1 9 ? 41.576 49.309 84.414 1.00 26.01 8 GLU B N 1
ATOM 2371 C CA . GLU B 1 9 ? 41.506 48.956 85.838 1.00 29.24 8 GLU B CA 1
ATOM 2372 C C . GLU B 1 9 ? 40.774 47.635 86.056 1.00 37.20 8 GLU B C 1
ATOM 2373 O O . GLU B 1 9 ? 41.127 46.869 86.962 1.00 31.90 8 GLU B O 1
ATOM 2379 N N . LEU B 1 10 ? 39.744 47.349 85.249 1.00 29.71 9 LEU B N 1
ATOM 2380 C CA . LEU B 1 10 ? 38.955 46.133 85.418 1.00 29.84 9 LEU B CA 1
ATOM 2381 C C . LEU B 1 10 ? 39.458 45.011 84.542 1.00 36.00 9 LEU B C 1
ATOM 2382 O O . LEU B 1 10 ? 38.936 43.896 84.633 1.00 39.26 9 LEU B O 1
ATOM 2387 N N . ARG B 1 11 ? 40.460 45.272 83.703 1.00 30.68 10 ARG B N 1
ATOM 2388 C CA . ARG B 1 11 ? 41.004 44.235 82.811 1.00 25.36 10 ARG B CA 1
ATOM 2389 C C . ARG B 1 11 ? 39.883 43.563 82.037 1.00 33.33 10 ARG B C 1
ATOM 2390 O O . ARG B 1 11 ? 39.717 42.346 82.054 1.00 37.99 10 ARG B O 1
ATOM 2398 N N . THR B 1 12 ? 39.066 44.380 81.400 1.00 31.89 11 THR B N 1
ATOM 2399 C CA . THR B 1 12 ? 37.966 43.891 80.590 1.00 29.51 11 THR B CA 1
ATOM 2400 C C . THR B 1 12 ? 38.133 44.325 79.141 1.00 32.90 11 THR B C 1
ATOM 2401 O O . THR B 1 12 ? 38.502 45.475 78.841 1.00 36.92 11 THR B O 1
ATOM 2405 N N . ALA B 1 13 ? 37.903 43.372 78.250 1.00 37.13 12 ALA B N 1
ATOM 2406 C CA . ALA B 1 13 ? 37.927 43.659 76.824 1.00 41.88 12 ALA B CA 1
ATOM 2407 C C . ALA B 1 13 ? 36.705 44.470 76.397 1.00 46.83 12 ALA B C 1
ATOM 2408 O O . ALA B 1 13 ? 36.808 45.358 75.541 1.00 54.23 12 ALA B O 1
ATOM 2410 N N . THR B 1 14 ? 35.539 44.199 76.983 1.00 38.01 13 THR B N 1
ATOM 2411 C CA . THR B 1 14 ? 34.335 44.934 76.636 1.00 46.99 13 THR B CA 1
ATOM 2412 C C . THR B 1 14 ? 33.971 45.903 77.751 1.00 38.00 13 THR B C 1
ATOM 2413 O O . THR B 1 14 ? 34.286 45.690 78.912 1.00 36.95 13 THR B O 1
ATOM 2417 N N . LEU B 1 15 ? 33.339 47.001 77.385 1.00 32.17 14 LEU B N 1
ATOM 2418 C CA . LEU B 1 15 ? 32.823 47.939 78.375 1.00 34.34 14 LEU B CA 1
ATOM 2419 C C . LEU B 1 15 ? 31.739 48.701 77.633 1.00 49.01 14 LEU B C 1
ATOM 2420 O O . LEU B 1 15 ? 32.060 49.500 76.745 1.00 48.58 14 LEU B O 1
ATOM 2425 N N . ARG B 1 16 ? 30.474 48.428 77.950 1.00 31.80 15 ARG B N 1
ATOM 2426 C CA . ARG B 1 16 ? 29.363 49.035 77.214 1.00 33.73 15 ARG B CA 1
ATOM 2427 C C . ARG B 1 16 ? 28.418 49.702 78.196 1.00 25.00 15 ARG B C 1
ATOM 2428 O O . ARG B 1 16 ? 27.778 49.005 78.986 1.00 29.91 15 ARG B O 1
ATOM 2436 N N . ALA B 1 17 ? 28.346 51.027 78.168 1.00 26.76 16 ALA B N 1
ATOM 2437 C CA . ALA B 1 17 ? 27.428 51.730 79.058 1.00 28.79 16 ALA B CA 1
ATOM 2438 C C . ALA B 1 17 ? 26.008 51.223 78.868 1.00 30.56 16 ALA B C 1
ATOM 2439 O O . ALA B 1 17 ? 25.575 50.962 77.729 1.00 30.20 16 ALA B O 1
ATOM 2441 N N . PHE B 1 18 ? 25.275 51.072 79.983 1.00 27.09 17 PHE B N 1
ATOM 2442 C CA . PHE B 1 18 ? 23.818 50.914 79.860 1.00 28.01 17 PHE B CA 1
ATOM 2443 C C . PHE B 1 18 ? 23.261 52.125 79.123 1.00 33.62 17 PHE B C 1
ATOM 2444 O O . PHE B 1 18 ? 23.623 53.271 79.425 1.00 33.77 17 PHE B O 1
ATOM 2452 N N . GLY B 1 19 ? 22.336 51.891 78.183 1.00 29.47 18 GLY B N 1
ATOM 2453 C CA . GLY B 1 19 ? 21.846 52.956 77.336 1.00 29.86 18 GLY B CA 1
ATOM 2454 C C . GLY B 1 19 ? 20.326 52.929 77.241 1.00 33.51 18 GLY B C 1
ATOM 2455 O O . GLY B 1 19 ? 19.657 52.002 77.708 1.00 31.42 18 GLY B O 1
ATOM 2456 N N . GLY B 1 20 ? 19.790 53.987 76.657 1.00 28.37 19 GLY B N 1
ATOM 2457 C CA . GLY B 1 20 ? 18.362 54.117 76.549 1.00 28.58 19 GLY B CA 1
ATOM 2458 C C . GLY B 1 20 ? 17.687 54.848 77.696 1.00 31.06 19 GLY B C 1
ATOM 2459 O O . GLY B 1 20 ? 18.271 55.089 78.768 1.00 30.30 19 GLY B O 1
ATOM 2460 N N . PRO B 1 21 ? 16.412 55.222 77.459 1.00 30.88 20 PRO B N 1
ATOM 2461 C CA . PRO B 1 21 ? 15.617 55.906 78.487 1.00 35.07 20 PRO B CA 1
ATOM 2462 C C . PRO B 1 21 ? 15.200 54.918 79.557 1.00 43.50 20 PRO B C 1
ATOM 2463 O O . PRO B 1 21 ? 15.324 53.698 79.407 1.00 44.64 20 PRO B O 1
ATOM 2467 N N . GL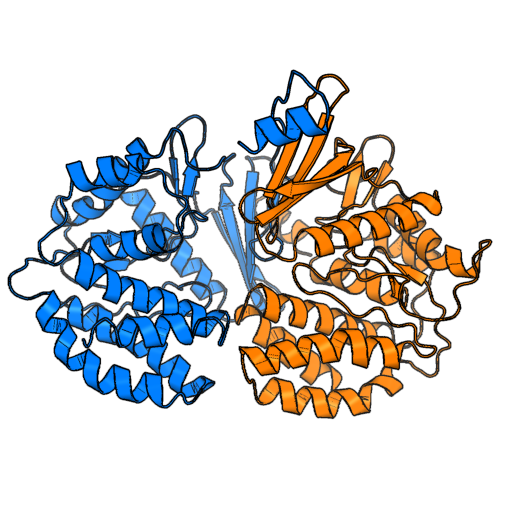Y B 1 22 ? 14.672 55.483 80.639 1.00 55.92 21 GLY B N 1
ATOM 2468 C CA . GLY B 1 22 ? 14.208 54.702 81.773 1.00 51.52 21 GLY B CA 1
ATOM 2469 C C . GLY B 1 22 ? 13.991 55.631 82.949 1.00 54.67 21 GLY B C 1
ATOM 2470 O O . GLY B 1 22 ? 13.806 56.841 82.769 1.00 59.89 21 GLY B O 1
ATOM 2471 N N . ALA B 1 23 ? 14.035 55.060 84.155 1.00 46.48 22 ALA B N 1
ATOM 2472 C CA . ALA B 1 23 ? 13.976 55.885 85.352 1.00 44.73 22 ALA B CA 1
ATOM 2473 C C . ALA B 1 23 ? 15.260 56.716 85.460 1.00 50.06 22 ALA B C 1
ATOM 2474 O O . ALA B 1 23 ? 16.370 56.166 85.495 1.00 45.82 22 ALA B O 1
ATOM 2476 N N . GLY B 1 24 ? 15.111 58.034 85.462 1.00 52.03 23 GLY B N 1
ATOM 2477 C CA . GLY B 1 24 ? 16.218 58.967 85.617 1.00 44.48 23 GLY B CA 1
ATOM 2478 C C . GLY B 1 24 ? 16.280 59.528 87.023 1.00 48.01 23 GLY B C 1
ATOM 2479 O O . GLY B 1 24 ? 15.834 58.896 87.992 1.00 46.14 23 GLY B O 1
ATOM 2480 N N . CYS B 1 25 ? 16.861 60.723 87.148 1.00 41.11 24 CYS B N 1
ATOM 2481 C CA . CYS B 1 25 ? 16.903 61.364 88.457 1.00 49.17 24 CYS B CA 1
ATOM 2482 C C . CYS B 1 25 ? 15.585 62.015 88.814 1.00 42.98 24 CYS B C 1
ATOM 2483 O O . CYS B 1 25 ? 15.318 62.207 90.008 1.00 50.32 24 CYS B O 1
ATOM 2486 N N . ILE B 1 26 ? 14.773 62.312 87.797 1.00 43.89 25 ILE B N 1
ATOM 2487 C CA . ILE B 1 26 ? 13.653 63.241 87.875 1.00 52.91 25 ILE B CA 1
ATOM 2488 C C . ILE B 1 26 ? 12.318 62.523 87.686 1.00 43.07 25 ILE B C 1
ATOM 2489 O O . ILE B 1 26 ? 11.390 62.712 88.477 1.00 36.71 25 ILE B O 1
ATOM 2494 N N . SER B 1 27 ? 12.219 61.653 86.670 1.00 35.75 26 SER B N 1
ATOM 2495 C CA . SER B 1 27 ? 10.977 60.924 86.412 1.00 34.74 26 SER B CA 1
ATOM 2496 C C . SER B 1 27 ? 11.203 59.404 86.362 1.00 31.34 26 SER B C 1
ATOM 2497 O O . SER B 1 27 ? 12.269 58.922 85.997 1.00 34.11 26 SER B O 1
ATOM 2500 N N . GLU B 1 28 ? 10.163 58.658 86.711 1.00 29.54 27 GLU B N 1
ATOM 2501 C CA . GLU B 1 28 ? 10.127 57.215 86.500 1.00 28.12 27 GLU B CA 1
ATOM 2502 C C . GLU B 1 28 ? 9.924 56.931 85.017 1.00 33.37 27 GLU B C 1
ATOM 2503 O O . GLU B 1 28 ? 9.364 57.750 84.289 1.00 32.67 27 GLU B O 1
ATOM 2509 N N . GLY B 1 29 ? 10.391 55.774 84.553 1.00 27.46 28 GLY B N 1
ATOM 2510 C CA . GLY B 1 29 ? 10.176 55.433 83.149 1.00 29.16 28 GLY B CA 1
ATOM 2511 C C . GLY B 1 29 ? 10.147 53.936 82.908 1.00 34.60 28 GLY B C 1
ATOM 2512 O O . GLY B 1 29 ? 11.030 53.217 83.390 1.00 41.37 28 GLY B O 1
ATOM 2513 N N . ARG B 1 30 ? 9.171 53.446 82.145 1.00 30.47 29 ARG B N 1
ATOM 2514 C CA . ARG B 1 30 ? 8.982 52.003 81.980 1.00 32.63 29 ARG B CA 1
ATOM 2515 C C . ARG B 1 30 ? 8.406 51.775 80.608 1.00 29.47 29 ARG B C 1
ATOM 2516 O O . ARG B 1 30 ? 7.553 52.556 80.168 1.00 25.28 29 ARG B O 1
ATOM 2524 N N . ALA B 1 31 ? 8.866 50.703 79.950 1.00 27.23 30 ALA B N 1
ATOM 2525 C CA . ALA B 1 31 ? 8.247 50.240 78.723 1.00 25.96 30 ALA B CA 1
ATOM 2526 C C . ALA B 1 31 ? 7.116 49.261 79.023 1.00 26.43 30 ALA B C 1
ATOM 2527 O O . ALA B 1 31 ? 7.177 48.461 79.962 1.00 33.53 30 ALA B O 1
ATOM 2529 N N . TYR B 1 32 ? 6.130 49.295 78.180 1.00 26.11 31 TYR B N 1
ATOM 2530 C CA . TYR B 1 32 ? 5.035 48.333 78.263 1.00 34.83 31 TYR B CA 1
ATOM 2531 C C . TYR B 1 32 ? 4.696 47.826 76.877 1.00 31.55 31 TYR B C 1
ATOM 2532 O O . TYR B 1 32 ? 4.665 48.593 75.904 1.00 29.13 31 TYR B O 1
ATOM 2541 N N . ASP B 1 33 ? 4.343 46.544 76.798 1.00 30.73 32 ASP B N 1
ATOM 2542 C CA . ASP B 1 33 ? 3.754 46.051 75.581 1.00 32.02 32 ASP B CA 1
ATOM 2543 C C . ASP B 1 33 ? 2.242 46.235 75.700 1.00 34.39 32 ASP B C 1
ATOM 2544 O O . ASP B 1 33 ? 1.680 46.066 76.784 1.00 37.84 32 ASP B O 1
ATOM 2549 N N . THR B 1 34 ? 1.612 46.587 74.598 1.00 36.13 33 THR B N 1
ATOM 2550 C CA . THR B 1 34 ? 0.175 46.814 74.544 1.00 48.36 33 THR B CA 1
ATOM 2551 C C . THR B 1 34 ? -0.407 46.124 73.322 1.00 57.88 33 THR B C 1
ATOM 2552 O O . THR B 1 34 ? 0.321 45.669 72.432 1.00 53.92 33 THR B O 1
ATOM 2556 N N . ASP B 1 35 ? -1.748 46.110 73.268 1.00 51.37 34 ASP B N 1
ATOM 2557 C CA . ASP B 1 35 ? -2.455 45.535 72.116 1.00 57.67 34 ASP B CA 1
ATOM 2558 C C . ASP B 1 35 ? -1.927 46.069 70.782 1.00 52.90 34 ASP B C 1
ATOM 2559 O O . ASP B 1 35 ? -1.965 45.352 69.779 1.00 61.18 34 ASP B O 1
ATOM 2564 N N . ALA B 1 36 ? -1.441 47.317 70.741 1.00 50.61 35 ALA B N 1
ATOM 2565 C CA . ALA B 1 36 ? -0.967 47.951 69.510 1.00 45.54 35 ALA B CA 1
ATOM 2566 C C . ALA B 1 36 ? 0.555 48.060 69.429 1.00 49.97 35 ALA B C 1
ATOM 2567 O O . ALA B 1 36 ? 1.069 48.859 68.634 1.00 57.32 35 ALA B O 1
ATOM 2569 N N . GLY B 1 37 ? 1.289 47.314 70.247 1.00 50.31 36 GLY B N 1
ATOM 2570 C CA . GLY B 1 37 ? 2.739 47.426 70.245 1.00 54.45 36 GLY B CA 1
ATOM 2571 C C . GLY B 1 37 ? 3.319 48.076 71.497 1.00 53.59 36 GLY B C 1
ATOM 2572 O O . GLY B 1 37 ? 2.589 48.518 72.388 1.00 40.19 36 GLY B O 1
ATOM 2573 N N . PRO B 1 38 ? 4.645 48.142 71.590 1.00 51.76 37 PRO B N 1
ATOM 2574 C CA . PRO B 1 38 ? 5.271 48.697 72.797 1.00 33.27 37 PRO B CA 1
ATOM 2575 C C . PRO B 1 38 ? 5.234 50.210 72.829 1.00 31.91 37 PRO B C 1
ATOM 2576 O O . PRO B 1 38 ? 5.239 50.892 71.802 1.00 36.50 37 PRO B O 1
ATOM 2580 N N . VAL B 1 39 ? 5.245 50.734 74.054 1.00 27.31 38 VAL B N 1
ATOM 2581 C CA . VAL B 1 39 ? 5.291 52.165 74.303 1.00 26.29 38 VAL B CA 1
ATOM 2582 C C . VAL B 1 39 ? 6.242 52.379 75.463 1.00 23.26 38 VAL B C 1
ATOM 2583 O O . VAL B 1 39 ? 6.596 51.456 76.177 1.00 23.25 38 VAL B O 1
ATOM 2587 N N . PHE B 1 40 ? 6.687 53.611 75.641 1.00 20.68 39 PHE B N 1
ATOM 2588 C CA . PHE B 1 40 ? 7.479 53.966 76.802 1.00 20.94 39 PHE B CA 1
ATOM 2589 C C . PHE B 1 40 ? 6.753 55.058 77.577 1.00 23.84 39 PHE B C 1
ATOM 2590 O O . PHE B 1 40 ? 6.249 56.015 76.988 1.00 22.93 39 PHE B O 1
ATOM 2598 N N . VAL B 1 41 ? 6.680 54.910 78.906 1.00 19.82 40 VAL B N 1
ATOM 2599 C CA . VAL B 1 41 ? 5.902 55.823 79.716 1.00 20.34 40 VAL B CA 1
ATOM 2600 C C . VAL B 1 41 ? 6.808 56.447 80.757 1.00 21.31 40 VAL B C 1
ATOM 2601 O O . VAL B 1 41 ? 7.417 55.723 81.554 1.00 21.82 40 VAL B O 1
ATOM 2605 N N . LYS B 1 42 ? 6.796 57.782 80.837 1.00 22.00 41 LYS B N 1
ATOM 2606 C CA . LYS B 1 42 ? 7.468 58.542 81.903 1.00 23.69 41 LYS B CA 1
ATOM 2607 C C . LYS B 1 42 ? 6.421 59.049 82.881 1.00 23.86 41 LYS B C 1
ATOM 2608 O O . LYS B 1 42 ? 5.327 59.430 82.489 1.00 25.30 41 LYS B O 1
ATOM 2614 N N . VAL B 1 43 ? 6.731 59.026 84.167 1.00 22.48 42 VAL B N 1
ATOM 2615 C CA . VAL B 1 43 ? 5.744 59.438 85.167 1.00 21.65 42 VAL B CA 1
ATOM 2616 C C . VAL B 1 43 ? 6.434 60.417 86.091 1.00 27.64 42 VAL B C 1
ATOM 2617 O O . VAL B 1 43 ? 7.529 60.124 86.574 1.00 27.55 42 VAL B O 1
ATOM 2621 N N . ASN B 1 44 ? 5.775 61.519 86.385 1.00 26.73 43 ASN B N 1
ATOM 2622 C CA . ASN B 1 44 ? 6.281 62.435 87.389 1.00 26.67 43 ASN B CA 1
ATOM 2623 C C . ASN B 1 44 ? 5.100 62.904 88.219 1.00 24.00 43 ASN B C 1
ATOM 2624 O O . ASN B 1 44 ? 4.074 63.312 87.674 1.00 27.04 43 ASN B O 1
ATOM 2629 N N . ARG B 1 45 ? 5.225 62.811 89.571 1.00 28.22 44 ARG B N 1
ATOM 2630 C CA . ARG B 1 45 ? 4.101 63.189 90.427 1.00 32.65 44 ARG B CA 1
ATOM 2631 C C . ARG B 1 45 ? 4.076 64.652 90.841 1.00 33.30 44 ARG B C 1
ATOM 2632 O O . ARG B 1 45 ? 3.125 65.058 91.525 1.00 37.43 44 ARG B O 1
ATOM 2640 N N . ARG B 1 46 ? 5.079 65.453 90.471 1.00 32.51 45 ARG B N 1
ATOM 2641 C CA . ARG B 1 46 ? 5.103 66.858 90.881 1.00 33.84 45 ARG B CA 1
ATOM 2642 C C . ARG B 1 46 ? 4.063 67.675 90.108 1.00 36.43 45 ARG B C 1
ATOM 2643 O O . ARG B 1 46 ? 3.622 67.321 89.010 1.00 32.47 45 ARG B O 1
ATOM 2647 N N . THR B 1 47 ? 3.654 68.790 90.702 1.00 30.10 46 THR B N 1
ATOM 2648 C CA . THR B 1 47 ? 2.611 69.611 90.101 1.00 29.40 46 THR B CA 1
ATOM 2649 C C . THR B 1 47 ? 2.987 70.091 88.683 1.00 32.27 46 THR B C 1
ATOM 2650 O O . THR B 1 47 ? 2.134 70.159 87.797 1.00 35.68 46 THR B O 1
ATOM 2654 N N . GLN B 1 48 ? 4.249 70.362 88.441 1.00 38.55 47 GLN B N 1
ATOM 2655 C CA . GLN B 1 48 ? 4.614 70.918 87.145 1.00 43.05 47 GLN B CA 1
ATOM 2656 C C . GLN B 1 48 ? 4.843 69.844 86.082 1.00 38.60 47 GLN B C 1
ATOM 2657 O O . GLN B 1 48 ? 5.264 70.206 84.967 1.00 31.24 47 GLN B O 1
ATOM 2663 N N . ALA B 1 49 ? 4.528 68.563 86.376 1.00 30.41 48 ALA B N 1
ATOM 2664 C CA . ALA B 1 49 ? 4.844 67.487 85.429 1.00 27.20 48 ALA B CA 1
ATOM 2665 C C . ALA B 1 49 ? 4.211 67.721 84.065 1.00 27.06 48 ALA B C 1
ATOM 2666 O O . ALA B 1 49 ? 4.869 67.510 83.030 1.00 24.51 48 ALA B O 1
ATOM 2668 N N . ARG B 1 50 ? 2.941 68.129 84.009 1.00 24.43 49 ARG B N 1
ATOM 2669 C CA . ARG B 1 50 ? 2.327 68.334 82.693 1.00 24.09 49 ARG B CA 1
ATOM 2670 C C . ARG B 1 50 ? 3.113 69.370 81.879 1.00 27.11 49 ARG B C 1
ATOM 2671 O O . ARG B 1 50 ? 3.422 69.155 80.697 1.00 23.38 49 ARG B O 1
ATOM 2679 N N . GLN B 1 51 ? 3.483 70.480 82.524 1.00 29.45 50 GLN B N 1
ATOM 2680 C CA . GLN B 1 51 ? 4.232 71.506 81.807 1.00 32.22 50 GLN B CA 1
ATOM 2681 C C . GLN B 1 51 ? 5.533 70.936 81.280 1.00 25.49 50 GLN B C 1
ATOM 2682 O O . GLN B 1 51 ? 5.882 71.163 80.101 1.00 25.43 50 GLN B O 1
ATOM 2688 N N . MET B 1 52 ? 6.241 70.155 82.117 1.00 21.32 51 MET B N 1
ATOM 2689 C CA . MET B 1 52 ? 7.502 69.559 81.702 1.00 23.79 51 MET B CA 1
ATOM 2690 C C . MET B 1 52 ? 7.285 68.693 80.497 1.00 21.45 51 MET B C 1
ATOM 2691 O O . MET B 1 52 ? 8.027 68.785 79.502 1.00 20.88 51 MET B O 1
ATOM 2696 N N . PHE B 1 53 ? 6.262 67.821 80.577 1.00 19.09 52 PHE B N 1
ATOM 2697 C CA . PHE B 1 53 ? 6.097 66.870 79.474 1.00 18.98 52 PHE B CA 1
ATOM 2698 C C . PHE B 1 53 ? 5.574 67.559 78.218 1.00 18.33 52 PHE B C 1
ATOM 2699 O O . PHE B 1 53 ? 5.963 67.152 77.112 1.00 18.26 52 PHE B O 1
ATOM 2707 N N . GLU B 1 54 ? 4.791 68.647 78.366 1.00 19.35 53 GLU B N 1
ATOM 2708 C CA . GLU B 1 54 ? 4.334 69.343 77.168 1.00 18.70 53 GLU B CA 1
ATOM 2709 C C . GLU B 1 54 ? 5.532 70.003 76.493 1.00 19.06 53 GLU B C 1
ATOM 2710 O O . GLU B 1 54 ? 5.593 70.081 75.244 1.00 20.76 53 GLU B O 1
ATOM 2716 N N . GLY B 1 55 ? 6.501 70.438 77.303 1.00 19.88 54 GLY B N 1
ATOM 2717 C CA . GLY B 1 55 ? 7.712 70.998 76.692 1.00 21.34 54 GLY B CA 1
ATOM 2718 C C . GLY B 1 55 ? 8.494 69.935 75.938 1.00 20.11 54 GLY B C 1
ATOM 2719 O O . GLY B 1 55 ? 9.038 70.195 74.838 1.00 17.58 54 GLY B O 1
ATOM 2720 N N . GLU B 1 56 ? 8.509 68.700 76.483 1.00 19.56 55 GLU B N 1
ATOM 2721 C CA . GLU B 1 56 ? 9.207 67.622 75.802 1.00 16.20 55 GLU B CA 1
ATOM 2722 C C . GLU B 1 56 ? 8.470 67.265 74.523 1.00 16.73 55 GLU B C 1
ATOM 2723 O O . GLU B 1 56 ? 9.086 67.021 73.477 1.00 17.13 55 GLU B O 1
ATOM 2729 N N . VAL B 1 57 ? 7.129 67.284 74.566 1.00 18.08 56 VAL B N 1
ATOM 2730 C CA . VAL B 1 57 ? 6.378 67.009 73.341 1.00 19.82 56 VAL B CA 1
ATOM 2731 C C . VAL B 1 57 ? 6.734 68.014 72.263 1.00 16.60 56 VAL B C 1
ATOM 2732 O O . VAL B 1 57 ? 7.019 67.649 71.095 1.00 19.03 56 VAL B O 1
ATOM 2736 N N . ALA B 1 58 ? 6.760 69.299 72.635 1.00 15.76 57 ALA B N 1
ATOM 2737 C CA . ALA B 1 58 ? 7.043 70.339 71.652 1.00 16.91 57 ALA B CA 1
ATOM 2738 C C . ALA B 1 58 ? 8.440 70.168 71.113 1.00 17.93 57 ALA B C 1
ATOM 2739 O O . ALA B 1 58 ? 8.679 70.358 69.913 1.00 17.55 57 ALA B O 1
ATOM 2741 N N . SER B 1 59 ? 9.363 69.769 71.996 1.00 17.25 58 SER B N 1
ATOM 2742 C CA . SER B 1 59 ? 10.748 69.606 71.529 1.00 15.96 58 SER B CA 1
ATOM 2743 C C . SER B 1 59 ? 10.840 68.418 70.578 1.00 17.24 58 SER B C 1
ATOM 2744 O O . SER B 1 59 ? 11.467 68.504 69.492 1.00 18.22 58 SER B O 1
ATOM 2747 N N . LEU B 1 60 ? 10.170 67.301 70.940 1.00 15.87 59 LEU B N 1
ATOM 2748 C CA . LEU B 1 60 ? 10.253 66.142 70.059 1.00 15.71 59 LEU B CA 1
ATOM 2749 C C . LEU B 1 60 ? 9.638 66.481 68.711 1.00 17.76 59 LEU B C 1
ATOM 2750 O O . LEU B 1 60 ? 10.163 66.112 67.633 1.00 17.62 59 LEU B O 1
ATOM 2755 N N . GLU B 1 61 ? 8.564 67.260 68.751 1.00 19.15 60 GLU B N 1
ATOM 2756 C CA . GLU B 1 61 ? 7.919 67.551 67.469 1.00 18.48 60 GLU B CA 1
ATOM 2757 C C . GLU B 1 61 ? 8.804 68.434 66.598 1.00 20.16 60 GLU B C 1
ATOM 2758 O O . GLU B 1 61 ? 8.914 68.212 65.370 1.00 19.20 60 GLU B O 1
ATOM 2764 N N . ALA B 1 62 ? 9.440 69.436 67.222 1.00 17.75 61 ALA B N 1
ATOM 2765 C CA . ALA B 1 62 ? 10.339 70.309 66.445 1.00 17.22 61 ALA B CA 1
ATOM 2766 C C . ALA B 1 62 ? 11.474 69.505 65.830 1.00 19.47 61 ALA B C 1
ATOM 2767 O O . ALA B 1 62 ? 11.813 69.698 64.648 1.00 18.06 61 ALA B O 1
ATOM 2769 N N . LEU B 1 63 ? 12.042 68.535 66.594 1.00 16.11 62 LEU B N 1
ATOM 2770 C CA . LEU B 1 63 ? 13.160 67.762 66.043 1.00 17.27 62 LEU B CA 1
ATOM 2771 C C . LEU B 1 63 ? 12.671 66.861 64.902 1.00 19.42 62 LEU B C 1
ATOM 2772 O O . LEU B 1 63 ? 13.330 66.752 63.847 1.00 19.44 62 LEU B O 1
ATOM 2777 N N . ARG B 1 64 ? 11.491 66.248 65.086 1.00 17.15 63 ARG B N 1
ATOM 2778 C CA . ARG B 1 64 ? 10.951 65.317 64.089 1.00 17.88 63 ARG B CA 1
ATOM 2779 C C . ARG B 1 64 ? 10.605 66.065 62.806 1.00 19.05 63 ARG B C 1
ATOM 2780 O O . ARG B 1 64 ? 10.751 65.497 61.691 1.00 20.64 63 ARG B O 1
ATOM 2788 N N . SER B 1 65 ? 10.223 67.337 62.938 1.00 16.90 64 SER B N 1
ATOM 2789 C CA . SER B 1 65 ? 9.855 68.071 61.717 1.00 18.83 64 SER B CA 1
ATOM 2790 C C . SER B 1 65 ? 11.029 68.309 60.808 1.00 22.99 64 SER B C 1
ATOM 2791 O O . SER B 1 65 ? 10.836 68.571 59.597 1.00 23.48 64 SER B O 1
ATOM 2794 N N . THR B 1 66 ? 12.240 68.241 61.339 1.00 18.04 65 THR B N 1
ATOM 2795 C CA . THR B 1 66 ? 13.402 68.456 60.481 1.00 17.76 65 THR B CA 1
ATOM 2796 C C . THR B 1 66 ? 13.694 67.257 59.556 1.00 19.19 65 THR B C 1
ATOM 2797 O O . THR B 1 66 ? 14.317 67.447 58.505 1.00 19.90 65 THR B O 1
ATOM 2801 N N . GLY B 1 67 ? 13.339 66.041 59.962 1.00 18.24 66 GLY B N 1
ATOM 2802 C CA . GLY B 1 67 ? 13.657 64.810 59.252 1.00 19.65 66 GLY B CA 1
ATOM 2803 C C . GLY B 1 67 ? 15.122 64.480 59.247 1.00 22.71 66 GLY B C 1
ATOM 2804 O O . GLY B 1 67 ? 15.581 63.809 58.334 1.00 22.13 66 GLY B O 1
ATOM 2805 N N . LEU B 1 68 ? 15.894 65.018 60.204 1.00 17.98 67 LE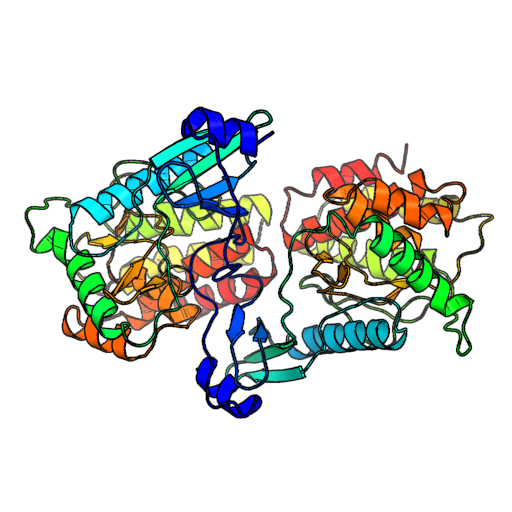U B N 1
ATOM 2806 C CA . LEU B 1 68 ? 17.342 64.826 60.184 1.00 17.97 67 LEU B CA 1
ATOM 2807 C C . LEU B 1 68 ? 17.878 63.859 61.233 1.00 17.30 67 LEU B C 1
ATOM 2808 O O . LEU B 1 68 ? 19.049 63.446 61.136 1.00 18.45 67 LEU B O 1
ATOM 2813 N N . VAL B 1 69 ? 17.083 63.558 62.262 1.00 16.83 68 VAL B N 1
ATOM 2814 C CA . VAL B 1 69 ? 17.521 62.734 63.390 1.00 17.57 68 VAL B CA 1
ATOM 2815 C C . VAL B 1 69 ? 16.320 61.890 63.775 1.00 18.56 68 VAL B C 1
ATOM 2816 O O . VAL B 1 69 ? 15.167 62.274 63.534 1.00 23.03 68 VAL B O 1
ATOM 2820 N N . ARG B 1 70 ? 16.560 60.726 64.337 1.00 16.90 69 ARG B N 1
ATOM 2821 C CA . ARG B 1 70 ? 15.426 59.877 64.792 1.00 14.76 69 ARG B CA 1
ATOM 2822 C C . ARG B 1 70 ? 15.174 60.101 66.271 1.00 18.97 69 ARG B C 1
ATOM 2823 O O . ARG B 1 70 ? 16.129 60.127 67.043 1.00 18.34 69 ARG B O 1
ATOM 2831 N N . VAL B 1 71 ? 13.915 60.298 66.642 1.00 15.28 70 VAL B N 1
ATOM 2832 C CA . VAL B 1 71 ? 13.524 60.577 68.022 1.00 15.64 70 VAL B CA 1
ATOM 2833 C C . VAL B 1 71 ? 12.149 59.933 68.194 1.00 19.55 70 VAL B C 1
ATOM 2834 O O . VAL B 1 71 ? 11.397 59.822 67.208 1.00 18.38 70 VAL B O 1
ATOM 2838 N N . PRO B 1 72 ? 11.779 59.557 69.410 1.00 17.42 71 PRO B N 1
ATOM 2839 C CA . PRO B 1 72 ? 10.470 58.879 69.643 1.00 18.71 71 PRO B CA 1
ATOM 2840 C C . PRO B 1 72 ? 9.319 59.798 69.333 1.00 21.82 71 PRO B C 1
ATOM 2841 O O . PRO B 1 72 ? 9.317 60.985 69.672 1.00 19.56 71 PRO B O 1
ATOM 2845 N N . ARG B 1 73 ? 8.289 59.228 68.757 1.00 19.86 72 ARG B N 1
ATOM 2846 C CA . ARG B 1 73 ? 7.058 60.002 68.568 1.00 16.10 72 ARG B CA 1
ATOM 2847 C C . ARG B 1 73 ? 6.330 60.215 69.879 1.00 19.31 72 ARG B C 1
ATOM 2848 O O . ARG B 1 73 ? 6.069 59.239 70.609 1.00 19.40 72 ARG B O 1
ATOM 2856 N N . PRO B 1 74 ? 5.943 61.450 70.200 1.00 18.28 73 PRO B N 1
ATOM 2857 C CA . PRO B 1 74 ? 5.179 61.676 71.434 1.00 18.31 73 PRO B CA 1
ATOM 2858 C C . PRO B 1 74 ? 3.745 61.255 71.187 1.00 22.13 73 PRO B C 1
ATOM 2859 O O . PRO B 1 74 ? 3.192 61.470 70.092 1.00 23.19 73 PRO B O 1
ATOM 2863 N N . MET B 1 75 ? 3.166 60.569 72.173 1.00 20.99 74 MET B N 1
ATOM 2864 C CA . MET B 1 75 ? 1.789 60.084 71.978 1.00 23.17 74 MET B CA 1
ATOM 2865 C C . MET B 1 75 ? 0.764 60.758 72.861 1.00 27.93 74 MET B C 1
ATOM 2866 O O . MET B 1 75 ? -0.243 61.267 72.351 1.00 28.40 74 MET B O 1
ATOM 2871 N N . LYS B 1 76 ? 0.997 60.826 74.149 1.00 20.91 75 LYS B N 1
ATOM 2872 C CA . LYS B 1 76 ? -0.054 61.400 74.996 1.00 23.01 75 LYS B CA 1
ATOM 2873 C C . LYS B 1 76 ? 0.492 61.869 76.334 1.00 19.99 75 LYS B C 1
ATOM 2874 O O . LYS B 1 76 ? 1.385 61.216 76.896 1.00 22.33 75 LYS B O 1
ATOM 2880 N N . VAL B 1 77 ? -0.063 62.980 76.867 1.00 23.02 76 VAL B N 1
ATOM 2881 C CA . VAL B 1 77 ? 0.243 63.447 78.206 1.00 20.46 76 VAL B CA 1
ATOM 2882 C C . VAL B 1 77 ? -1.044 63.302 78.987 1.00 26.63 76 VAL B C 1
ATOM 2883 O O . VAL B 1 77 ? -2.106 63.764 78.537 1.00 25.82 76 VAL B O 1
ATOM 2887 N N . ILE B 1 78 ? -0.939 62.638 80.125 1.00 24.18 77 ILE B N 1
ATOM 2888 C CA . ILE B 1 78 ? -2.087 62.194 80.913 1.00 25.12 77 ILE B CA 1
ATOM 2889 C C . ILE B 1 78 ? -1.992 62.756 82.315 1.00 27.54 77 ILE B C 1
ATOM 2890 O O . ILE B 1 78 ? -1.006 62.524 83.010 1.00 28.21 77 ILE B O 1
ATOM 2895 N N . ASP B 1 79 ? -3.052 63.427 82.776 1.00 25.85 78 ASP B N 1
ATOM 2896 C CA . ASP B 1 79 ? -3.094 63.881 84.156 1.00 24.63 78 ASP B CA 1
ATOM 2897 C C . ASP B 1 79 ? -3.362 62.735 85.114 1.00 26.74 78 ASP B C 1
ATOM 2898 O O . ASP B 1 79 ? -4.208 61.884 84.838 1.00 28.73 78 ASP B O 1
ATOM 2903 N N . LEU B 1 80 ? -2.595 62.707 86.259 1.00 28.01 79 LEU B N 1
ATOM 2904 C CA . LEU B 1 80 ? -2.734 61.595 87.221 1.00 26.41 79 LEU B CA 1
ATOM 2905 C C . LEU B 1 80 ? -3.596 62.036 88.406 1.00 32.34 79 LEU B C 1
ATOM 2906 O O . LEU B 1 80 ? -3.392 63.135 88.929 1.00 31.75 79 LEU B O 1
ATOM 2911 N N . PRO B 1 81 ? -4.557 61.224 88.855 1.00 30.58 80 PRO B N 1
ATOM 2912 C CA . PRO B 1 81 ? -5.199 61.497 90.157 1.00 34.90 80 PRO B CA 1
ATOM 2913 C C . PRO B 1 81 ? -4.145 61.584 91.235 1.00 34.09 80 PRO B C 1
ATOM 2914 O O . PRO B 1 81 ? -3.209 60.770 91.291 1.00 37.58 80 PRO B O 1
ATOM 2918 N N . GLY B 1 82 ? -4.283 62.576 92.090 1.00 39.41 81 GLY B N 1
ATOM 2919 C CA . GLY B 1 82 ? -3.266 62.739 93.090 1.00 47.37 81 GLY B CA 1
ATOM 2920 C C . GLY B 1 82 ? -2.098 63.581 92.632 1.00 50.24 81 GLY B C 1
ATOM 2921 O O . GLY B 1 82 ? -1.190 63.830 93.436 1.00 48.68 81 GLY B O 1
ATOM 2922 N N . GLY B 1 83 ? -2.106 64.025 91.373 1.00 38.07 82 GLY B N 1
ATOM 2923 C CA . GLY B 1 83 ? -1.215 65.058 90.892 1.00 39.20 82 GLY B CA 1
ATOM 2924 C C . GLY B 1 83 ? -0.106 64.518 89.987 1.00 36.73 82 GLY B C 1
ATOM 2925 O O . GLY B 1 83 ? 0.295 63.336 90.037 1.00 29.89 82 GLY B O 1
ATOM 2926 N N . GLY B 1 84 ? 0.428 65.410 89.178 1.00 39.47 83 GLY B N 1
ATOM 2927 C CA . GLY B 1 84 ? 1.385 64.961 88.228 1.00 28.53 83 GLY B CA 1
ATOM 2928 C C . GLY B 1 84 ? 0.744 64.436 86.963 1.00 26.42 83 GLY B C 1
ATOM 2929 O O . GLY B 1 84 ? -0.440 64.653 86.640 1.00 26.63 83 GLY B O 1
ATOM 2930 N N . ALA B 1 85 ? 1.582 63.727 86.211 1.00 27.10 84 ALA B N 1
ATOM 2931 C CA . ALA B 1 85 ? 1.251 63.378 84.840 1.00 22.44 84 ALA B CA 1
ATOM 2932 C C . ALA B 1 85 ? 2.109 62.205 84.406 1.00 22.56 84 ALA B C 1
ATOM 2933 O O . ALA B 1 85 ? 3.209 61.930 84.941 1.00 23.22 84 ALA B O 1
ATOM 2935 N N . ALA B 1 86 ? 1.590 61.526 83.407 1.00 21.65 85 ALA B N 1
ATOM 2936 C CA . ALA B 1 86 ? 2.334 60.500 82.695 1.00 23.67 85 ALA B CA 1
ATOM 2937 C C . ALA B 1 86 ? 2.483 60.939 81.251 1.00 25.10 85 ALA B C 1
ATOM 2938 O O . ALA B 1 86 ? 1.622 61.609 80.695 1.00 24.82 85 ALA B O 1
ATOM 2940 N N . PHE B 1 87 ? 3.572 60.546 80.638 1.00 18.75 86 PHE B N 1
ATOM 2941 C CA . PHE B 1 87 ? 3.810 60.904 79.237 1.00 19.16 86 PHE B CA 1
ATOM 2942 C C . PHE B 1 87 ? 4.157 59.624 78.494 1.00 18.65 86 PHE B C 1
ATOM 2943 O O . PHE B 1 87 ? 5.164 58.973 78.817 1.00 20.97 86 PHE B O 1
ATOM 2951 N N . VAL B 1 88 ? 3.312 59.247 77.501 1.00 19.77 87 VAL B N 1
ATOM 2952 C CA . VAL B 1 88 ? 3.506 58.052 76.694 1.00 19.46 87 VAL B CA 1
ATOM 2953 C C . VAL B 1 88 ? 4.141 58.444 75.381 1.00 18.40 87 VAL B C 1
ATOM 2954 O O . VAL B 1 88 ? 3.663 59.381 74.729 1.00 19.72 87 VAL B O 1
ATOM 2958 N N . MET B 1 89 ? 5.152 57.664 74.947 1.00 18.62 88 MET B N 1
ATOM 2959 C CA . MET B 1 89 ? 5.810 57.931 73.679 1.00 20.18 88 MET B CA 1
ATOM 2960 C C . MET B 1 89 ? 6.138 56.592 73.067 1.00 21.32 88 MET B C 1
ATOM 2961 O O . MET B 1 89 ? 6.048 55.528 73.699 1.00 20.31 88 MET B O 1
ATOM 2966 N N . GLU B 1 90 ? 6.550 56.655 71.813 1.00 18.71 89 GLU B N 1
ATOM 2967 C CA . GLU B 1 90 ? 6.961 55.496 71.055 1.00 21.91 89 GLU B CA 1
ATOM 2968 C C . GLU B 1 90 ? 8.128 54.812 71.756 1.00 22.65 89 GLU B C 1
ATOM 2969 O O . GLU B 1 90 ? 9.030 55.480 72.290 1.00 21.75 89 GLU B O 1
ATOM 2975 N N . HIS B 1 91 ? 8.106 53.475 71.773 1.00 21.17 90 HIS B N 1
ATOM 2976 C CA . HIS B 1 91 ? 9.214 52.704 72.334 1.00 20.67 90 HIS B CA 1
ATOM 2977 C C . HIS B 1 91 ? 10.194 52.353 71.221 1.00 24.85 90 HIS B C 1
ATOM 2978 O O . HIS B 1 91 ? 9.781 51.938 70.138 1.00 26.33 90 HIS B O 1
ATOM 2985 N N . LEU B 1 92 ? 11.507 52.492 71.480 1.00 23.19 91 LEU B N 1
ATOM 2986 C CA . LEU B 1 92 ? 12.512 52.075 70.492 1.00 25.69 91 LEU B CA 1
ATOM 2987 C C . LEU B 1 92 ? 13.516 51.207 71.236 1.00 25.24 91 LEU B C 1
ATOM 2988 O O . LEU B 1 92 ? 13.956 51.591 72.313 1.00 25.17 91 LEU B O 1
ATOM 2993 N N . LYS B 1 93 ? 13.816 50.030 70.696 1.00 25.08 92 LYS B N 1
ATOM 2994 C CA . LYS B 1 93 ? 14.898 49.203 71.213 1.00 28.79 92 LYS B CA 1
ATOM 2995 C C . LYS B 1 93 ? 16.243 49.899 70.957 1.00 25.93 92 LYS B C 1
ATOM 2996 O O . LYS B 1 93 ? 16.501 50.341 69.837 1.00 28.17 92 LYS B O 1
ATOM 2998 N N . MET B 1 94 ? 17.049 50.081 72.005 1.00 25.37 93 MET B N 1
ATOM 2999 C CA . MET B 1 94 ? 18.237 50.928 71.899 1.00 24.30 93 MET B CA 1
ATOM 3000 C C . MET B 1 94 ? 19.375 50.339 72.711 1.00 27.90 93 MET B C 1
ATOM 3001 O O . MET B 1 94 ? 19.153 49.664 73.706 1.00 27.83 93 MET B O 1
ATOM 3006 N N . LYS B 1 95 ? 20.594 50.588 72.263 1.00 23.19 94 LYS B N 1
ATOM 3007 C CA . LYS B 1 95 ? 21.781 50.359 73.061 1.00 20.00 94 LYS B CA 1
ATOM 3008 C C . LYS B 1 95 ? 22.610 51.640 73.059 1.00 22.58 94 LYS B C 1
ATOM 3009 O O . LYS B 1 95 ? 22.335 52.577 72.311 1.00 21.65 94 LYS B O 1
ATOM 3015 N N . SER B 1 96 ? 23.589 51.725 73.957 1.00 23.87 95 SER B N 1
ATOM 3016 C CA . SER B 1 96 ? 24.349 52.962 74.053 1.00 21.99 95 SER B CA 1
ATOM 3017 C C . SER B 1 96 ? 25.138 53.206 72.771 1.00 20.88 95 SER B C 1
ATOM 3018 O O . SER B 1 96 ? 25.414 52.298 71.964 1.00 22.26 95 SER B O 1
ATOM 3021 N N . LEU B 1 97 ? 25.428 54.487 72.566 1.00 21.72 96 LEU B N 1
ATOM 3022 C CA . LEU B 1 97 ? 26.005 54.958 71.322 1.00 20.43 96 LEU B CA 1
ATOM 3023 C C . LEU B 1 97 ? 27.413 54.422 71.206 1.00 24.96 96 LEU B C 1
ATOM 3024 O O . LEU B 1 97 ? 28.203 54.594 72.140 1.00 24.97 96 LEU B O 1
ATOM 3029 N N . SER B 1 98 ? 27.736 53.824 70.050 1.00 21.89 97 SER B N 1
ATOM 3030 C CA . SER B 1 98 ? 29.079 53.273 69.862 1.00 26.22 97 SER B CA 1
ATOM 3031 C C . SER B 1 98 ? 29.411 53.355 68.376 1.00 25.53 97 SER B C 1
ATOM 3032 O O . SER B 1 98 ? 29.943 54.377 67.899 1.00 26.55 97 SER B O 1
ATOM 3035 N N . SER B 1 99 ? 29.025 52.326 67.604 1.00 23.71 98 SER B N 1
ATOM 3036 C CA . SER B 1 99 ? 29.374 52.329 66.168 1.00 26.73 98 SER B CA 1
ATOM 3037 C C . SER B 1 99 ? 28.745 53.493 65.401 1.00 26.03 98 SER B C 1
ATOM 3038 O O . SER B 1 99 ? 29.280 53.916 64.366 1.00 25.52 98 SER B O 1
ATOM 3041 N N . GLN B 1 100 ? 27.593 54.016 65.873 1.00 20.56 99 GLN B N 1
ATOM 3042 C CA . GLN B 1 100 ? 26.898 55.075 65.151 1.00 20.77 99 GLN B CA 1
ATOM 3043 C C . GLN B 1 100 ? 27.338 56.477 65.602 1.00 21.29 99 GLN B C 1
ATOM 3044 O O . GLN B 1 100 ? 26.670 57.449 65.249 1.00 18.56 99 GLN B O 1
ATOM 3050 N N . ALA B 1 101 ? 28.434 56.608 66.361 1.00 21.80 100 ALA B N 1
ATOM 3051 C CA . ALA B 1 101 ? 28.806 57.926 66.874 1.00 21.08 100 ALA B CA 1
ATOM 3052 C C . ALA B 1 101 ? 29.125 58.922 65.760 1.00 20.83 100 ALA B C 1
ATOM 3053 O O . ALA B 1 101 ? 28.690 60.081 65.805 1.00 20.12 100 ALA B O 1
ATOM 3055 N N . SER B 1 102 ? 29.903 58.516 64.743 1.00 18.20 101 SER B N 1
ATOM 3056 C CA . SER B 1 102 ? 30.214 59.522 63.712 1.00 18.47 101 SER B CA 1
ATOM 3057 C C . SER B 1 102 ? 28.966 59.927 62.923 1.00 20.59 101 SER B C 1
ATOM 3058 O O . SER B 1 102 ? 28.789 61.120 62.600 1.00 20.48 101 SER B O 1
ATOM 3061 N N . LYS B 1 103 ? 28.045 58.974 62.676 1.00 18.47 102 LYS B N 1
ATOM 3062 C CA . LYS B 1 103 ? 26.782 59.311 62.038 1.00 19.50 102 LYS B CA 1
ATOM 3063 C C . LYS B 1 103 ? 25.977 60.321 62.851 1.00 17.61 102 LYS B C 1
ATOM 3064 O O . LYS B 1 103 ? 25.417 61.269 62.278 1.00 18.61 102 LYS B O 1
ATOM 3070 N N . LEU B 1 104 ? 25.913 60.130 64.180 1.00 18.37 103 LEU B N 1
ATOM 3071 C CA . LEU B 1 104 ? 25.228 61.112 65.034 1.00 18.34 103 LEU B CA 1
ATOM 3072 C C . LEU B 1 104 ? 25.910 62.480 64.966 1.00 16.90 103 LEU B C 1
ATOM 3073 O O . LEU B 1 104 ? 25.228 63.475 65.020 1.00 17.84 103 LEU B O 1
ATOM 3078 N N . GLY B 1 105 ? 27.246 62.529 64.945 1.00 17.18 104 GLY B N 1
ATOM 3079 C CA . GLY B 1 105 ? 27.913 63.818 64.792 1.00 17.36 104 GLY B CA 1
ATOM 3080 C C . GLY B 1 105 ? 27.489 64.532 63.531 1.00 16.37 104 GLY B C 1
ATOM 3081 O O . GLY B 1 105 ? 27.279 65.745 63.540 1.00 17.69 104 GLY B O 1
ATOM 3082 N N . GLU B 1 106 ? 27.421 63.794 62.401 1.00 16.49 105 GLU B N 1
ATOM 3083 C CA . GLU B 1 106 ? 26.917 64.376 61.151 1.00 18.98 105 GLU B CA 1
ATOM 3084 C C . GLU B 1 106 ? 25.500 64.898 61.311 1.00 19.67 105 GLU B C 1
ATOM 3085 O O . GLU B 1 106 ? 25.166 66.005 60.853 1.00 18.45 105 GLU B O 1
ATOM 3091 N N . GLN B 1 107 ? 24.643 64.094 61.940 1.00 16.64 106 GLN B N 1
ATOM 3092 C CA . GLN B 1 107 ? 23.243 64.467 62.045 1.00 16.43 106 GLN B CA 1
ATOM 3093 C C . GLN B 1 107 ? 23.053 65.681 62.939 1.00 18.44 106 GLN B C 1
ATOM 3094 O O . GLN B 1 107 ? 22.173 66.514 62.677 1.00 18.15 106 GLN B O 1
ATOM 3100 N N . MET B 1 108 ? 23.765 65.718 64.074 1.00 17.95 107 MET B N 1
ATOM 3101 C CA . MET B 1 108 ? 23.635 66.869 64.972 1.00 16.17 107 MET B CA 1
ATOM 3102 C C . MET B 1 108 ? 24.123 68.144 64.310 1.00 16.77 107 MET B C 1
ATOM 3103 O O . MET B 1 108 ? 23.538 69.224 64.503 1.00 16.67 107 MET B O 1
ATOM 3108 N N . ALA B 1 109 ? 25.227 68.064 63.530 1.00 16.42 108 ALA B N 1
ATOM 3109 C CA . ALA B 1 109 ? 25.665 69.254 62.808 1.00 16.60 108 ALA B CA 1
ATOM 3110 C C . ALA B 1 109 ? 24.622 69.671 61.786 1.00 17.59 108 ALA B C 1
ATOM 3111 O O . ALA B 1 109 ? 24.345 70.850 61.626 1.00 17.28 108 ALA B O 1
ATOM 3113 N N . ASP B 1 110 ? 24.039 68.696 61.048 1.00 16.91 109 ASP B N 1
ATOM 3114 C CA . ASP B 1 110 ? 23.022 69.073 60.069 1.00 17.49 109 ASP B CA 1
ATOM 3115 C C . ASP B 1 110 ? 21.798 69.680 60.765 1.00 16.42 109 ASP B C 1
ATOM 3116 O O . ASP B 1 110 ? 21.192 70.653 60.248 1.00 17.44 109 ASP B O 1
ATOM 3121 N N . LEU B 1 111 ? 21.466 69.162 61.961 1.00 16.43 110 LEU B N 1
ATOM 3122 C CA . LEU B 1 111 ? 20.371 69.744 62.748 1.00 16.20 110 LEU B CA 1
ATOM 3123 C C . LEU B 1 111 ? 20.665 71.204 63.064 1.00 16.35 110 LEU B C 1
ATOM 3124 O O . LEU B 1 111 ? 19.827 72.098 62.853 1.00 16.54 110 LEU B O 1
ATOM 3129 N N . HIS B 1 112 ? 21.851 71.468 63.587 1.00 17.08 111 HIS B N 1
ATOM 3130 C CA . HIS B 1 112 ? 22.155 72.847 63.948 1.00 14.12 111 HIS B CA 1
ATOM 3131 C C . HIS B 1 112 ? 22.191 73.763 62.740 1.00 16.14 111 HIS B C 1
ATOM 3132 O O . HIS B 1 112 ? 21.814 74.938 62.852 1.00 17.13 111 HIS B O 1
ATOM 3139 N N . LEU B 1 113 ? 22.652 73.237 61.583 1.00 17.01 112 LEU B N 1
ATOM 3140 C CA . LEU B 1 113 ? 22.742 74.033 60.348 1.00 18.22 112 LEU B CA 1
ATOM 3141 C C . LEU B 1 113 ? 21.397 74.194 59.646 1.00 19.07 112 LEU B C 1
ATOM 3142 O O . LEU B 1 113 ? 21.275 75.025 58.739 1.00 19.64 112 LEU B O 1
ATOM 3147 N N . TYR B 1 114 ? 20.386 73.434 60.053 1.00 17.49 113 TYR B N 1
ATOM 3148 C CA . TYR B 1 114 ? 19.139 73.410 59.302 1.00 18.79 113 TYR B CA 1
ATOM 3149 C C . TYR B 1 114 ? 18.496 74.773 59.259 1.00 21.41 113 TYR B C 1
ATOM 3150 O O . TYR B 1 114 ? 17.940 75.184 58.219 1.00 20.49 113 TYR B O 1
ATOM 3159 N N . ASN B 1 115 ? 18.556 75.529 60.384 1.00 18.43 114 ASN B N 1
ATOM 3160 C CA . ASN B 1 115 ? 17.887 76.815 60.381 1.00 19.39 114 ASN B CA 1
ATOM 3161 C C . ASN B 1 115 ? 18.552 77.781 59.415 1.00 22.37 114 ASN B C 1
ATOM 3162 O O . ASN B 1 115 ? 17.879 78.649 58.866 1.00 30.37 114 ASN B O 1
ATOM 3167 N N . GLN B 1 116 ? 19.821 77.558 59.112 1.00 28.29 115 GLN B N 1
ATOM 3168 C CA . GLN B 1 116 ? 20.575 78.410 58.195 1.00 30.40 115 GLN B CA 1
ATOM 3169 C C . GLN B 1 116 ? 20.460 77.944 56.756 1.00 36.88 115 GLN B C 1
ATOM 3170 O O . GLN B 1 116 ? 20.380 78.749 55.825 1.00 43.41 115 GLN B O 1
ATOM 3176 N N . LYS B 1 117 ? 20.398 76.648 56.554 1.00 30.41 116 LYS B N 1
ATOM 3177 C CA . LYS B 1 117 ? 20.515 76.044 55.242 1.00 33.25 116 LYS B CA 1
ATOM 3178 C C . LYS B 1 117 ? 19.165 75.690 54.652 1.00 44.37 116 LYS B C 1
ATOM 3179 O O . LYS B 1 117 ? 18.989 75.782 53.435 1.00 50.13 116 LYS B O 1
ATOM 3181 N N . GLY B 1 118 ? 18.204 75.346 55.501 1.00 31.61 117 GLY B N 1
ATOM 3182 C CA . GLY B 1 118 ? 16.927 74.820 55.066 1.00 33.53 117 GLY B CA 1
ATOM 3183 C C . GLY B 1 118 ? 15.918 75.931 54.882 1.00 29.52 117 GLY B C 1
ATOM 3184 O O . GLY B 1 118 ? 16.240 77.121 54.964 1.00 35.67 117 GLY B O 1
ATOM 3185 N N . SER B 1 119 ? 14.665 75.519 54.637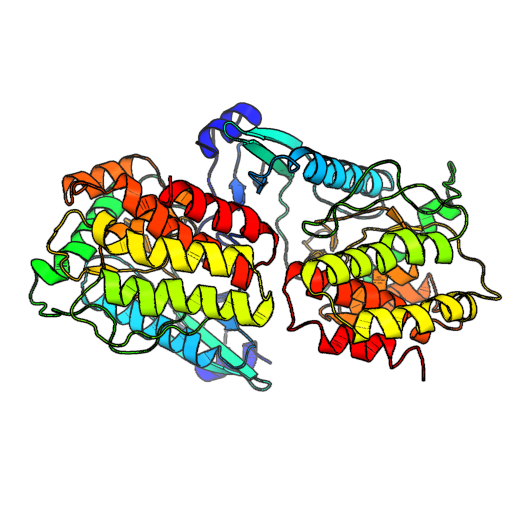 1.00 31.90 118 SER B N 1
ATOM 3186 C CA . SER B 1 119 ? 13.524 76.456 54.545 1.00 30.49 118 SER B CA 1
ATOM 3187 C C . SER B 1 119 ? 13.067 76.723 55.980 1.00 31.76 118 SER B C 1
ATOM 3188 O O . SER B 1 119 ? 12.112 76.127 56.474 1.00 30.60 118 SER B O 1
ATOM 3191 N N . SER B 1 120 ? 13.782 77.634 56.651 1.00 29.23 119 SER B N 1
ATOM 3192 C CA . SER B 1 120 ? 13.645 77.898 58.082 1.00 29.52 119 SER B CA 1
ATOM 3193 C C . SER B 1 120 ? 14.043 79.347 58.277 1.00 28.73 119 SER B C 1
ATOM 3194 O O . SER B 1 120 ? 14.983 79.832 57.628 1.00 34.75 119 SER B O 1
ATOM 3197 N N . TYR B 1 121 ? 13.307 80.068 59.098 1.00 25.74 120 TYR B N 1
ATOM 3198 C CA . TYR B 1 121 ? 13.494 81.509 59.107 1.00 26.80 120 TYR B CA 1
ATOM 3199 C C . TYR B 1 121 ? 13.635 82.076 60.522 1.00 22.99 120 TYR B C 1
ATOM 3200 O O . TYR B 1 121 ? 13.374 83.260 60.747 1.00 24.28 120 TYR B O 1
ATOM 3209 N N . VAL B 1 122 ? 14.095 81.263 61.496 1.00 19.37 121 VAL B N 1
ATOM 3210 C CA . VAL B 1 122 ? 14.034 81.702 62.878 1.00 19.51 121 VAL B CA 1
ATOM 3211 C C . VAL B 1 122 ? 15.245 82.595 63.129 1.00 23.18 121 VAL B C 1
ATOM 3212 O O . VAL B 1 122 ? 16.377 82.120 63.206 1.00 21.38 121 VAL B O 1
ATOM 3216 N N . ASP B 1 123 ? 15.031 83.886 63.262 1.00 18.02 122 ASP B N 1
ATOM 3217 C CA . ASP B 1 123 ? 16.170 84.802 63.378 1.00 15.47 122 ASP B CA 1
ATOM 3218 C C . ASP B 1 123 ? 16.270 85.465 64.737 1.00 18.36 122 ASP B C 1
ATOM 3219 O O . ASP B 1 123 ? 16.888 86.525 64.887 1.00 21.37 122 ASP B O 1
ATOM 3224 N N . LYS B 1 124 ? 15.746 84.785 65.772 1.00 16.19 123 LYS B N 1
ATOM 3225 C CA . LYS B 1 124 ? 15.959 85.159 67.152 1.00 16.19 123 LYS B CA 1
ATOM 3226 C C . LYS B 1 124 ? 16.232 83.883 67.941 1.00 16.93 123 LYS B C 1
ATOM 3227 O O . LYS B 1 124 ? 15.954 82.776 67.487 1.00 17.04 123 LYS B O 1
ATOM 3233 N N . PHE B 1 125 ? 16.718 84.081 69.161 1.00 15.48 124 PHE B N 1
ATOM 3234 C CA . PHE B 1 125 ? 17.016 82.959 70.063 1.00 14.47 124 PHE B CA 1
ATOM 3235 C C . PHE B 1 125 ? 15.855 82.778 71.023 1.00 16.29 124 PHE B C 1
ATOM 3236 O O . PHE B 1 125 ? 15.318 83.765 71.525 1.00 18.53 124 PHE B O 1
ATOM 3244 N N . GLY B 1 126 ? 15.521 81.510 71.324 1.00 15.25 125 GLY B N 1
ATOM 3245 C CA . GLY B 1 126 ? 14.382 81.250 72.203 1.00 15.89 125 GLY B CA 1
ATOM 3246 C C . GLY B 1 126 ? 13.536 80.125 71.649 1.00 15.20 125 GLY B C 1
ATOM 3247 O O . GLY B 1 126 ? 14.022 79.296 70.875 1.00 16.29 125 GLY B O 1
ATOM 3248 N N . PHE B 1 127 ? 12.234 80.130 71.952 1.00 15.40 126 PHE B N 1
ATOM 3249 C CA . PHE B 1 127 ? 11.404 79.027 71.485 1.00 16.93 126 PHE B CA 1
ATOM 3250 C C . PHE B 1 127 ? 9.950 79.462 71.617 1.00 19.23 126 PHE B C 1
ATOM 3251 O O . PHE B 1 127 ? 9.640 80.387 72.367 1.00 20.66 126 PHE B O 1
ATOM 3259 N N . HIS B 1 128 ? 9.064 78.752 70.906 1.00 21.08 127 HIS B N 1
ATOM 3260 C CA . HIS B 1 128 ? 7.666 79.188 70.870 1.00 24.13 127 HIS B CA 1
ATOM 3261 C C . HIS B 1 128 ? 6.880 78.756 72.094 1.00 26.73 127 HIS B C 1
ATOM 3262 O O . HIS B 1 128 ? 5.709 79.157 72.222 1.00 29.02 127 HIS B O 1
ATOM 3269 N N . THR B 1 129 ? 7.472 77.997 73.022 1.00 20.46 128 THR B N 1
ATOM 3270 C CA . THR B 1 129 ? 6.734 77.565 74.202 1.00 22.76 128 THR B CA 1
ATOM 3271 C C . THR B 1 129 ? 7.735 77.276 75.310 1.00 24.07 128 THR B C 1
ATOM 3272 O O . THR B 1 129 ? 8.941 77.176 75.074 1.00 23.95 128 THR B O 1
ATOM 3276 N N . VAL B 1 130 ? 7.228 77.095 76.524 1.00 22.50 129 VAL B N 1
ATOM 3277 C CA . VAL B 1 130 ? 8.111 76.824 77.646 1.00 21.08 129 VAL B CA 1
ATOM 3278 C C . VAL B 1 130 ? 8.669 75.409 77.559 1.00 28.50 129 VAL B C 1
ATOM 3279 O O . VAL B 1 130 ? 7.951 74.448 77.239 1.00 24.78 129 VAL B O 1
ATOM 3283 N N . THR B 1 131 ? 9.956 75.269 77.852 1.00 22.42 130 THR B N 1
ATOM 3284 C CA . THR B 1 131 ? 10.557 73.939 77.978 1.00 25.34 130 THR B CA 1
ATOM 3285 C C . THR B 1 131 ? 11.259 73.913 79.324 1.00 37.19 130 THR B C 1
ATOM 3286 O O . THR B 1 131 ? 11.696 74.951 79.841 1.00 31.63 130 THR B O 1
ATOM 3290 N N . CYS B 1 132 ? 11.349 72.738 79.904 1.00 24.26 131 CYS B N 1
ATOM 3291 C CA . CYS B 1 132 ? 11.903 72.627 81.247 1.00 25.08 131 CYS B CA 1
ATOM 3292 C C . CYS B 1 132 ? 13.307 72.048 81.228 1.00 26.46 131 CYS B C 1
ATOM 3293 O O . CYS B 1 132 ? 13.604 71.145 80.449 1.00 27.92 131 CYS B O 1
ATOM 3296 N N . CYS B 1 133 ? 14.162 72.574 82.119 1.00 24.15 132 CYS B N 1
ATOM 3297 C CA . CYS B 1 133 ? 15.486 72.009 82.347 1.00 24.98 132 CYS B CA 1
ATOM 3298 C C . CYS B 1 133 ? 15.294 71.081 83.534 1.00 29.83 132 CYS B C 1
ATOM 3299 O O . CYS B 1 133 ? 15.275 71.553 84.667 1.00 27.19 132 CYS B O 1
ATOM 3302 N N . GLY B 1 134 ? 15.054 69.784 83.277 1.00 30.81 133 GLY B N 1
ATOM 3303 C CA . GLY B 1 134 ? 14.703 68.931 84.399 1.00 32.29 133 GLY B CA 1
ATOM 3304 C C . GLY B 1 134 ? 13.350 69.386 84.939 1.00 26.77 133 GLY B C 1
ATOM 3305 O O . GLY B 1 134 ? 12.381 69.489 84.177 1.00 33.05 133 GLY B O 1
ATOM 3306 N N . PHE B 1 135 ? 13.312 69.708 86.245 1.00 28.73 134 PHE B N 1
ATOM 3307 C CA . PHE B 1 135 ? 12.153 70.236 86.960 1.00 29.31 134 PHE B CA 1
ATOM 3308 C C . PHE B 1 135 ? 11.926 71.714 86.743 1.00 34.22 134 PHE B C 1
ATOM 3309 O O . PHE B 1 135 ? 10.885 72.224 87.161 1.00 33.84 134 PHE B O 1
ATOM 3317 N N . ILE B 1 136 ? 12.907 72.434 86.209 1.00 26.84 135 ILE B N 1
ATOM 3318 C CA . ILE B 1 136 ? 12.936 73.892 86.273 1.00 24.94 135 ILE B CA 1
ATOM 3319 C C . ILE B 1 136 ? 12.336 74.456 84.986 1.00 24.88 135 ILE B C 1
ATOM 3320 O O . ILE B 1 136 ? 12.950 74.322 83.929 1.00 28.71 135 ILE B O 1
ATOM 3325 N N . PRO B 1 137 ? 11.189 75.131 85.046 1.00 25.22 136 PRO B N 1
ATOM 3326 C CA . PRO B 1 137 ? 10.641 75.776 83.851 1.00 27.73 136 PRO B CA 1
ATOM 3327 C C . PRO B 1 137 ? 11.599 76.861 83.377 1.00 28.85 136 PRO B C 1
ATOM 3328 O O . PRO B 1 137 ? 12.183 77.583 84.198 1.00 29.53 136 PRO B O 1
ATOM 3332 N N . GLN B 1 138 ? 11.737 76.970 82.062 1.00 26.02 137 GLN B N 1
ATOM 3333 C CA . GLN B 1 138 ? 12.615 77.957 81.465 1.00 23.50 137 GLN B CA 1
ATOM 3334 C C . GLN B 1 138 ? 11.791 79.021 80.771 1.00 25.39 137 GLN B C 1
ATOM 3335 O O . GLN B 1 138 ? 10.744 78.732 80.192 1.00 28.16 137 GLN B O 1
ATOM 3341 N N . VAL B 1 139 ? 12.327 80.224 80.770 1.00 22.35 138 VAL B N 1
ATOM 3342 C CA . VAL B 1 139 ? 11.804 81.293 79.938 1.00 21.48 138 VAL B CA 1
ATOM 3343 C C . VAL B 1 139 ? 12.463 81.159 78.576 1.00 20.21 138 VAL B C 1
ATOM 3344 O O . VAL B 1 139 ? 13.691 81.090 78.493 1.00 19.59 138 VAL B O 1
ATOM 3348 N N . ASN B 1 140 ? 11.653 81.121 77.521 1.00 18.77 139 ASN B N 1
ATOM 3349 C CA . ASN B 1 140 ? 12.169 81.027 76.145 1.00 18.95 139 ASN B CA 1
ATOM 3350 C C . ASN B 1 140 ? 11.797 82.245 75.334 1.00 20.08 139 ASN B C 1
ATOM 3351 O O . ASN B 1 140 ? 11.822 82.217 74.096 1.00 19.68 139 ASN B O 1
ATOM 3356 N N . GLU B 1 141 ? 11.556 83.370 76.036 1.00 18.68 140 GLU B N 1
ATOM 3357 C CA . GLU B 1 141 ? 11.246 84.640 75.365 1.00 19.93 140 GLU B CA 1
ATOM 3358 C C . GLU B 1 141 ? 12.268 84.952 74.282 1.00 20.26 140 GLU B C 1
ATOM 3359 O O . GLU B 1 141 ? 13.476 84.977 74.531 1.00 19.56 140 GLU B O 1
ATOM 3365 N N . TRP B 1 142 ? 11.779 85.263 73.085 1.00 20.65 141 TRP B N 1
ATOM 3366 C CA . TRP B 1 142 ? 12.692 85.499 71.981 1.00 16.78 141 TRP B CA 1
ATOM 3367 C C . TRP B 1 142 ? 13.557 86.728 72.224 1.00 20.20 141 TRP B C 1
ATOM 3368 O O . TRP B 1 142 ? 13.055 87.779 72.657 1.00 19.88 141 TRP B O 1
ATOM 3379 N N . GLN B 1 143 ? 14.828 86.639 71.782 1.00 19.62 142 GLN B N 1
ATOM 3380 C CA . GLN B 1 143 ? 15.820 87.709 71.969 1.00 19.89 142 GLN B CA 1
ATOM 3381 C C . GLN B 1 143 ? 16.672 87.752 70.727 1.00 22.00 142 GLN B C 1
ATOM 3382 O O . GLN B 1 143 ? 17.078 86.708 70.209 1.00 20.81 142 GLN B O 1
ATOM 3388 N N . ASP B 1 144 ? 16.972 88.965 70.245 1.00 21.11 143 ASP B N 1
ATOM 3389 C CA . ASP B 1 144 ? 17.862 89.068 69.084 1.00 20.84 143 ASP B CA 1
ATOM 3390 C C . ASP B 1 144 ? 19.285 88.665 69.402 1.00 19.77 143 ASP B C 1
ATOM 3391 O O . ASP B 1 144 ? 20.009 88.246 68.505 1.00 21.07 143 ASP B O 1
ATOM 3396 N N . ASP B 1 145 ? 19.726 88.886 70.638 1.00 19.24 144 ASP B N 1
ATOM 3397 C CA . ASP B 1 145 ? 21.129 88.721 70.986 1.00 19.83 144 ASP B CA 1
ATOM 3398 C C . ASP B 1 145 ? 21.315 87.440 71.816 1.00 15.97 144 ASP B C 1
ATOM 3399 O O . ASP B 1 145 ? 20.720 87.319 72.876 1.00 19.55 144 ASP B O 1
ATOM 3404 N N . TRP B 1 146 ? 22.194 86.531 71.366 1.00 17.13 145 TRP B N 1
ATOM 3405 C CA . TRP B 1 146 ? 22.364 85.265 72.096 1.00 16.50 145 TRP B CA 1
ATOM 3406 C C . TRP B 1 146 ? 23.007 85.477 73.462 1.00 16.22 145 TRP B C 1
ATOM 3407 O O . TRP B 1 146 ? 22.480 84.939 74.450 1.00 16.18 145 TRP B O 1
ATOM 3418 N N . PRO B 1 147 ? 24.092 86.249 73.613 1.00 16.11 146 PRO B N 1
ATOM 3419 C CA . PRO B 1 147 ? 24.665 86.393 74.965 1.00 16.41 146 PRO B CA 1
ATOM 3420 C C . PRO B 1 147 ? 23.672 86.997 75.931 1.00 18.41 146 PRO B C 1
ATOM 3421 O O . PRO B 1 147 ? 23.618 86.570 77.094 1.00 20.45 146 PRO B O 1
ATOM 3425 N N . THR B 1 148 ? 22.755 87.842 75.439 1.00 18.96 147 THR B N 1
ATOM 3426 C CA . THR B 1 148 ? 21.674 88.359 76.297 1.00 19.48 147 THR B CA 1
ATOM 3427 C C . THR B 1 148 ? 20.697 87.261 76.700 1.00 19.20 147 THR B C 1
ATOM 3428 O O . THR B 1 148 ? 20.350 87.115 77.892 1.00 22.04 147 THR B O 1
ATOM 3432 N N . PHE B 1 149 ? 20.224 86.511 75.724 1.00 17.28 148 PHE B N 1
ATOM 3433 C CA . PHE B 1 149 ? 19.307 85.408 76.025 1.00 16.07 148 PHE B CA 1
ATOM 3434 C C . PHE B 1 149 ? 19.944 84.452 77.041 1.00 17.17 148 PHE B C 1
ATOM 3435 O O . PHE B 1 149 ? 19.285 84.012 77.977 1.00 18.67 148 PHE B O 1
ATOM 3443 N N . PHE B 1 150 ? 21.180 84.020 76.769 1.00 17.28 149 PHE B N 1
ATOM 3444 C CA . PHE B 1 150 ? 21.820 83.009 77.616 1.00 15.47 149 PHE B CA 1
ATOM 3445 C C . PHE B 1 150 ? 22.075 83.587 79.004 1.00 17.53 149 PHE B C 1
ATOM 3446 O O . PHE B 1 150 ? 21.784 82.936 80.035 1.00 17.32 149 PHE B O 1
ATOM 3454 N N . ALA B 1 151 ? 22.567 84.838 79.075 1.00 16.08 150 ALA B N 1
ATOM 3455 C CA . ALA B 1 151 ? 22.800 85.421 80.415 1.00 20.86 150 ALA B CA 1
ATOM 3456 C C . ALA B 1 151 ? 21.500 85.588 81.180 1.00 23.36 150 ALA B C 1
ATOM 3457 O O . ALA B 1 151 ? 21.439 85.250 82.377 1.00 22.86 150 ALA B O 1
ATOM 3459 N N . ARG B 1 152 ? 20.437 86.060 80.528 1.00 20.13 151 ARG B N 1
ATOM 3460 C CA . ARG B 1 152 ? 19.210 86.375 81.268 1.00 20.71 151 ARG B CA 1
ATOM 3461 C C . ARG B 1 152 ? 18.376 85.141 81.542 1.00 23.74 151 ARG B C 1
ATOM 3462 O O . ARG B 1 152 ? 17.896 84.945 82.657 1.00 23.64 151 ARG B O 1
ATOM 3470 N N . HIS B 1 153 ? 18.140 84.321 80.522 1.00 19.67 152 HIS B N 1
ATOM 3471 C CA . HIS B 1 153 ? 17.145 83.254 80.640 1.00 18.24 152 HIS B CA 1
ATOM 3472 C C . HIS B 1 153 ? 17.738 81.886 80.877 1.00 18.86 152 HIS B C 1
ATOM 3473 O O . HIS B 1 153 ? 16.985 80.907 80.967 1.00 21.87 152 HIS B O 1
ATOM 3480 N N . ARG B 1 154 ? 19.041 81.810 81.039 1.00 17.68 153 ARG B N 1
ATOM 3481 C CA . ARG B 1 154 ? 19.672 80.560 81.446 1.00 18.34 153 ARG B CA 1
ATOM 3482 C C . ARG B 1 154 ? 20.521 80.769 82.687 1.00 19.25 153 ARG B C 1
ATOM 3483 O O . ARG B 1 154 ? 20.153 80.232 83.756 1.00 19.61 153 ARG B O 1
ATOM 3491 N N . LEU B 1 155 ? 21.619 81.552 82.598 1.00 17.83 154 LEU B N 1
ATOM 3492 C CA . LEU B 1 155 ? 22.501 81.681 83.763 1.00 17.21 154 LEU B CA 1
ATOM 3493 C C . LEU B 1 155 ? 21.802 82.429 84.895 1.00 20.21 154 LEU B C 1
ATOM 3494 O O . LEU B 1 155 ? 21.793 81.966 86.052 1.00 19.53 154 LEU B O 1
ATOM 3499 N N . GLN B 1 156 ? 21.232 83.610 84.601 1.00 19.67 155 GLN B N 1
ATOM 3500 C CA . GLN B 1 156 ? 20.629 84.377 85.704 1.00 19.66 155 GLN B CA 1
ATOM 3501 C C . GLN B 1 156 ? 19.489 83.609 86.354 1.00 23.21 155 GLN B C 1
ATOM 3502 O O . GLN B 1 156 ? 19.305 83.661 87.585 1.00 22.32 155 GLN B O 1
ATOM 3508 N N . ALA B 1 157 ? 18.701 82.917 85.554 1.00 20.78 156 ALA B N 1
ATOM 3509 C CA . ALA B 1 157 ? 17.596 82.155 86.113 1.00 21.19 156 ALA B CA 1
ATOM 3510 C C . ALA B 1 157 ? 18.107 81.096 87.096 1.00 23.89 156 ALA B C 1
ATOM 3511 O O . ALA B 1 157 ? 17.531 80.914 88.189 1.00 21.99 156 ALA B O 1
ATOM 3513 N N . GLN B 1 158 ? 19.204 80.402 86.721 1.00 19.53 157 GLN B N 1
ATOM 3514 C CA . GLN B 1 158 ? 19.739 79.395 87.650 1.00 16.17 157 GLN B CA 1
ATOM 3515 C C . GLN B 1 158 ? 20.260 80.069 88.897 1.00 19.88 157 GLN B C 1
ATOM 3516 O O . GLN B 1 158 ? 20.111 79.553 90.009 1.00 19.60 157 GLN B O 1
ATOM 3522 N N . LEU B 1 159 ? 20.958 81.178 88.723 1.00 18.99 158 LEU B N 1
ATOM 3523 C CA . LEU B 1 159 ? 21.579 81.817 89.896 1.00 19.34 158 LEU B CA 1
ATOM 3524 C C . LEU B 1 159 ? 20.549 82.473 90.798 1.00 20.98 158 LEU B C 1
ATOM 3525 O O . LEU B 1 159 ? 20.782 82.583 92.024 1.00 20.43 158 LEU B O 1
ATOM 3530 N N . ASP B 1 160 ? 19.421 82.938 90.247 1.00 21.43 159 ASP B N 1
ATOM 3531 C CA . ASP B 1 160 ? 18.324 83.429 91.094 1.00 20.61 159 ASP B CA 1
ATOM 3532 C C . ASP B 1 160 ? 17.754 82.316 91.977 1.00 26.57 159 ASP B C 1
ATOM 3533 O O . ASP B 1 160 ? 17.360 82.562 93.146 1.00 23.17 159 ASP B O 1
ATOM 3538 N N . LEU B 1 161 ? 17.621 81.115 91.411 1.00 20.95 160 LEU B N 1
ATOM 3539 C CA . LEU B 1 161 ? 17.205 79.979 92.249 1.00 21.46 160 LEU B CA 1
ATOM 3540 C C . LEU B 1 161 ? 18.259 79.628 93.285 1.00 21.44 160 LEU B C 1
ATOM 3541 O O . LEU B 1 161 ? 17.904 79.267 94.413 1.00 23.37 160 LEU B O 1
ATOM 3546 N N . ILE B 1 162 ? 19.557 79.651 92.927 1.00 18.25 161 ILE B N 1
ATOM 3547 C CA . ILE B 1 162 ? 20.590 79.433 93.939 1.00 21.49 161 ILE B CA 1
ATOM 3548 C C . ILE B 1 162 ? 20.500 80.483 95.041 1.00 25.37 161 ILE B C 1
ATOM 3549 O O . ILE B 1 162 ? 20.664 80.160 96.226 1.00 24.24 161 ILE B O 1
ATOM 3554 N N . GLU B 1 163 ? 20.258 81.754 94.680 1.00 18.88 162 GLU B N 1
ATOM 3555 C CA . GLU B 1 163 ? 20.111 82.782 95.730 1.00 19.82 162 GLU B CA 1
ATOM 3556 C C . GLU B 1 163 ? 18.929 82.471 96.642 1.00 22.00 162 GLU B C 1
ATOM 3557 O O . GLU B 1 163 ? 19.020 82.595 97.883 1.00 26.05 162 GLU B O 1
ATOM 3563 N N . LYS B 1 164 ? 17.797 82.123 96.041 1.00 21.97 163 LYS B N 1
ATOM 3564 C CA . LYS B 1 164 ? 16.583 81.848 96.812 1.00 26.12 163 LYS B CA 1
ATOM 3565 C C . LYS B 1 164 ? 16.797 80.665 97.749 1.00 27.36 163 LYS B C 1
ATOM 3566 O O . LYS B 1 164 ? 16.503 80.741 98.953 1.00 28.55 163 LYS B O 1
ATOM 3572 N N . ASP B 1 165 ? 17.397 79.584 97.244 1.00 23.82 164 ASP B N 1
ATOM 3573 C CA . ASP B 1 165 ? 17.429 78.363 98.074 1.00 26.02 164 ASP B CA 1
ATOM 3574 C C . ASP B 1 165 ? 18.655 78.240 98.959 1.00 26.64 164 ASP B C 1
ATOM 3575 O O . ASP B 1 165 ? 18.556 77.651 100.068 1.00 25.21 164 ASP B O 1
ATOM 3580 N N . TYR B 1 166 ? 19.815 78.759 98.527 1.00 23.38 165 TYR B N 1
ATOM 3581 C CA . TYR B 1 166 ? 21.048 78.678 99.285 1.00 24.46 165 TYR B CA 1
ATOM 3582 C C . TYR B 1 166 ? 21.552 80.023 99.790 1.00 27.83 165 TYR B C 1
ATOM 3583 O O . TYR B 1 166 ? 22.447 80.033 100.633 1.00 29.44 165 TYR B O 1
ATOM 3592 N N . ALA B 1 167 ? 21.089 81.133 99.219 1.00 25.60 166 ALA B N 1
ATOM 3593 C CA . ALA B 1 167 ? 21.577 82.479 99.573 1.00 28.25 166 ALA B CA 1
ATOM 3594 C C . ALA B 1 167 ? 23.096 82.512 99.650 1.00 30.41 166 ALA B C 1
ATOM 3595 O O . ALA B 1 167 ? 23.702 82.972 100.634 1.00 30.28 166 ALA B O 1
ATOM 3597 N N . ASP B 1 168 ? 23.731 82.039 98.572 1.00 24.26 167 ASP B N 1
ATOM 3598 C CA . ASP B 1 168 ? 25.179 81.800 98.563 1.00 21.34 167 ASP B CA 1
ATOM 3599 C C . ASP B 1 168 ? 25.910 83.082 98.161 1.00 31.67 167 ASP B C 1
ATOM 3600 O O . ASP B 1 168 ? 25.777 83.535 97.024 1.00 25.43 167 ASP B O 1
ATOM 3605 N N . ARG B 1 169 ? 26.696 83.651 99.082 1.00 26.24 168 ARG B N 1
ATOM 3606 C CA . ARG B 1 169 ? 27.323 84.946 98.810 1.00 27.68 168 ARG B CA 1
ATOM 3607 C C . ARG B 1 169 ? 28.366 84.856 97.699 1.00 22.99 168 ARG B C 1
ATOM 3608 O O . ARG B 1 169 ? 28.432 85.740 96.809 1.00 25.68 168 ARG B O 1
ATOM 3616 N N . GLU B 1 170 ? 29.191 83.811 97.723 1.00 25.09 169 GLU B N 1
ATOM 3617 C CA . GLU B 1 170 ? 30.211 83.698 96.696 1.00 24.30 169 GLU B CA 1
ATOM 3618 C C . GLU B 1 170 ? 29.587 83.576 95.323 1.00 28.83 169 GLU B C 1
ATOM 3619 O O . GLU B 1 170 ? 30.088 84.169 94.367 1.00 24.77 169 GLU B O 1
ATOM 3625 N N . ALA B 1 171 ? 28.520 82.777 95.192 1.00 23.64 170 ALA B N 1
ATOM 3626 C CA . ALA B 1 171 ? 27.897 82.649 93.870 1.00 22.65 170 ALA B CA 1
ATOM 3627 C C . ALA B 1 171 ? 27.406 84.009 93.375 1.00 24.94 170 ALA B C 1
ATOM 3628 O O . ALA B 1 171 ? 27.596 84.353 92.204 1.00 23.29 170 ALA B O 1
ATOM 3630 N N . ARG B 1 172 ? 26.793 84.800 94.271 1.00 21.05 171 ARG B N 1
ATOM 3631 C CA . ARG B 1 172 ? 26.232 86.100 93.893 1.00 26.29 171 ARG B CA 1
ATOM 3632 C C . ARG B 1 172 ? 27.351 87.051 93.435 1.00 23.59 171 ARG B C 1
ATOM 3633 O O . ARG B 1 172 ? 27.226 87.745 92.408 1.00 23.16 171 ARG B O 1
ATOM 3641 N N . GLU B 1 173 ? 28.445 87.092 94.195 1.00 21.63 172 GLU B N 1
ATOM 3642 C CA . GLU B 1 173 ? 29.532 88.046 93.900 1.00 24.81 172 GLU B CA 1
ATOM 3643 C C . GLU B 1 173 ? 30.286 87.670 92.633 1.00 27.22 172 GLU B C 1
ATOM 3644 O O . GLU B 1 173 ? 30.630 88.556 91.798 1.00 23.29 172 GLU B O 1
ATOM 3650 N N . LEU B 1 174 ? 30.521 86.359 92.452 1.00 20.62 173 LEU B N 1
ATOM 3651 C CA . LEU B 1 174 ? 31.189 85.906 91.241 1.00 21.30 173 LEU B CA 1
ATOM 3652 C C . LEU B 1 174 ? 30.313 86.143 90.033 1.00 23.11 173 LEU B C 1
ATOM 3653 O O . LEU B 1 174 ? 30.833 86.514 88.967 1.00 21.66 173 LEU B O 1
ATOM 3658 N N . TRP B 1 175 ? 29.016 85.886 90.148 1.00 19.34 174 TRP B N 1
ATOM 3659 C CA . TRP B 1 175 ? 28.150 86.096 88.985 1.00 20.70 174 TRP B CA 1
ATOM 3660 C C . TRP B 1 175 ? 28.157 87.565 88.570 1.00 26.29 174 TRP B C 1
ATOM 3661 O O . TRP B 1 175 ? 28.173 87.887 87.375 1.00 21.91 174 TRP B O 1
ATOM 3672 N N . SER B 1 176 ? 28.075 88.480 89.554 1.00 22.08 175 SER B N 1
ATOM 3673 C CA . SER B 1 176 ? 28.094 89.885 89.174 1.00 22.95 175 SER B CA 1
ATOM 3674 C C . SER B 1 176 ? 29.351 90.226 88.367 1.00 21.87 175 SER B C 1
ATOM 3675 O O . SER B 1 176 ? 29.274 90.960 87.378 1.00 24.42 175 SER B O 1
ATOM 3678 N N . ARG B 1 177 ? 30.508 89.716 88.780 1.00 19.54 176 ARG B N 1
ATOM 3679 C CA . ARG B 1 177 ? 31.712 89.972 87.985 1.00 18.74 176 ARG B CA 1
ATOM 3680 C C . ARG B 1 177 ? 31.657 89.290 86.610 1.00 21.44 176 ARG B C 1
ATOM 3681 O O . ARG B 1 177 ? 32.112 89.855 85.606 1.00 21.49 176 ARG B O 1
ATOM 3689 N N . LEU B 1 178 ? 31.192 88.041 86.562 1.00 20.61 177 LEU B N 1
ATOM 3690 C CA . LEU B 1 178 ? 31.156 87.315 85.282 1.00 20.36 177 LEU B CA 1
ATOM 3691 C C . LEU B 1 178 ? 30.206 87.954 84.268 1.00 23.99 177 LEU B C 1
ATOM 3692 O O . LEU B 1 178 ? 30.447 87.916 83.044 1.00 22.18 177 LEU B O 1
ATOM 3697 N N . GLN B 1 179 ? 29.117 88.534 84.734 1.00 21.12 178 GLN B N 1
ATOM 3698 C CA . GLN B 1 179 ? 28.180 89.186 83.835 1.00 22.28 178 GLN B CA 1
ATOM 3699 C C . GLN B 1 179 ? 28.854 90.228 82.975 1.00 21.79 178 GLN B C 1
ATOM 3700 O O . GLN B 1 179 ? 28.462 90.446 81.806 1.00 25.02 178 GLN B O 1
ATOM 3706 N N . VAL B 1 180 ? 29.824 90.923 83.545 1.00 23.29 179 VAL B N 1
ATOM 3707 C CA . VAL B 1 180 ? 30.553 91.985 82.835 1.00 22.88 179 VAL B CA 1
ATOM 3708 C C . VAL B 1 180 ? 31.467 91.389 81.777 1.00 24.78 179 VAL B C 1
ATOM 3709 O O . VAL B 1 180 ? 31.746 92.032 80.748 1.00 29.46 179 VAL B O 1
ATOM 3713 N N . LYS B 1 181 ? 32.002 90.186 82.040 1.00 20.19 180 LYS B N 1
ATOM 3714 C CA . LYS B 1 181 ? 32.940 89.515 81.133 1.00 19.92 180 LYS B CA 1
ATOM 3715 C C . LYS B 1 181 ? 32.235 88.884 79.935 1.00 21.58 180 LYS B C 1
ATOM 3716 O O . LYS B 1 181 ? 32.838 88.736 78.871 1.00 22.78 180 LYS B O 1
ATOM 3722 N N . ILE B 1 182 ? 30.977 88.484 80.092 1.00 18.67 181 ILE B N 1
ATOM 3723 C CA . ILE B 1 182 ? 30.344 87.599 79.097 1.00 19.83 181 ILE B CA 1
ATOM 3724 C C . ILE B 1 182 ? 30.489 88.067 77.625 1.00 22.74 181 ILE B C 1
ATOM 3725 O O . ILE B 1 182 ? 30.872 87.248 76.777 1.00 20.33 181 ILE B O 1
ATOM 3730 N N . PRO B 1 183 ? 30.205 89.314 77.268 1.00 19.27 182 PRO B N 1
ATOM 3731 C CA . PRO B 1 183 ? 30.285 89.674 75.830 1.00 21.82 182 PRO B CA 1
ATOM 3732 C C . PRO B 1 183 ? 31.660 89.445 75.240 1.00 23.41 182 PRO B C 1
ATOM 3733 O O . PRO B 1 183 ? 31.771 89.072 74.057 1.00 22.16 182 PRO B O 1
ATOM 3737 N N . ASP B 1 184 ? 32.712 89.584 76.036 1.00 22.50 183 ASP B N 1
ATOM 3738 C CA . ASP B 1 184 ? 34.052 89.412 75.492 1.00 25.74 183 ASP B CA 1
ATOM 3739 C C . ASP B 1 184 ? 34.309 87.977 75.082 1.00 23.76 183 ASP B C 1
ATOM 3740 O O . ASP B 1 184 ? 35.156 87.741 74.230 1.00 23.70 183 ASP B O 1
ATOM 3745 N N . LEU B 1 185 ? 33.566 87.010 75.652 1.00 18.88 184 LEU B N 1
ATOM 3746 C CA . LEU B 1 185 ? 33.801 85.624 75.273 1.00 17.41 184 LEU B CA 1
ATOM 3747 C C . LEU B 1 185 ? 33.297 85.308 73.877 1.00 20.68 184 LEU B C 1
ATOM 3748 O O . LEU B 1 185 ? 33.537 84.209 73.409 1.00 19.85 184 LEU B O 1
ATOM 3753 N N . PHE B 1 186 ? 32.574 86.209 73.249 1.00 19.88 185 PHE B N 1
ATOM 3754 C CA . PHE B 1 186 ? 31.951 85.960 71.964 1.00 20.56 185 PHE B CA 1
ATOM 3755 C C . PHE B 1 186 ? 32.723 86.517 70.788 1.00 21.64 185 PHE B C 1
ATOM 3756 O O . PHE B 1 186 ? 32.302 86.304 69.648 1.00 25.30 185 PHE B O 1
ATOM 3764 N N . CYS B 1 187 ? 33.870 87.162 71.030 1.00 21.55 186 CYS B N 1
ATOM 3765 C CA . CYS B 1 187 ? 34.849 87.381 69.934 1.00 22.76 186 CYS B CA 1
ATOM 3766 C C . CYS B 1 187 ? 34.258 88.162 68.783 1.00 26.90 186 CYS B C 1
ATOM 3767 O O . CYS B 1 187 ? 34.678 87.980 67.627 1.00 28.11 186 CYS B O 1
ATOM 3770 N N . GLY B 1 188 ? 33.276 89.007 69.090 1.00 31.00 187 GLY B N 1
ATOM 3771 C CA . GLY B 1 188 ? 32.554 89.748 68.058 1.00 31.40 187 GLY B CA 1
ATOM 3772 C C . GLY B 1 188 ? 31.833 88.928 67.004 1.00 31.94 187 GLY B C 1
ATOM 3773 O O . GLY B 1 188 ? 31.473 89.466 65.944 1.00 25.42 187 GLY B O 1
ATOM 3774 N N . LEU B 1 189 ? 31.568 87.646 67.257 1.00 24.74 188 LEU B N 1
ATOM 3775 C CA . LEU B 1 189 ? 30.997 86.789 66.227 1.00 20.10 188 LEU B CA 1
ATOM 3776 C C . LEU B 1 189 ? 29.518 87.072 66.005 1.00 23.25 188 LEU B C 1
ATOM 3777 O O . LEU B 1 189 ? 28.802 87.495 66.914 1.00 26.12 188 LEU B O 1
ATOM 3782 N N . GLU B 1 190 ? 29.054 86.752 64.806 1.00 21.70 189 GLU B N 1
ATOM 3783 C CA . GLU B 1 190 ? 27.628 86.813 64.498 1.00 23.78 189 GLU B CA 1
ATOM 3784 C C . GLU B 1 190 ? 27.070 85.416 64.775 1.00 22.92 189 GLU B C 1
ATOM 3785 O O . GLU B 1 190 ? 27.362 84.499 64.039 1.00 29.90 189 GLU B O 1
ATOM 3791 N N . ILE B 1 191 ? 26.311 85.272 65.832 1.00 22.16 190 ILE B N 1
ATOM 3792 C CA . ILE B 1 191 ? 25.740 83.955 66.209 1.00 24.11 190 ILE B CA 1
ATOM 3793 C C . ILE B 1 191 ? 24.450 83.745 65.434 1.00 22.23 190 ILE B C 1
ATOM 3794 O O . ILE B 1 191 ? 23.612 84.651 65.344 1.00 22.91 190 ILE B O 1
ATOM 3799 N N . VAL B 1 192 ? 24.270 82.570 64.868 1.00 21.13 191 VAL B N 1
ATOM 3800 C CA . VAL B 1 192 ? 23.063 82.240 64.081 1.00 21.30 191 VAL B CA 1
ATOM 3801 C C . VAL B 1 192 ? 22.213 81.287 64.912 1.00 19.11 191 VAL B C 1
ATOM 3802 O O . VAL B 1 192 ? 22.766 80.329 65.453 1.00 21.83 191 VAL B O 1
ATOM 3806 N N . PRO B 1 193 ? 20.891 81.527 65.089 1.00 16.42 192 PRO B N 1
ATOM 3807 C CA . PRO B 1 193 ? 20.101 80.574 65.882 1.00 14.95 192 PRO B CA 1
ATOM 3808 C C . PRO B 1 193 ? 20.143 79.179 65.266 1.00 15.81 192 PRO B C 1
ATOM 3809 O O . PRO B 1 193 ? 20.037 79.003 64.045 1.00 17.60 192 PRO B O 1
ATOM 3813 N N . ALA B 1 194 ? 20.308 78.169 66.138 1.00 13.13 193 ALA B N 1
ATOM 3814 C CA . ALA B 1 194 ? 20.326 76.765 65.724 1.00 13.25 193 ALA B CA 1
ATOM 3815 C C . ALA B 1 194 ? 19.348 75.994 66.593 1.00 13.96 193 ALA B C 1
ATOM 3816 O O . ALA B 1 194 ? 19.337 76.176 67.816 1.00 15.90 193 ALA B O 1
ATOM 3818 N N . LEU B 1 195 ? 18.552 75.126 65.983 1.00 13.79 194 LEU B N 1
ATOM 3819 C CA . LEU B 1 195 ? 17.659 74.280 66.790 1.00 13.23 194 LEU B CA 1
ATOM 3820 C C . LEU B 1 195 ? 18.473 73.245 67.558 1.00 14.20 194 LEU B C 1
ATOM 3821 O O . LEU B 1 195 ? 19.211 72.448 66.975 1.00 15.68 194 LEU B O 1
ATOM 3826 N N . LEU B 1 196 ? 18.330 73.268 68.879 1.00 13.08 195 LEU B N 1
ATOM 3827 C CA . LEU B 1 196 ? 19.103 72.386 69.744 1.00 15.24 195 LEU B CA 1
ATOM 3828 C C . LEU B 1 196 ? 18.219 71.275 70.292 1.00 14.87 195 LEU B C 1
ATOM 3829 O O . LEU B 1 196 ? 17.046 71.526 70.661 1.00 16.67 195 LEU B O 1
ATOM 3834 N N . HIS B 1 197 ? 18.815 70.083 70.450 1.00 13.91 196 HIS B N 1
ATOM 3835 C CA . HIS B 1 197 ? 18.193 69.075 71.307 1.00 15.28 196 HIS B CA 1
ATOM 3836 C C . HIS B 1 197 ? 18.026 69.615 72.718 1.00 18.80 196 HIS B C 1
ATOM 3837 O O . HIS B 1 197 ? 16.946 69.503 73.313 1.00 16.29 196 HIS B O 1
ATOM 3844 N N . GLY B 1 198 ? 19.085 70.226 73.267 1.00 15.23 197 GLY B N 1
ATOM 3845 C CA . GLY B 1 198 ? 19.061 70.961 74.525 1.00 14.74 197 GLY B CA 1
ATOM 3846 C C . GLY B 1 198 ? 19.524 70.178 75.724 1.00 18.14 197 GLY B C 1
ATOM 3847 O O . GLY B 1 198 ? 19.742 70.801 76.789 1.00 18.46 197 GLY B O 1
ATOM 3848 N N . ASP B 1 199 ? 19.677 68.859 75.610 1.00 15.67 198 ASP B N 1
ATOM 3849 C CA . ASP B 1 199 ? 20.122 68.078 76.771 1.00 18.11 198 ASP B CA 1
ATOM 3850 C C . ASP B 1 199 ? 20.861 66.837 76.310 1.00 14.73 198 ASP B C 1
ATOM 3851 O O . ASP B 1 199 ? 20.493 65.675 76.632 1.00 16.95 198 ASP B O 1
ATOM 3856 N N . LEU B 1 200 ? 21.910 67.058 75.518 1.00 15.45 199 LEU B N 1
ATOM 3857 C CA . LEU B 1 200 ? 22.589 65.972 74.795 1.00 15.05 199 LEU B CA 1
ATOM 3858 C C . LEU B 1 200 ? 23.641 65.279 75.659 1.00 15.46 199 LEU B C 1
ATOM 3859 O O . LEU B 1 200 ? 24.767 65.106 75.247 1.00 17.46 199 LEU B O 1
ATOM 3864 N N . TRP B 1 201 ? 23.257 64.905 76.883 1.00 16.41 200 TRP B N 1
ATOM 3865 C CA . TRP B 1 201 ? 24.021 63.981 77.704 1.00 15.73 200 TRP B CA 1
ATOM 3866 C C . TRP B 1 201 ? 24.164 62.633 76.994 1.00 17.31 200 TRP B C 1
ATOM 3867 O O . TRP B 1 201 ? 23.277 62.209 76.253 1.00 18.31 200 TRP B O 1
ATOM 3878 N N . SER B 1 202 ? 25.283 61.931 77.217 1.00 17.09 201 SER B N 1
ATOM 3879 C CA . SER B 1 202 ? 25.381 60.614 76.575 1.00 17.24 201 SER B CA 1
ATOM 3880 C C . SER B 1 202 ? 24.27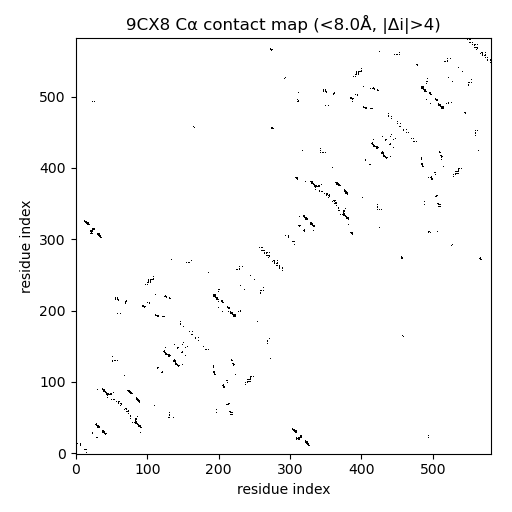2 59.666 77.000 1.00 17.77 201 SER B C 1
ATOM 3881 O O . SER B 1 202 ? 23.977 58.720 76.264 1.00 20.82 201 SER B O 1
ATOM 3884 N N . GLY B 1 203 ? 23.667 59.870 78.162 1.00 16.62 202 GLY B N 1
ATOM 3885 C CA . GLY B 1 203 ? 22.522 59.035 78.550 1.00 19.30 202 GLY B CA 1
ATOM 3886 C C . GLY B 1 203 ? 21.242 59.323 77.780 1.00 19.37 202 GLY B C 1
ATOM 3887 O O . GLY B 1 203 ? 20.274 58.550 77.893 1.00 19.27 202 GLY B O 1
ATOM 3888 N N . ASN B 1 204 ? 21.228 60.371 76.959 1.00 18.28 203 ASN B N 1
ATOM 3889 C CA . ASN B 1 204 ? 20.066 60.703 76.137 1.00 16.51 203 ASN B CA 1
ATOM 3890 C C . ASN B 1 204 ? 20.285 60.430 74.654 1.00 16.37 203 ASN B C 1
ATOM 3891 O O . ASN B 1 204 ? 19.507 60.943 73.834 1.00 16.68 203 ASN B O 1
ATOM 3896 N N . VAL B 1 205 ? 21.325 59.694 74.278 1.00 17.62 204 VAL B N 1
ATOM 3897 C CA . VAL B 1 205 ? 21.577 59.270 72.896 1.00 18.01 204 VAL B CA 1
ATOM 3898 C C . VAL B 1 205 ? 21.881 57.769 72.920 1.00 17.87 204 VAL B C 1
ATOM 3899 O O . VAL B 1 205 ? 22.256 57.195 73.950 1.00 18.70 204 VAL B O 1
ATOM 3903 N N . ALA B 1 206 ? 21.633 57.118 71.787 1.00 17.41 205 ALA B N 1
ATOM 3904 C CA . ALA B 1 206 ? 21.701 55.657 71.738 1.00 18.49 205 ALA B CA 1
ATOM 3905 C C . ALA B 1 206 ? 21.707 55.267 70.283 1.00 18.44 205 ALA B C 1
ATOM 3906 O O . ALA B 1 206 ? 21.761 56.133 69.397 1.00 17.82 205 ALA B O 1
ATOM 3908 N N . GLU B 1 207 ? 21.624 53.950 70.027 1.00 17.86 206 GLU B N 1
ATOM 3909 C CA . GLU B 1 207 ? 21.557 53.526 68.623 1.00 16.52 206 GLU B CA 1
ATOM 3910 C C . GLU B 1 207 ? 20.810 52.208 68.506 1.00 20.12 206 GLU B C 1
ATOM 3911 O O . GLU B 1 207 ? 20.624 51.483 69.474 1.00 21.49 206 GLU B O 1
ATOM 3917 N N . ASP B 1 208 ? 20.305 51.967 67.284 1.00 20.27 207 ASP B N 1
ATOM 3918 C CA . ASP B 1 208 ? 19.776 50.641 66.949 1.00 27.64 207 ASP B CA 1
ATOM 3919 C C . ASP B 1 208 ? 20.398 50.227 65.629 1.00 26.32 207 ASP B C 1
ATOM 3920 O O . ASP B 1 208 ? 21.366 50.853 65.161 1.00 25.57 207 ASP B O 1
ATOM 3925 N N . ASP B 1 209 ? 19.855 49.189 64.949 1.00 31.12 208 ASP B N 1
ATOM 3926 C CA . ASP B 1 209 ? 20.538 48.752 63.707 1.00 31.80 208 ASP B CA 1
ATOM 3927 C C . ASP B 1 209 ? 20.378 49.717 62.524 1.00 37.55 208 ASP B C 1
ATOM 3928 O O . ASP B 1 209 ? 21.131 49.626 61.552 1.00 37.29 208 ASP B O 1
ATOM 3933 N N . VAL B 1 210 ? 19.399 50.607 62.568 1.00 33.71 209 VAL B N 1
ATOM 3934 C CA . VAL B 1 210 ? 19.245 51.617 61.539 1.00 31.18 209 VAL B CA 1
ATOM 3935 C C . VAL B 1 210 ? 20.220 52.775 61.731 1.00 30.89 209 VAL B C 1
ATOM 3936 O O . VAL B 1 210 ? 20.645 53.402 60.758 1.00 31.29 209 VAL B O 1
ATOM 3940 N N . GLY B 1 211 ? 20.553 53.136 62.977 1.00 23.84 210 GLY B N 1
ATOM 3941 C CA . GLY B 1 211 ? 21.403 54.289 63.187 1.00 22.62 210 GLY B CA 1
ATOM 3942 C C . GLY B 1 211 ? 21.215 54.867 64.590 1.00 21.03 210 GLY B C 1
ATOM 3943 O O . GLY B 1 211 ? 20.651 54.234 65.469 1.00 19.96 210 GLY B O 1
ATOM 3944 N N . PRO B 1 212 ? 21.711 56.070 64.819 1.00 19.68 211 PRO B N 1
ATOM 3945 C CA . PRO B 1 212 ? 21.584 56.663 66.165 1.00 18.48 211 PRO B CA 1
ATOM 3946 C C . PRO B 1 212 ? 20.172 57.173 66.422 1.00 17.67 211 PRO B C 1
ATOM 3947 O O . PRO B 1 212 ? 19.354 57.354 65.504 1.00 19.14 211 PRO B O 1
ATOM 3951 N N . ILE B 1 213 ? 19.887 57.413 67.711 1.00 15.96 212 ILE B N 1
ATOM 3952 C CA . ILE B 1 213 ? 18.566 57.851 68.195 1.00 16.80 212 ILE B CA 1
ATOM 3953 C C . ILE B 1 213 ? 18.845 58.843 69.315 1.00 17.74 212 ILE B C 1
ATOM 3954 O O . ILE B 1 213 ? 19.778 58.637 70.103 1.00 18.76 212 ILE B O 1
ATOM 3959 N N . ILE B 1 214 ? 18.081 59.912 69.358 1.00 15.35 213 ILE B N 1
ATOM 3960 C CA . ILE B 1 214 ? 18.213 60.806 70.523 1.00 15.28 213 ILE B CA 1
ATOM 3961 C C . ILE B 1 214 ? 16.843 61.044 71.140 1.00 17.95 213 ILE B C 1
ATOM 3962 O O . ILE B 1 214 ? 15.807 60.903 70.472 1.00 17.45 213 ILE B O 1
ATOM 3967 N N . TYR B 1 215 ? 16.821 61.376 72.438 1.00 16.23 214 TYR B N 1
ATOM 3968 C CA . TYR B 1 215 ? 15.553 61.457 73.159 1.00 16.44 214 TYR B CA 1
ATOM 3969 C C . TYR B 1 215 ? 15.738 62.367 74.370 1.00 18.76 214 TYR B C 1
ATOM 3970 O O . TYR B 1 215 ? 16.823 62.891 74.617 1.00 18.28 214 TYR B O 1
ATOM 3979 N N . ASP B 1 216 ? 14.669 62.523 75.144 1.00 15.14 215 ASP B N 1
ATOM 3980 C CA . ASP B 1 216 ? 14.649 63.405 76.305 1.00 15.64 215 ASP B CA 1
ATOM 3981 C C . ASP B 1 216 ? 15.125 64.833 76.003 1.00 16.88 215 ASP B C 1
ATOM 3982 O O . ASP B 1 216 ? 15.956 65.380 76.734 1.00 18.56 215 ASP B O 1
ATOM 3987 N N . PRO B 1 217 ? 14.675 65.438 74.904 1.00 15.69 216 PRO B N 1
ATOM 3988 C CA . PRO B 1 217 ? 15.115 66.806 74.557 1.00 16.35 216 PRO B CA 1
ATOM 3989 C C . PRO B 1 217 ? 14.495 67.861 75.457 1.00 19.12 216 PRO B C 1
ATOM 3990 O O . PRO B 1 217 ? 13.491 67.642 76.157 1.00 20.62 216 PRO B O 1
ATOM 3994 N N . ALA B 1 218 ? 15.107 69.053 75.404 1.00 15.78 217 ALA B N 1
ATOM 3995 C CA . ALA B 1 218 ? 14.604 70.244 76.074 1.00 16.43 217 ALA B CA 1
ATOM 3996 C C . ALA B 1 218 ? 15.020 71.376 75.130 1.00 16.97 217 ALA B C 1
ATOM 3997 O O . ALA B 1 218 ? 16.012 72.059 75.374 1.00 17.08 217 ALA B O 1
ATOM 3999 N N . SER B 1 219 ? 14.269 71.538 74.040 1.00 15.80 218 SER B N 1
ATOM 4000 C CA . SER B 1 219 ? 14.752 72.246 72.856 1.00 14.44 218 SER B CA 1
ATOM 4001 C C . SER B 1 219 ? 14.485 73.742 72.866 1.00 17.07 218 SER B C 1
ATOM 4002 O O . SER B 1 219 ? 13.675 74.275 73.634 1.00 18.20 218 SER B O 1
ATOM 4005 N N . PHE B 1 220 ? 15.343 74.438 72.113 1.00 17.24 219 PHE B N 1
ATOM 4006 C CA . PHE B 1 220 ? 15.190 75.872 71.889 1.00 16.03 219 PHE B CA 1
ATOM 4007 C C . PHE B 1 220 ? 16.155 76.234 70.767 1.00 14.67 219 PHE B C 1
ATOM 4008 O O . PHE B 1 220 ? 17.022 75.429 70.392 1.00 15.15 219 PHE B O 1
ATOM 4016 N N . TYR B 1 221 ? 16.021 77.480 70.248 1.00 15.51 220 TYR B N 1
ATOM 4017 C CA . TYR B 1 221 ? 16.974 77.974 69.272 1.00 12.87 220 TYR B CA 1
ATOM 4018 C C . TYR B 1 221 ? 18.071 78.679 70.051 1.00 12.88 220 TYR B C 1
ATOM 4019 O O . TYR B 1 221 ? 17.814 79.719 70.712 1.00 16.10 220 TYR B O 1
ATOM 4028 N N . GLY B 1 222 ? 19.320 78.176 69.896 1.00 14.54 221 GLY B N 1
ATOM 4029 C CA . GLY B 1 222 ? 20.413 78.681 70.737 1.00 15.99 221 GLY B CA 1
ATOM 4030 C C . GLY B 1 222 ? 21.699 78.766 69.900 1.00 15.64 221 GLY B C 1
ATOM 4031 O O . GLY B 1 222 ? 21.651 78.617 68.677 1.00 16.11 221 GLY B O 1
ATOM 4032 N N . HIS B 1 223 ? 22.843 79.027 70.547 1.00 14.13 222 HIS B N 1
ATOM 4033 C CA . HIS B 1 223 ? 24.137 78.840 69.881 1.00 13.89 222 HIS B CA 1
ATOM 4034 C C . HIS B 1 223 ? 24.441 77.364 69.778 1.00 15.88 222 HIS B C 1
ATOM 4035 O O . HIS B 1 223 ? 24.301 76.655 70.771 1.00 16.23 222 HIS B O 1
ATOM 4042 N N . SER B 1 224 ? 24.785 76.898 68.555 1.00 14.55 223 SER B N 1
ATOM 4043 C CA . SER B 1 224 ? 25.075 75.469 68.349 1.00 12.82 223 SER B CA 1
ATOM 4044 C C . SER B 1 224 ? 26.033 74.944 69.398 1.00 13.72 223 SER B C 1
ATOM 4045 O O . SER B 1 224 ? 25.896 73.795 69.865 1.00 16.00 223 SER B O 1
ATOM 4048 N N . GLU B 1 225 ? 27.027 75.781 69.774 1.00 15.60 224 GLU B N 1
ATOM 4049 C CA . GLU B 1 225 ? 28.054 75.265 70.677 1.00 15.04 224 GLU B CA 1
ATOM 4050 C C . GLU B 1 225 ? 27.482 74.809 72.000 1.00 17.82 224 GLU B C 1
ATOM 4051 O O . GLU B 1 225 ? 28.090 73.953 72.655 1.00 16.61 224 GLU B O 1
ATOM 4057 N N . PHE B 1 226 ? 26.406 75.435 72.461 1.00 13.93 225 PHE B N 1
ATOM 4058 C CA . PHE B 1 226 ? 25.881 75.081 73.779 1.00 15.78 225 PHE B CA 1
ATOM 4059 C C . PHE B 1 226 ? 25.549 73.592 73.822 1.00 16.58 225 PHE B C 1
ATOM 4060 O O . PHE B 1 226 ? 25.701 72.948 74.885 1.00 16.42 225 PHE B O 1
ATOM 4068 N N . GLU B 1 227 ? 25.104 73.045 72.682 1.00 15.81 226 GLU B N 1
ATOM 4069 C CA . GLU B 1 227 ? 24.694 71.635 72.674 1.00 15.52 226 GLU B CA 1
ATOM 4070 C C . GLU B 1 227 ? 25.798 70.721 73.185 1.00 18.19 226 GLU B C 1
ATOM 4071 O O . GLU B 1 227 ? 25.529 69.727 73.876 1.00 17.39 226 GLU B O 1
ATOM 4077 N N . LEU B 1 228 ? 27.055 71.032 72.815 1.00 15.97 227 LEU B N 1
ATOM 4078 C CA . LEU B 1 228 ? 28.186 70.154 73.087 1.00 17.66 227 LEU B CA 1
ATOM 4079 C C . LEU B 1 228 ? 28.679 70.176 74.520 1.00 19.01 227 LEU B C 1
ATOM 4080 O O . LEU B 1 228 ? 29.459 69.299 74.881 1.00 19.20 227 LEU B O 1
ATOM 4085 N N . ALA B 1 229 ? 28.306 71.177 75.328 1.00 18.38 228 ALA B N 1
ATOM 4086 C CA . ALA B 1 229 ? 28.927 71.336 76.641 1.00 18.57 228 ALA B CA 1
ATOM 4087 C C . ALA B 1 229 ? 28.621 70.154 77.556 1.00 21.01 228 ALA B C 1
ATOM 4088 O O . ALA B 1 229 ? 29.553 69.556 78.143 1.00 19.87 228 ALA B O 1
ATOM 4090 N N . ILE B 1 230 ? 27.337 69.734 77.625 1.00 18.03 229 ILE B N 1
ATOM 4091 C CA . ILE B 1 230 ? 26.989 68.596 78.509 1.00 18.33 229 ILE B CA 1
ATOM 4092 C C . ILE B 1 230 ? 27.554 67.291 77.923 1.00 19.38 229 ILE B C 1
ATOM 4093 O O . ILE B 1 230 ? 27.929 66.349 78.660 1.00 18.51 229 ILE B O 1
ATOM 4098 N N . ALA B 1 231 ? 27.586 67.200 76.599 1.00 17.44 230 ALA B N 1
ATOM 4099 C CA . ALA B 1 231 ? 28.159 66.022 75.942 1.00 18.84 230 ALA B CA 1
ATOM 4100 C C . ALA B 1 231 ? 29.603 65.846 76.347 1.00 22.56 230 ALA B C 1
ATOM 4101 O O . ALA B 1 231 ? 30.029 64.750 76.752 1.00 22.53 230 ALA B O 1
ATOM 4103 N N . LEU B 1 232 ? 30.364 66.944 76.335 1.00 20.35 231 LEU B N 1
ATOM 4104 C CA . LEU B 1 232 ? 31.774 66.887 76.713 1.00 21.72 231 LEU B CA 1
ATOM 4105 C C . LEU B 1 232 ? 31.958 66.694 78.205 1.00 28.46 231 LEU B C 1
ATOM 4106 O O . LEU B 1 232 ? 32.818 65.908 78.643 1.00 28.13 231 LEU B O 1
ATOM 4111 N N . MET B 1 233 ? 31.160 67.377 79.013 1.00 20.93 232 MET B N 1
ATOM 4112 C CA . MET B 1 233 ? 31.529 67.381 80.415 1.00 24.59 232 MET B CA 1
ATOM 4113 C C . MET B 1 233 ? 31.214 66.074 81.094 1.00 24.80 232 MET B C 1
ATOM 4114 O O . MET B 1 233 ? 31.933 65.714 82.036 1.00 26.53 232 MET B O 1
ATOM 4119 N N . PHE B 1 234 ? 30.169 65.344 80.671 1.00 25.52 233 PHE B N 1
ATOM 4120 C CA . PHE B 1 234 ? 29.924 64.068 81.338 1.00 25.77 233 PHE B CA 1
ATOM 4121 C C . PHE B 1 234 ? 30.446 62.879 80.527 1.00 23.61 233 PHE B C 1
ATOM 4122 O O . PHE B 1 234 ? 30.306 61.723 80.966 1.00 28.17 233 PHE B O 1
ATOM 4130 N N . GLY B 1 235 ? 31.090 63.131 79.375 1.00 21.33 234 GLY B N 1
ATOM 4131 C CA . GLY B 1 235 ? 31.717 62.053 78.628 1.00 22.82 234 GLY B CA 1
ATOM 4132 C C . GLY B 1 235 ? 30.713 61.113 77.984 1.00 27.88 234 GLY B C 1
ATOM 4133 O O . GLY B 1 235 ? 29.513 61.404 77.874 1.00 24.24 234 GLY B O 1
ATOM 4134 N N . GLY B 1 236 ? 31.238 59.987 77.489 1.00 23.78 235 GLY B N 1
ATOM 4135 C CA . GLY B 1 236 ? 30.411 58.948 76.893 1.00 22.82 235 GLY B CA 1
ATOM 4136 C C . GLY B 1 236 ? 30.244 59.005 75.394 1.00 23.69 235 GLY B C 1
ATOM 4137 O O . GLY B 1 236 ? 29.605 58.094 74.821 1.00 25.23 235 GLY B O 1
ATOM 4138 N N . PHE B 1 237 ? 30.722 60.071 74.733 1.00 19.48 236 PHE B N 1
ATOM 4139 C CA . PHE B 1 237 ? 30.633 60.101 73.295 1.00 19.63 236 PHE B CA 1
ATOM 4140 C C . PHE B 1 237 ? 31.973 59.717 72.735 1.00 25.34 236 PHE B C 1
ATOM 4141 O O . PHE B 1 237 ? 32.970 60.336 73.152 1.00 23.09 236 PHE B O 1
ATOM 4149 N N . PRO B 1 238 ? 32.038 58.738 71.816 1.00 22.54 237 PRO B N 1
ATOM 4150 C CA . PRO B 1 238 ? 33.314 58.445 71.151 1.00 23.17 237 PRO B CA 1
ATOM 4151 C C . PRO B 1 238 ? 33.874 59.678 70.480 1.00 26.16 237 PRO B C 1
ATOM 4152 O O . PRO B 1 238 ? 33.140 60.560 70.016 1.00 22.39 237 PRO B O 1
ATOM 4156 N N . ARG B 1 239 ? 35.213 59.694 70.323 1.00 26.50 238 ARG B N 1
ATOM 4157 C CA . ARG B 1 239 ? 35.872 60.816 69.642 1.00 25.38 238 ARG B CA 1
ATOM 4158 C C . ARG B 1 239 ? 35.303 61.100 68.259 1.00 24.16 238 ARG B C 1
ATOM 4159 O O . ARG B 1 239 ? 35.234 62.260 67.828 1.00 24.06 238 ARG B O 1
ATOM 4167 N N . SER B 1 240 ? 34.950 60.051 67.525 1.00 20.94 239 SER B N 1
ATOM 4168 C CA . SER B 1 240 ? 34.485 60.225 66.157 1.00 24.32 239 SER B CA 1
ATOM 4169 C C . SER B 1 240 ? 33.184 61.026 66.074 1.00 25.08 239 SER B C 1
ATOM 4170 O O . SER B 1 240 ? 32.895 61.590 65.006 1.00 20.88 239 SER B O 1
ATOM 4173 N N . PHE B 1 241 ? 32.390 61.088 67.159 1.00 21.57 240 PHE B N 1
ATOM 4174 C CA . PHE B 1 241 ? 31.222 61.990 67.141 1.00 18.31 240 PHE B CA 1
ATOM 4175 C C . PHE B 1 241 ? 31.657 63.440 66.954 1.00 18.15 240 PHE B C 1
ATOM 4176 O O . PHE B 1 241 ? 31.131 64.175 66.101 1.00 19.05 240 PHE B O 1
ATOM 4184 N N . PHE B 1 242 ? 32.666 63.869 67.723 1.00 16.79 241 PHE B N 1
ATOM 4185 C CA . PHE B 1 242 ? 33.098 65.274 67.663 1.00 19.72 241 PHE B CA 1
ATOM 4186 C C . PHE B 1 242 ? 33.865 65.537 66.382 1.00 21.83 241 PHE B C 1
ATOM 4187 O O . PHE B 1 242 ? 33.718 66.590 65.778 1.00 20.53 241 PHE B O 1
ATOM 4195 N N . THR B 1 243 ? 34.649 64.562 65.921 1.00 19.49 242 THR B N 1
ATOM 4196 C CA . THR B 1 243 ? 35.349 64.722 64.641 1.00 22.80 242 THR B CA 1
ATOM 4197 C C . THR B 1 243 ? 34.379 64.989 63.503 1.00 21.95 242 THR B C 1
ATOM 4198 O O . THR B 1 243 ? 34.553 65.936 62.712 1.00 21.95 242 THR B O 1
ATOM 4202 N N . ALA B 1 244 ? 33.310 64.184 63.439 1.00 20.62 243 ALA B N 1
ATOM 4203 C CA . ALA B 1 244 ? 32.339 64.320 62.368 1.00 18.54 243 ALA B CA 1
ATOM 4204 C C . ALA B 1 244 ? 31.617 65.640 62.474 1.00 17.68 243 ALA B C 1
ATOM 4205 O O . ALA B 1 244 ? 31.362 66.310 61.467 1.00 20.22 243 ALA B O 1
ATOM 4207 N N . TYR B 1 245 ? 31.213 65.995 63.708 1.00 19.77 244 TYR B N 1
ATOM 4208 C CA . TYR B 1 245 ? 30.496 67.242 63.930 1.00 17.59 244 TYR B CA 1
ATOM 4209 C C . TYR B 1 245 ? 31.335 68.448 63.496 1.00 17.73 244 TYR B C 1
ATOM 4210 O O . TYR B 1 245 ? 30.846 69.296 62.778 1.00 17.66 244 TYR B O 1
ATOM 4219 N N . HIS B 1 246 ? 32.575 68.537 63.952 1.00 17.58 245 HIS B N 1
ATOM 4220 C CA . HIS B 1 246 ? 33.378 69.736 63.674 1.00 17.08 245 HIS B CA 1
ATOM 4221 C C . HIS B 1 246 ? 33.941 69.740 62.280 1.00 21.74 245 HIS B C 1
ATOM 4222 O O . HIS B 1 246 ? 34.360 70.815 61.814 1.00 19.58 245 HIS B O 1
ATOM 4229 N N . ARG B 1 247 ? 33.886 68.612 61.570 1.00 20.98 246 ARG B N 1
ATOM 4230 C CA . ARG B 1 247 ? 34.156 68.729 60.129 1.00 23.22 246 ARG B CA 1
ATOM 4231 C C . ARG B 1 247 ? 33.101 69.581 59.438 1.00 23.14 246 ARG B C 1
ATOM 4232 O O . ARG B 1 247 ? 33.402 70.317 58.471 1.00 27.15 246 ARG B O 1
ATOM 4240 N N . LYS B 1 248 ? 31.850 69.504 59.885 1.00 20.02 247 LYS B N 1
ATOM 4241 C CA . LYS B 1 248 ? 30.786 70.333 59.324 1.00 23.40 247 LYS B CA 1
ATOM 4242 C C . LYS B 1 248 ? 30.661 71.718 59.973 1.00 18.75 247 LYS B C 1
ATOM 4243 O O . LYS B 1 248 ? 30.251 72.684 59.299 1.00 21.52 247 LYS B O 1
ATOM 4249 N N . ILE B 1 249 ? 30.956 71.833 61.275 1.00 19.69 248 ILE B N 1
ATOM 4250 C CA . ILE B 1 249 ? 30.852 73.100 62.000 1.00 20.02 248 ILE B CA 1
ATOM 4251 C C . ILE B 1 249 ? 32.147 73.285 62.774 1.00 20.32 248 ILE B C 1
ATOM 4252 O O . ILE B 1 249 ? 32.275 72.874 63.941 1.00 17.54 248 ILE B O 1
ATOM 4257 N N . PRO B 1 250 ? 33.125 73.928 62.178 1.00 19.35 249 PRO B N 1
ATOM 4258 C CA . PRO B 1 250 ? 34.420 74.094 62.844 1.00 18.26 249 PRO B CA 1
ATOM 4259 C C . PRO B 1 250 ? 34.279 74.964 64.068 1.00 16.86 249 PRO B C 1
ATOM 4260 O O . PRO B 1 250 ? 33.361 75.780 64.179 1.00 21.12 249 PRO B O 1
ATOM 4264 N N . LYS B 1 251 ? 35.211 74.762 64.989 1.00 15.78 250 LYS B N 1
ATOM 4265 C CA . LYS B 1 251 ? 35.207 75.590 66.198 1.00 16.66 250 LYS B CA 1
ATOM 4266 C C . LYS B 1 251 ? 35.494 77.035 65.853 1.00 22.20 250 LYS B C 1
ATOM 4267 O O . LYS B 1 251 ? 36.555 77.344 65.267 1.00 22.89 250 LYS B O 1
ATOM 4273 N N . ALA B 1 252 ? 34.583 77.920 66.244 1.00 15.24 251 ALA B N 1
ATOM 4274 C CA . ALA B 1 252 ? 34.781 79.370 66.074 1.00 18.59 251 ALA B CA 1
ATOM 4275 C C . ALA B 1 252 ? 35.795 79.872 67.095 1.00 20.01 251 ALA B C 1
ATOM 4276 O O . ALA B 1 252 ? 35.985 79.250 68.140 1.00 17.75 251 ALA B O 1
ATOM 4278 N N . PRO B 1 253 ? 36.474 81.004 66.831 1.00 19.39 252 PRO B N 1
ATOM 4279 C CA . PRO B 1 253 ? 37.406 81.519 67.846 1.00 18.04 252 PRO B CA 1
ATOM 4280 C C . PRO B 1 253 ? 36.704 81.705 69.189 1.00 18.74 252 PRO B C 1
ATOM 4281 O O . PRO B 1 253 ? 35.562 82.152 69.249 1.00 17.97 252 PRO B O 1
ATOM 4285 N N . GLY B 1 254 ? 37.427 81.433 70.274 1.00 17.58 253 GLY B N 1
ATOM 4286 C CA . GLY B 1 254 ? 36.852 81.540 71.610 1.00 19.78 253 GLY B CA 1
ATOM 4287 C C . GLY B 1 254 ? 36.038 80.351 72.053 1.00 20.28 253 GLY B C 1
ATOM 4288 O O . GLY B 1 254 ? 35.435 80.423 73.136 1.00 17.30 253 GLY B O 1
ATOM 4289 N N . PHE B 1 255 ? 35.985 79.294 71.255 1.00 16.60 254 PHE B N 1
ATOM 4290 C CA . PHE B 1 255 ? 35.224 78.083 71.605 1.00 16.03 254 PHE B CA 1
ATOM 4291 C C . PHE B 1 255 ? 35.592 77.563 72.982 1.00 17.17 254 PHE B C 1
ATOM 4292 O O . PHE B 1 255 ? 34.720 77.174 73.751 1.00 17.41 254 PHE B O 1
ATOM 4300 N N . ASP B 1 256 ? 36.891 77.467 73.290 1.00 19.45 255 ASP B N 1
ATOM 4301 C CA . ASP B 1 256 ? 37.260 76.845 74.563 1.00 19.95 255 ASP B CA 1
ATOM 4302 C C . ASP B 1 256 ? 36.785 77.653 75.776 1.00 22.81 255 ASP B C 1
ATOM 4303 O O . ASP B 1 256 ? 36.342 77.090 76.806 1.00 23.17 255 ASP B O 1
ATOM 4308 N N . GLN B 1 257 ? 36.788 78.992 75.664 1.00 19.14 256 GLN B N 1
ATOM 4309 C CA . GLN B 1 257 ? 36.266 79.779 76.784 1.00 22.99 256 GLN B CA 1
ATOM 4310 C C . GLN B 1 257 ? 34.752 79.708 76.878 1.00 23.62 256 GLN B C 1
ATOM 4311 O O . GLN B 1 257 ? 34.168 79.653 77.981 1.00 23.17 256 GLN B O 1
ATOM 4317 N N . ARG B 1 258 ? 34.066 79.740 75.720 1.00 18.91 257 ARG B N 1
ATOM 4318 C CA . ARG B 1 258 ? 32.621 79.593 75.812 1.00 16.73 257 ARG B CA 1
ATOM 4319 C C . ARG B 1 258 ? 32.239 78.216 76.348 1.00 20.03 257 ARG B C 1
ATOM 4320 O O . ARG B 1 258 ? 31.165 78.077 76.968 1.00 19.93 257 ARG B O 1
ATOM 4328 N N . LEU B 1 259 ? 33.077 77.197 76.090 1.00 18.83 258 LEU B N 1
ATOM 4329 C CA . LEU B 1 259 ? 32.770 75.849 76.578 1.00 17.94 258 LEU B CA 1
ATOM 4330 C C . LEU B 1 259 ? 32.651 75.911 78.102 1.00 17.35 258 LEU B C 1
ATOM 4331 O O . LEU B 1 259 ? 31.731 75.319 78.685 1.00 22.04 258 LEU B O 1
ATOM 4336 N N . LEU B 1 260 ? 33.574 76.651 78.738 1.00 18.64 259 LEU B N 1
ATOM 4337 C CA . LEU B 1 260 ? 33.449 76.837 80.205 1.00 23.79 259 LEU B CA 1
ATOM 4338 C C . LEU B 1 260 ? 32.151 77.511 80.590 1.00 20.34 259 LEU B C 1
ATOM 4339 O O . LEU B 1 260 ? 31.513 77.125 81.594 1.00 18.18 259 LEU B O 1
ATOM 4344 N N . LEU B 1 261 ? 31.754 78.561 79.850 1.00 18.80 260 LEU B N 1
ATOM 4345 C CA . LEU B 1 261 ? 30.506 79.262 80.189 1.00 17.60 260 LEU B CA 1
ATOM 4346 C C . LEU B 1 261 ? 29.290 78.350 80.052 1.00 20.00 260 LEU B C 1
ATOM 4347 O O . LEU B 1 261 ? 28.326 78.403 80.848 1.00 18.36 260 LEU B O 1
ATOM 4352 N N . TYR B 1 262 ? 29.301 77.506 79.006 1.00 17.05 261 TYR B N 1
ATOM 4353 C CA . TYR B 1 262 ? 28.187 76.614 78.780 1.00 16.92 261 TYR B CA 1
ATOM 4354 C C . TYR B 1 262 ? 28.212 75.481 79.803 1.00 18.80 261 TYR B C 1
ATOM 4355 O O . TYR B 1 262 ? 27.138 75.057 80.271 1.00 20.72 261 TYR B O 1
ATOM 4364 N N . GLN B 1 263 ? 29.394 75.033 80.210 1.00 18.52 262 GLN B N 1
ATOM 4365 C CA . GLN B 1 263 ? 29.443 74.007 81.261 1.00 18.74 262 GLN B CA 1
ATOM 4366 C C . GLN B 1 263 ? 29.018 74.581 82.603 1.00 19.25 262 GLN B C 1
ATOM 4367 O O . GLN B 1 263 ? 28.390 73.872 83.428 1.00 19.57 262 GLN B O 1
ATOM 4373 N N . LEU B 1 264 ? 29.328 75.855 82.83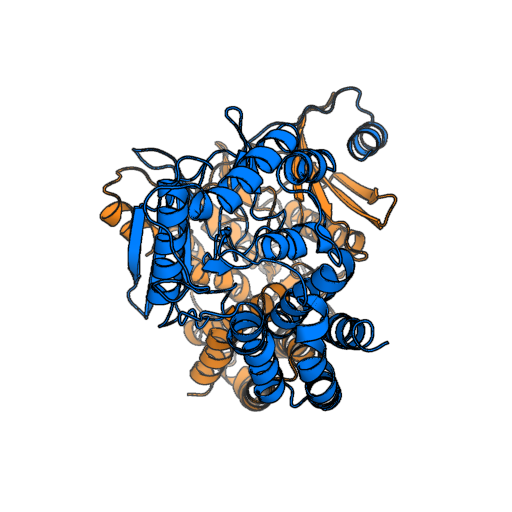0 1.00 16.45 263 LEU B N 1
ATOM 4374 C CA . LEU B 1 264 ? 28.821 76.513 84.035 1.00 17.90 263 LEU B CA 1
ATOM 4375 C C . LEU B 1 264 ? 27.321 76.353 84.170 1.00 18.58 263 LEU B C 1
ATOM 4376 O O . LEU B 1 264 ? 26.792 76.056 85.266 1.00 18.51 263 LEU B O 1
ATOM 4381 N N . PHE B 1 265 ? 26.582 76.637 83.111 1.00 17.62 264 PHE B N 1
ATOM 4382 C CA . PHE B 1 265 ? 25.152 76.454 83.191 1.00 15.86 264 PHE B CA 1
ATOM 4383 C C . PHE B 1 265 ? 24.777 75.076 83.738 1.00 22.38 264 PHE B C 1
ATOM 4384 O O . PHE B 1 265 ? 23.853 74.939 84.583 1.00 19.47 264 PHE B O 1
ATOM 4392 N N . ASN B 1 266 ? 25.450 74.044 83.226 1.00 17.71 265 ASN B N 1
ATOM 4393 C CA . ASN B 1 266 ? 25.118 72.667 83.607 1.00 21.19 265 ASN B CA 1
ATOM 4394 C C . ASN B 1 266 ? 25.471 72.414 85.063 1.00 17.63 265 ASN B C 1
ATOM 4395 O O . ASN B 1 266 ? 24.742 71.713 85.781 1.00 20.72 265 ASN B O 1
ATOM 4400 N N . TYR B 1 267 ? 26.595 72.954 85.525 1.00 17.33 266 TYR B N 1
ATOM 4401 C CA . TYR B 1 267 ? 26.936 72.798 86.957 1.00 16.51 266 TYR B CA 1
ATOM 4402 C C . TYR B 1 267 ? 25.918 73.498 87.843 1.00 18.85 266 TYR B C 1
ATOM 4403 O O . TYR B 1 267 ? 25.521 72.956 88.891 1.00 18.56 266 TYR B O 1
ATOM 4412 N N . LEU B 1 268 ? 25.462 74.715 87.453 1.00 17.53 267 LEU B N 1
ATOM 4413 C CA . LEU B 1 268 ? 24.435 75.409 88.230 1.00 16.46 267 LEU B CA 1
ATOM 4414 C C . LEU B 1 268 ? 23.125 74.632 88.248 1.00 18.24 267 LEU B C 1
ATOM 4415 O O . LEU B 1 268 ? 22.439 74.570 89.270 1.00 19.15 267 LEU B O 1
ATOM 4420 N N . ASN B 1 269 ? 22.756 74.065 87.102 1.00 17.25 268 ASN B N 1
ATOM 4421 C CA . ASN B 1 269 ? 21.561 73.262 87.036 1.00 16.87 268 ASN B CA 1
ATOM 4422 C C . ASN B 1 269 ? 21.681 72.019 87.929 1.00 18.79 268 ASN B C 1
ATOM 4423 O O . ASN B 1 269 ? 20.708 71.645 88.621 1.00 21.06 268 ASN B O 1
ATOM 4428 N N . HIS B 1 270 ? 22.879 71.462 88.033 1.00 19.94 269 HIS B N 1
ATOM 4429 C CA . HIS B 1 270 ? 23.052 70.297 88.918 1.00 17.82 269 HIS B CA 1
ATOM 4430 C C . HIS B 1 270 ? 23.066 70.742 90.370 1.00 22.66 269 HIS B C 1
ATOM 4431 O O . HIS B 1 270 ? 22.629 69.989 91.247 1.00 22.41 269 HIS B O 1
ATOM 4438 N N . TRP B 1 271 ? 23.591 71.938 90.659 1.00 19.43 270 TRP B N 1
ATOM 4439 C CA . TRP B 1 271 ? 23.517 72.448 92.028 1.00 20.57 270 TRP B CA 1
ATOM 4440 C C . TRP B 1 271 ? 22.073 72.592 92.443 1.00 23.28 270 TRP B C 1
ATOM 4441 O O . TRP B 1 271 ? 21.669 72.152 93.546 1.00 20.98 270 TRP B O 1
ATOM 4452 N N . ASN B 1 272 ? 21.262 73.190 91.578 1.00 19.01 271 ASN B N 1
ATOM 4453 C CA . ASN B 1 272 ? 19.854 73.361 91.893 1.00 19.02 271 ASN B CA 1
ATOM 4454 C C . ASN B 1 272 ? 19.136 72.010 92.042 1.00 25.75 271 ASN B C 1
ATOM 4455 O O . ASN B 1 272 ? 18.278 71.855 92.926 1.00 25.68 271 ASN B O 1
ATOM 4460 N N . HIS B 1 273 ? 19.439 71.035 91.179 1.00 22.00 272 HIS B N 1
ATOM 4461 C CA . HIS B 1 273 ? 18.633 69.808 91.233 1.00 22.63 272 HIS B CA 1
ATOM 4462 C C . HIS B 1 273 ? 19.149 68.856 92.300 1.00 23.17 272 HIS B C 1
ATOM 4463 O O . HIS B 1 273 ? 18.367 68.167 92.961 1.00 25.82 272 HIS B O 1
ATOM 4470 N N . PHE B 1 274 ? 20.444 68.769 92.450 1.00 19.30 273 PHE B N 1
ATOM 4471 C CA . PHE B 1 274 ? 21.103 67.707 93.210 1.00 25.04 273 PHE B CA 1
ATOM 4472 C C . PHE B 1 274 ? 21.851 68.209 94.429 1.00 26.82 273 PHE B C 1
ATOM 4473 O O . PHE B 1 274 ? 22.402 67.385 95.197 1.00 25.25 273 PHE B O 1
ATOM 4481 N N . GLY B 1 275 ? 21.917 69.520 94.633 1.00 20.69 274 GLY B N 1
ATOM 4482 C CA . GLY B 1 275 ? 22.461 70.015 95.895 1.00 19.96 274 GLY B CA 1
ATOM 4483 C C . GLY B 1 275 ? 23.927 70.383 95.915 1.00 21.82 274 GLY B C 1
ATOM 4484 O O . GLY B 1 275 ? 24.635 70.539 94.905 1.00 21.32 274 GLY B O 1
ATOM 4485 N N . ARG B 1 276 ? 24.392 70.579 97.152 1.00 23.59 275 ARG B N 1
ATOM 4486 C CA . ARG B 1 276 ? 25.655 71.230 97.477 1.00 26.67 275 ARG B CA 1
ATOM 4487 C C . ARG B 1 276 ? 26.879 70.606 96.841 1.00 25.07 275 ARG B C 1
ATOM 4488 O O . ARG B 1 276 ? 27.909 71.279 96.763 1.00 26.51 275 ARG B O 1
ATOM 4496 N N . GLU B 1 277 ? 26.828 69.330 96.465 1.00 21.25 276 GLU B N 1
ATOM 4497 C CA . GLU B 1 277 ? 27.932 68.692 95.789 1.00 23.36 276 GLU B CA 1
ATOM 4498 C C . GLU B 1 277 ? 28.402 69.526 94.592 1.00 26.08 276 GLU B C 1
ATOM 4499 O O . GLU B 1 277 ? 29.591 69.549 94.270 1.00 27.86 276 GLU B O 1
ATOM 4505 N N . TYR B 1 278 ? 27.493 70.210 93.939 1.00 24.53 277 TYR B N 1
ATOM 4506 C CA . TYR B 1 278 ? 27.833 70.946 92.693 1.00 22.49 277 TYR B CA 1
ATOM 4507 C C . TYR B 1 278 ? 28.165 72.423 92.940 1.00 26.49 277 TYR B C 1
ATOM 4508 O O . TYR B 1 278 ? 28.402 73.166 91.977 1.00 23.99 277 TYR B O 1
ATOM 4517 N N . ARG B 1 279 ? 28.195 72.888 94.188 1.00 22.36 278 ARG B N 1
ATOM 4518 C CA . ARG B 1 279 ? 28.668 74.235 94.491 1.00 20.93 278 ARG B CA 1
ATOM 4519 C C . ARG B 1 279 ? 30.113 74.420 94.067 1.00 23.45 278 ARG B C 1
ATOM 4520 O O . ARG B 1 279 ? 30.463 75.416 93.405 1.00 22.99 278 ARG B O 1
ATOM 4528 N N . SER B 1 280 ? 30.997 73.496 94.467 1.00 22.29 279 SER B N 1
ATOM 4529 C CA . SER B 1 280 ? 32.409 73.706 94.157 1.00 23.10 279 SER B CA 1
ATOM 4530 C C . SER B 1 280 ? 32.695 73.842 92.648 1.00 25.97 279 SER B C 1
ATOM 4531 O O . SER B 1 280 ? 33.368 74.819 92.265 1.00 25.33 279 SER B O 1
ATOM 4534 N N . PRO B 1 281 ? 32.240 72.958 91.764 1.00 23.72 280 PRO B N 1
ATOM 4535 C CA . PRO B 1 281 ? 32.550 73.170 90.324 1.00 24.43 280 PRO B CA 1
ATOM 4536 C C . PRO B 1 281 ? 31.814 74.383 89.747 1.00 22.54 280 PRO B C 1
ATOM 4537 O O . PRO B 1 281 ? 32.298 74.969 88.757 1.00 24.32 280 PRO B O 1
ATOM 4541 N N . SER B 1 282 ? 30.673 74.781 90.326 1.00 21.11 281 SER B N 1
ATOM 4542 C CA . SER B 1 282 ? 30.019 76.007 89.831 1.00 20.92 281 SER B CA 1
ATOM 4543 C C . SER B 1 282 ? 30.898 77.232 90.110 1.00 22.06 281 SER B C 1
ATOM 4544 O O . SER B 1 282 ? 31.141 78.083 89.219 1.00 20.85 281 SER B O 1
ATOM 4547 N N . LEU B 1 283 ? 31.307 77.388 91.375 1.00 21.14 282 LEU B N 1
ATOM 4548 C CA . LEU B 1 283 ? 32.139 78.531 91.751 1.00 22.16 282 LEU B CA 1
ATOM 4549 C C . LEU B 1 283 ? 33.485 78.462 91.063 1.00 18.27 282 LEU B C 1
ATOM 4550 O O . LEU B 1 283 ? 34.018 79.503 90.620 1.00 22.17 282 LEU B O 1
ATOM 4555 N N . GLY B 1 284 ? 34.042 77.252 90.955 1.00 22.63 283 GLY B N 1
ATOM 4556 C CA . GLY B 1 284 ? 35.352 77.099 90.339 1.00 24.74 283 GLY B CA 1
ATOM 4557 C C . GLY B 1 284 ? 35.335 77.450 88.860 1.00 23.23 283 GLY B C 1
ATOM 4558 O O . GLY B 1 284 ? 36.293 78.025 88.334 1.00 23.29 283 GLY B O 1
ATOM 4559 N N . THR B 1 285 ? 34.250 77.096 88.189 1.00 19.24 284 THR B N 1
ATOM 4560 C CA . THR B 1 285 ? 34.152 77.451 86.758 1.00 21.07 284 THR B CA 1
ATOM 4561 C C . THR B 1 285 ? 34.028 78.963 86.594 1.00 23.07 284 THR B C 1
ATOM 4562 O O . THR B 1 285 ? 34.641 79.531 85.698 1.00 21.98 284 THR B O 1
ATOM 4566 N N . MET B 1 286 ? 33.229 79.619 87.432 1.00 22.47 285 MET B N 1
ATOM 4567 C CA . MET B 1 286 ? 33.195 81.078 87.368 1.00 20.14 285 MET B CA 1
ATOM 4568 C C . MET B 1 286 ? 34.577 81.678 87.637 1.00 23.96 285 MET B C 1
ATOM 4569 O O . MET B 1 286 ? 35.022 82.582 86.918 1.00 21.43 285 MET B O 1
ATOM 4574 N N . ARG B 1 287 ? 35.290 81.176 88.642 1.00 20.98 286 ARG B N 1
ATOM 4575 C CA . ARG B 1 287 ? 36.613 81.740 88.913 1.00 26.35 286 ARG B CA 1
ATOM 4576 C C . ARG B 1 287 ? 37.556 81.552 87.731 1.00 24.64 286 ARG B C 1
ATOM 4577 O O . ARG B 1 287 ? 38.342 82.459 87.409 1.00 25.72 286 ARG B O 1
ATOM 4585 N N . ARG B 1 288 ? 37.495 80.389 87.084 1.00 23.72 287 ARG B N 1
ATOM 4586 C CA . ARG B 1 288 ? 38.336 80.150 85.918 1.00 22.52 287 ARG B CA 1
ATOM 4587 C C . ARG B 1 288 ? 38.031 81.150 84.811 1.00 23.74 287 ARG B C 1
ATOM 4588 O O . ARG B 1 288 ? 38.949 81.652 84.120 1.00 29.17 287 ARG B O 1
ATOM 4596 N N . LEU B 1 289 ? 36.748 81.438 84.598 1.00 20.35 288 LEU B N 1
ATOM 4597 C CA . LEU B 1 289 ? 36.365 82.391 83.567 1.00 21.73 288 LEU B CA 1
ATOM 4598 C C . LEU B 1 289 ? 36.834 83.808 83.891 1.00 26.64 288 LEU B C 1
ATOM 4599 O O . LEU B 1 289 ? 36.969 84.636 82.979 1.00 27.07 288 LEU B O 1
ATOM 4604 N N . LEU B 1 290 ? 36.975 84.125 85.172 1.00 22.61 289 LEU B N 1
ATOM 4605 C CA . LEU B 1 290 ? 37.340 85.471 85.602 1.00 26.41 289 LEU B CA 1
ATOM 4606 C C . LEU B 1 290 ? 38.849 85.700 85.590 1.00 38.74 289 LEU B C 1
ATOM 4607 O O . LEU B 1 290 ? 39.289 86.851 85.739 1.00 41.61 289 LEU B O 1
ATOM 4612 N N . LYS B 1 291 ? 39.630 84.642 85.395 1.00 30.45 290 LYS B N 1
ATOM 4613 C CA . LYS B 1 291 ? 41.092 84.655 85.456 1.00 43.87 290 LYS B CA 1
ATOM 4614 C C . LYS B 1 291 ? 41.632 85.251 84.180 1.00 47.63 290 LYS B C 1
ATOM 4615 O O . LYS B 1 291 ? 42.044 86.409 84.164 1.00 58.65 290 LYS B O 1
#

Secondary structure (DSSP, 8-state):
-HHHHHHHHHT-S-EEEE----S--TTT-EEEEETTS-EEEEEE-STTHHHHHHHHHHHHHHHHHHTSS--PPEEEEEEPTTS-EEEEEE----B-SSTTHHHHHHHHHHHHHHHHHSSS---SBB-SS--EETTEE-----BS-HHHHHIIIIIIHHHHHHHHHH--HHHHHHHHHHHHHGGGGTTT-----EEE-S---GGGEEE-SS-EEE-S---EEE-HHHHHHHHHHH--S-HHHHHHHHHHSPPPTTHHHHHHHHHHHHHHHHHHHH-GGGHHHHHHHHHHHH-/-HHHHHHHHHT-S-EEE--S--S-SSSEEEEEEETTEEEEEEEE-STTHHHHHHHHHHHHHHHHHHTSS--PPEEEEEEPTTS-EEEEEE----B-SSTTHHHHHHHHHHHHHHHHHSS----SBB-SS--EETTEE-----BS-HHHHHIIIIIHHHHHHHHHHH--HHHHHHHHHHHHHGGGGGTT-----EEE-S---GGGEEE-SS-EEE-S---EEE-HHHHHHHHHHH--S-HHHHHHHHHHSPPPTTHHHHHHHHHHHHHHHHHHHH-GGGHHHHHHHHHHHH-

Sequence (582 aa):
AMEQLLRAELRTATLRAFGGPGAGCISEGRAYDTDAGPVFVKVNRRTQARQMFEGEVASLEALRSTGLVRVPRPMKVIDLPGGGAAFVMEHLKMKSLSSQASKLGEQMADLHLYNQKGSSYVDKFGFHTVTCCCGFIPQVNEWQDDWPTFFARHRLQAQLDLIEKDYADREARELWSRLQVKIPDLFCGLEIVPALLHGDLWSGNVAEDDVGPIIYDPASFYGHSEFELAIALMFGGFPRSFFTAYHRKIPKAPGFDQRLLLYQLFNYLNHWNHFGREYRSPSLGTMRRRLLKAMEQLLRAELRTATLRAFGGPGAGCISEGRAYDTDAGPVFVKVNRRTQARQMFEGEVASLEALRSTGLVRVPRPMKVIDLPGGGAAFVMEHLKMKSLSSQASKLGEQMADLHLYNQKGSSYVDKFGFHTVTCCGFIPQVNEWQDDWPTFFARHRLQAQLDLIEKDYADREARELWSRLQVKIPDLFCGLEIVPALLHGDLWSGNVAEDDVGPIIYDPASFYGHSEFELAIALMFGGFPRSFFTAYHRKIPKAPGFDQRLLLYQLFNYLNHWNHFGREYRSPSLGTMRRLLK

GO terms:
  GO:0102194 protein-fructosamine 3-kinase activity (F, IDA)
  GO:0036525 protein deglycation (P, IDA)
  GO:0102193 protein-ribulosamine 3-kinase activity (F, EXP)
  GO:0016301 kinase activity (F, TAS)
  GO:0043687 post-translational protein modification (P, TAS)
  GO:0005829 cytosol (C, TAS)
  GO:0005739 mitochondrion (C, IDA)
  GO:0030855 epithelial cell differentiation (P, IEP)

InterPro domains:
  IPR011009 Protein kinase-like domain superfamily [SSF56112] (21-307)
  IPR016477 Fructosamine/Ketosamine-3-kinase [PF03881] (21-309)
  IPR016477 Fructosamine/Ketosamine-3-kinase [PIRSF006221] (3-309)
  IPR016477 Fructosamine/Ketosamine-3-kinase [PTHR12149] (1-309)

Radius of gyration: 25.08 Å; Cα contacts (8 Å, |Δi|>4): 1097; chains: 2; bounding box: 52×56×77 Å

Nearest PDB structures (foldseek):
  9cxn-assembly1_A  TM=1.002E+00  e=6.865E-57  Homo sapiens
  9cxw-assembly1_A  TM=9.954E-01  e=2.711E-55  Homo sapiens
  9cxm-assembly1_A  TM=9.944E-01  e=1.139E-54  Homo sapiens
  9cx8-assembly1_B  TM=9.128E-01  e=1.426E-53  Homo sapiens
  9cxw-assembly1_B  TM=9.218E-01  e=5.345E-53  Homo sapiens

Solvent-accessible surface area: 25107 Å² total; per-residue (Å²): 101,40,75,110,44,1,82,69,60,37,219,13,75,72,8,147,60,66,67,65,85,10,6,29,14,37,34,89,16,30,6,18,68,19,87,103,28,51,4,40,5,32,59,10,141,95,108,47,0,81,73,32,6,81,1,17,41,17,0,0,77,21,0,80,87,16,67,51,12,95,1,9,116,17,57,93,31,6,89,11,113,92,29,14,0,0,0,0,7,45,35,22,87,75,63,90,15,73,87,42,0,46,100,1,0,69,31,0,0,49,0,6,44,94,6,75,146,42,127,101,109,40,92,75,6,0,8,126,51,47,1,15,14,51,46,19,70,13,79,7,98,93,49,102,69,2,20,64,0,1,19,43,31,2,0,54,46,5,11,78,33,1,70,152,63,40,72,14,90,69,2,112,92,11,14,70,129,2,74,115,98,3,78,102,37,12,97,87,54,149,38,34,5,3,3,0,0,17,42,0,105,30,28,5,8,5,19,45,156,141,7,3,1,0,42,42,8,6,0,3,29,0,18,16,14,9,2,1,0,12,1,64,35,73,30,61,20,44,109,49,0,33,64,8,2,31,191,78,33,98,117,35,106,44,12,92,82,1,31,13,0,0,23,0,8,8,47,0,17,31,0,3,15,65,0,108,127,38,54,83,42,0,4,26,9,0,108,152,22,20,123,122,31,51,120,50,0,74,67,61,31,216,11,82,77,8,69,12,36,18,4,27,17,55,36,48,56,15,67,11,97,9,8,48,13,89,105,22,63,8,12,2,25,2,5,124,71,131,52,0,80,73,19,2,83,2,13,29,14,0,0,91,21,0,96,97,18,68,52,13,78,5,2,116,18,70,88,26,5,88,10,112,91,31,12,0,0,0,0,4,62,44,34,78,38,105,8,14,51,86,47,0,40,92,1,0,54,38,0,0,48,0,6,55,75,12,112,88,29,100,26,184,41,120,86,5,0,7,124,55,54,0,11,16,26,58,23,68,14,78,7,90,94,35,99,70,3,19,48,0,1,18,127,16,3,0,54,39,4,10,77,52,1,66,141,33,18,46,18,136,38,2,105,92,10,12,63,139,0,82,122,73,5,83,103,16,9,63,84,60,158,27,52,11,4,8,0,0,16,48,0,28,7,2,6,1,0,3,36,152,121,2,2,0,1,2,34,8,14,0,4,28,0,13,15,15,9,2,1,0,11,1,68,35,66,28,37,19,46,217,46,0,33,73,2,2,34,172,88,31,97,120,32,84,28,12,96,82,0,39,18,0,1,20,0,8,9,51,0,16,6,3,27,34,42,0,55,53,24,80,37,37,0,5,34,13,0,116,164,6,27,123

Organism: Homo sapiens (NCBI:txid9606)